Protein AF-A0A8B7DZP6-F1 (afdb_monomer)

Mean predicted aligned error: 8.16 Å

Solvent-accessible surface area (backbone atoms only — not comparable to full-atom values): 23956 Å² total; per-residue (Å²): 107,66,68,63,40,52,49,49,30,30,35,34,45,26,13,29,36,26,40,52,34,45,34,30,53,24,56,74,58,70,45,46,58,59,51,49,44,43,77,72,74,46,67,48,89,51,90,68,38,24,53,38,76,33,61,66,18,23,49,49,29,40,51,48,20,50,51,54,42,67,33,63,77,68,56,64,63,61,56,51,51,43,52,52,51,31,51,52,43,51,53,50,47,30,56,56,28,49,74,55,46,37,78,69,41,47,67,70,77,60,82,59,44,71,64,44,53,51,35,51,46,37,61,53,46,45,78,71,63,65,60,66,57,60,61,78,46,41,90,79,43,81,62,43,70,61,48,49,62,52,49,45,55,52,52,53,51,54,47,50,55,51,51,52,44,40,52,51,16,50,39,24,47,40,48,71,93,73,62,49,92,64,42,36,71,36,50,51,34,42,78,69,69,39,54,70,57,21,54,58,47,32,54,36,47,42,53,34,34,53,52,48,28,48,59,36,50,60,56,48,22,56,52,43,23,52,40,16,70,48,19,45,43,67,64,71,30,52,47,61,41,90,84,48,71,30,32,42,56,26,23,51,50,47,11,53,53,16,8,51,48,20,20,48,36,25,53,69,47,33,44,47,44,24,32,49,37,50,37,50,49,52,33,49,52,30,48,48,55,53,51,63,35,30,39,67,68,74,91,47,70,48,80,50,102,88,42,84,43,76,64,77,85,76,81,78,79,81,76,78,89,72,84,84,53,61,34,43,77,68,51,26,51,53,38,51,51,26,52,52,48,39,55,53,39,41,48,53,51,36,47,45,53,67,77,43,46,68,49,62,78,67,60,39,64,72,58,52,55,52,52,54,50,42,51,50,52,40,53,51,28,49,52,53,46,73,70,42,48,52,51,81,75,89,53,80,73,75,79,73,64,73,68,57,51,40,52,52,48,35,45,52,32,45,43,37,51,58,56,51,59,69,68,42,54,54,57,47,49,54,53,52,50,52,52,51,50,46,30,67,77,46,10,67,82,49,25,52,73,67,61,75,79,110

pLDDT: mean 84.27, std 13.34, range [36.0, 96.62]

Secondary structure (DSSP, 8-state):
-HHHHHHHHHHHHHHHHHHHHHHHHHHHTTSHHHHHHHHHT-----TTS-SS--HHHHHHHHHHHHHHHTT----HHHHHHHHHHHHHHHHHHHHHHHHT--GGGGSSS-TTHHHHHHHHHHHHGGGGTTTTHHHHTGGGSSSHHHHHHHHHHHHHHHHHHHHHHHHHHHHHHS-GGG--SSSHHHHHHHHTT-HHHHHHHHHHHHHHHHHHHHHHHSHHHHHHHHHHHTTSS-GGGGPPPTTT-S-HHHHHHHHHHHHHHHHHS-HHHHHHHHHHHHHHHHHHHHHHHHHHHH-SS---EEEETTEEEE---SSSTTSSS-GGGSPPHHHHHHHHHHHHHHHHHHHHHHHHHHH-HHHHHTT-HHHHHHHHHHHHHHHHHHHHHHHSPPP----SS--TTTTHHHHHHHHHHHHHHHTS-HHHHHHHHHHHHHHHHHIIIIIHHH-GGGTS--

Foldseek 3Di:
DLLLLLLLLLLLLLLLLLLLLVLLVCVVVVNPVVVCQCVPPHQDPDPFWDRGQDLSSLVLLQVLLVVVLQQPPPPVVLLVVLVVLLLVLLVVLLVVLQVLFAPVLCVPVCPPPPLVVLLVVLLCVLLQPQLCLLVLCLVVDDPSLPVSVVSSVVVSVSSVCSVVSNVNSLSRNDRPVPQDPGPRSLVSCVVVVNPVSSVSNSVSSSSNSSSVSSSSLNCQLVSLLVCLVQQQFDVLSVDADPPSRTSSVSSNVSSNSSSVCSRIGHSSLSSQLSSLSVLVSLLVVLLVLQLQFQDQDPPDFDQDPVGTDDDDDPDPPPDDDDPPQGRDPVLSVLSNVLSVLLLVLLLVLLLCCSPPVVCVVVPDPVSVVVNVVSVVSNVVSVVSSVPGRTDDDDDSDDDPPPPVPSSVSSNSSSNSSSSGDPVSVVVNVVSVVVSVVSSVPGVVVRRVVVVVVD

Sequence (454 aa):
MVGWNLLLEYLIGAAAISRAWTAYVDSLTNSAISRGLMTGIATWKTPGISKYPDFLSLTMCLLASGFLAAGVRISSWISNITTFLNLVVIIFLIVVGLGYARPQNWQPFLPFGLQGMLSGSATAFFAFVGFDVIVSSAEEVKEPGKSIPRSIMSSIFVCLISYGGLSMAVTLMVPYYTLEEDAALAQALHKRGAIWAKYVISVGAVAGLTASLLGCMFPVPRLLFSMASDGLIFSPFMQINSITKTPIFGCVFSGILSGWLALYFDLSTLVEIMSIGTLQAYTMVATCVLLLRYQINPIGLVITANGLEPLLSESIVSENENVRFFPTKRTAMLANISIFVIVLVSFCLCGLCVNYSEYLWHLHFWFVVMFFFLIAAFTVAMTIIFLQPQNRFDLPFSVPMVPLLPVMSIFINITLMMQLRLITWIRFSVWITIGLLIYLFYGVQHSKENTEEE

Structure (mmCIF, N/CA/C/O backbone):
data_AF-A0A8B7DZP6-F1
#
_entry.id   AF-A0A8B7DZP6-F1
#
loop_
_atom_site.group_PDB
_atom_site.id
_atom_site.type_symbol
_atom_site.label_atom_id
_atom_site.label_alt_id
_atom_site.label_comp_id
_atom_site.label_asym_id
_atom_site.label_entity_id
_atom_site.label_seq_id
_atom_site.pdbx_PDB_ins_code
_atom_site.Cartn_x
_atom_site.Cartn_y
_atom_site.Cartn_z
_atom_site.occupancy
_atom_site.B_iso_or_equiv
_atom_site.auth_seq_id
_atom_site.auth_comp_id
_atom_site.auth_asym_id
_atom_site.auth_atom_id
_atom_site.pdbx_PDB_model_num
ATOM 1 N N . MET A 1 1 ? -3.541 10.914 13.790 1.00 76.62 1 MET A N 1
ATOM 2 C CA . MET A 1 1 ? -2.832 9.639 13.496 1.00 76.62 1 MET A CA 1
ATOM 3 C C . MET A 1 1 ? -3.227 9.029 12.154 1.00 76.62 1 MET A C 1
ATOM 5 O O . MET A 1 1 ? -2.337 8.874 11.332 1.00 76.62 1 MET A O 1
ATOM 9 N N . VAL A 1 2 ? -4.511 8.729 11.891 1.00 82.50 2 VAL A N 1
ATOM 10 C CA . VAL A 1 2 ? -4.951 8.163 10.589 1.00 82.50 2 VAL A CA 1
ATOM 11 C C . VAL A 1 2 ? -4.489 9.024 9.410 1.00 82.50 2 VAL A C 1
ATOM 13 O O . VAL A 1 2 ? -3.819 8.510 8.526 1.00 82.50 2 VAL A O 1
ATOM 16 N N . GLY A 1 3 ? -4.744 10.339 9.442 1.00 86.81 3 GLY A N 1
ATOM 17 C CA . GLY A 1 3 ? -4.306 11.256 8.379 1.00 86.81 3 GLY A CA 1
ATOM 18 C C . GLY A 1 3 ? -2.788 11.263 8.152 1.00 86.81 3 GLY A C 1
ATOM 19 O O . GLY A 1 3 ? -2.336 11.215 7.017 1.00 86.81 3 GLY A O 1
ATOM 20 N N . TRP A 1 4 ? -1.980 11.211 9.216 1.00 90.19 4 TRP A N 1
ATOM 21 C CA . TRP A 1 4 ? -0.515 11.130 9.102 1.00 90.19 4 TRP A CA 1
ATOM 22 C C . TRP A 1 4 ? -0.031 9.821 8.458 1.00 90.19 4 TRP A C 1
ATOM 24 O O . TRP A 1 4 ? 0.982 9.789 7.761 1.00 90.19 4 TRP A O 1
ATOM 34 N N . ASN A 1 5 ? -0.764 8.733 8.687 1.00 89.19 5 ASN A N 1
ATOM 35 C CA . ASN A 1 5 ? -0.472 7.437 8.094 1.00 89.19 5 ASN A CA 1
ATOM 36 C C . ASN A 1 5 ? -0.914 7.368 6.621 1.00 89.19 5 ASN A C 1
ATOM 38 O O . ASN A 1 5 ? -0.157 6.897 5.783 1.00 89.19 5 ASN A O 1
ATOM 42 N N . LEU A 1 6 ? -2.082 7.926 6.285 1.00 88.75 6 LEU A N 1
ATOM 43 C CA . LEU A 1 6 ? -2.523 8.079 4.891 1.00 88.75 6 LEU A CA 1
ATOM 44 C C . LEU A 1 6 ? -1.566 8.980 4.093 1.00 88.75 6 LEU A C 1
ATOM 46 O O . LEU A 1 6 ? -1.293 8.729 2.922 1.00 88.75 6 LEU A O 1
ATOM 50 N N . LEU A 1 7 ? -0.996 10.009 4.733 1.00 91.06 7 LEU A N 1
ATOM 51 C CA . LEU A 1 7 ? 0.035 10.846 4.121 1.00 91.06 7 LEU A CA 1
ATOM 52 C C . LEU A 1 7 ? 1.266 10.014 3.723 1.00 91.06 7 LEU A C 1
ATOM 54 O O . LEU A 1 7 ? 1.751 10.149 2.601 1.00 91.06 7 LEU A O 1
ATOM 58 N N . LEU A 1 8 ? 1.751 9.147 4.621 1.00 90.56 8 LEU A N 1
ATOM 59 C CA . LEU A 1 8 ? 2.854 8.221 4.332 1.00 90.56 8 LEU A CA 1
ATOM 60 C C . LEU A 1 8 ? 2.536 7.339 3.130 1.00 90.56 8 LEU A C 1
ATOM 62 O O . LEU A 1 8 ? 3.343 7.226 2.211 1.00 90.56 8 LEU A O 1
ATOM 66 N N . GLU A 1 9 ? 1.361 6.720 3.167 1.00 90.25 9 GLU A N 1
ATOM 67 C CA . GLU A 1 9 ? 0.875 5.783 2.165 1.00 90.25 9 GLU A CA 1
ATOM 68 C C . GLU A 1 9 ? 0.869 6.406 0.771 1.00 90.25 9 GLU A C 1
ATOM 70 O O . GLU A 1 9 ? 1.474 5.854 -0.148 1.00 90.25 9 GLU A O 1
ATOM 75 N N . TYR A 1 10 ? 0.282 7.593 0.612 1.00 91.94 10 TYR A N 1
ATOM 76 C CA . TYR A 1 10 ? 0.246 8.259 -0.687 1.00 91.94 10 TYR A CA 1
ATOM 77 C C . TYR A 1 10 ? 1.623 8.751 -1.149 1.00 91.94 10 TYR A C 1
ATOM 79 O O . TYR A 1 10 ? 1.949 8.631 -2.333 1.00 91.94 10 TYR A O 1
ATOM 87 N N . LEU A 1 11 ? 2.455 9.278 -0.242 1.00 94.19 11 LEU A N 1
ATOM 88 C CA . LEU A 1 11 ? 3.795 9.764 -0.589 1.00 94.19 11 LEU A CA 1
ATOM 89 C C . LEU A 1 11 ? 4.723 8.628 -1.031 1.00 94.19 11 LEU A C 1
ATOM 91 O O . LEU A 1 11 ? 5.431 8.765 -2.035 1.00 94.19 11 LEU A O 1
ATOM 95 N N . ILE A 1 12 ? 4.716 7.513 -0.297 1.00 94.44 12 ILE A N 1
ATOM 96 C CA . ILE A 1 12 ? 5.500 6.321 -0.630 1.00 94.44 12 ILE A CA 1
ATOM 97 C C . ILE A 1 12 ? 4.902 5.611 -1.842 1.00 94.44 12 ILE A C 1
ATOM 99 O O . ILE A 1 12 ? 5.660 5.172 -2.702 1.00 94.44 12 ILE A O 1
ATOM 103 N N . GLY A 1 13 ? 3.575 5.556 -1.967 1.00 93.06 13 GLY A N 1
ATOM 104 C CA . GLY A 1 13 ? 2.898 5.011 -3.142 1.00 93.06 13 GLY A CA 1
ATOM 105 C C . GLY A 1 13 ? 3.288 5.747 -4.419 1.00 93.06 13 GLY A C 1
ATOM 106 O O . GLY A 1 13 ? 3.687 5.114 -5.395 1.00 93.06 13 GLY A O 1
ATOM 107 N N . ALA A 1 14 ? 3.298 7.082 -4.394 1.00 94.62 14 ALA A N 1
ATOM 108 C CA . ALA A 1 14 ? 3.788 7.889 -5.509 1.00 94.62 14 ALA A CA 1
ATOM 109 C C . ALA A 1 14 ? 5.267 7.599 -5.829 1.00 94.62 14 ALA A C 1
ATOM 111 O O . ALA A 1 14 ? 5.628 7.431 -6.995 1.00 94.62 14 ALA A O 1
ATOM 112 N N . ALA A 1 15 ? 6.117 7.466 -4.807 1.00 96.06 15 ALA A N 1
ATOM 113 C CA . ALA A 1 15 ? 7.523 7.112 -4.993 1.00 96.06 15 ALA A CA 1
ATOM 114 C C . ALA A 1 15 ? 7.697 5.713 -5.621 1.00 96.06 15 ALA A C 1
ATOM 116 O O . ALA A 1 15 ? 8.470 5.550 -6.567 1.00 96.06 15 ALA A O 1
ATOM 117 N N . ALA A 1 16 ? 6.951 4.716 -5.138 1.00 94.19 16 ALA A N 1
ATOM 118 C CA . ALA A 1 16 ? 6.974 3.342 -5.635 1.00 94.19 16 ALA A CA 1
ATOM 119 C C . ALA A 1 16 ? 6.485 3.260 -7.088 1.00 94.19 16 ALA A C 1
ATOM 121 O O . ALA A 1 16 ? 7.135 2.636 -7.925 1.00 94.19 16 ALA A O 1
ATOM 122 N N . ILE A 1 17 ? 5.381 3.938 -7.416 1.00 93.88 17 ILE A N 1
ATOM 123 C CA . ILE A 1 17 ? 4.846 3.992 -8.783 1.00 93.88 17 ILE A CA 1
ATOM 124 C C . ILE A 1 17 ? 5.842 4.672 -9.723 1.00 93.88 17 ILE A C 1
ATOM 126 O O . ILE A 1 17 ? 6.064 4.178 -10.828 1.00 93.88 17 ILE A O 1
ATOM 130 N N . SER A 1 18 ? 6.478 5.763 -9.286 1.00 95.44 18 SER A N 1
ATOM 131 C CA . SER A 1 18 ? 7.511 6.441 -10.073 1.00 95.44 18 SER A CA 1
ATOM 132 C C . SER A 1 18 ? 8.703 5.516 -10.359 1.00 95.44 18 SER A C 1
ATOM 134 O O . SER A 1 18 ? 9.145 5.413 -11.501 1.00 95.44 18 SER A O 1
ATOM 136 N N . ARG A 1 19 ? 9.139 4.729 -9.366 1.00 93.19 19 ARG A N 1
ATOM 137 C CA . ARG A 1 19 ? 10.203 3.723 -9.541 1.00 93.19 19 ARG A CA 1
ATOM 138 C C . ARG A 1 19 ? 9.813 2.576 -10.462 1.00 93.19 19 ARG A C 1
ATOM 140 O O . ARG A 1 19 ? 10.617 2.139 -11.281 1.00 93.19 19 ARG A O 1
ATOM 147 N N . ALA A 1 20 ? 8.576 2.101 -10.373 1.00 92.50 20 ALA A N 1
ATOM 148 C CA . ALA A 1 20 ? 8.068 1.121 -11.323 1.00 92.50 20 ALA A CA 1
ATOM 149 C C . ALA A 1 20 ? 8.033 1.706 -12.746 1.00 92.50 20 ALA A C 1
ATOM 151 O O . ALA A 1 20 ? 8.398 1.026 -13.706 1.00 92.50 20 ALA A O 1
ATOM 152 N N . TRP A 1 21 ? 7.645 2.977 -12.888 1.00 93.88 21 TRP A N 1
ATOM 153 C CA . TRP A 1 21 ? 7.588 3.667 -14.174 1.00 93.88 21 TRP A CA 1
ATOM 154 C C . TRP A 1 21 ? 8.970 3.740 -14.828 1.00 93.88 21 TRP A C 1
ATOM 156 O O . TRP A 1 21 ? 9.118 3.363 -15.994 1.00 93.88 21 TRP A O 1
ATOM 166 N N . THR A 1 22 ? 10.004 4.128 -14.076 1.00 92.31 22 THR A N 1
ATOM 167 C CA . THR A 1 22 ? 11.374 4.177 -14.607 1.00 92.31 22 THR A CA 1
ATOM 168 C C . THR A 1 22 ? 11.922 2.801 -14.948 1.00 92.31 22 THR A C 1
ATOM 170 O O . THR A 1 22 ? 12.613 2.681 -15.956 1.00 92.31 22 THR A O 1
ATOM 173 N N . ALA A 1 23 ? 11.567 1.754 -14.198 1.00 90.12 23 ALA A N 1
ATOM 174 C CA . ALA A 1 23 ? 11.944 0.380 -14.527 1.00 90.12 23 ALA A CA 1
ATOM 175 C C . ALA A 1 23 ? 11.378 -0.072 -15.890 1.00 90.12 23 ALA A C 1
ATOM 177 O O . ALA A 1 23 ? 12.084 -0.697 -16.688 1.00 90.12 23 ALA A O 1
ATOM 178 N N . TYR A 1 24 ? 10.129 0.287 -16.215 1.00 90.50 24 TYR A N 1
ATOM 179 C CA . TYR A 1 24 ? 9.554 -0.002 -17.536 1.00 90.50 24 TYR A CA 1
ATOM 180 C C . TYR A 1 24 ? 10.207 0.814 -18.659 1.00 90.50 24 TYR A C 1
ATOM 182 O O . TYR A 1 24 ? 10.435 0.275 -19.748 1.00 90.50 24 TYR A O 1
ATOM 190 N N . VAL A 1 25 ? 10.557 2.079 -18.406 1.00 91.75 25 VAL A N 1
ATOM 191 C CA . VAL A 1 25 ? 11.294 2.913 -19.372 1.00 91.75 25 VAL A CA 1
ATOM 192 C C . VAL A 1 25 ? 12.712 2.389 -19.596 1.00 91.75 25 VAL A C 1
ATOM 194 O O . VAL A 1 25 ? 13.161 2.278 -20.738 1.00 91.75 25 VAL A O 1
ATOM 197 N N . ASP A 1 26 ? 13.407 1.982 -18.539 1.00 88.75 26 ASP A N 1
ATOM 198 C CA . ASP A 1 26 ? 14.725 1.363 -18.654 1.00 88.75 26 ASP A CA 1
ATOM 199 C C . ASP A 1 26 ? 14.637 0.059 -19.463 1.00 88.75 26 ASP A C 1
ATOM 201 O O . ASP A 1 26 ? 15.419 -0.148 -20.393 1.00 88.75 26 ASP A O 1
ATOM 205 N N . SER A 1 27 ? 13.601 -0.757 -19.237 1.00 85.44 27 SER A N 1
ATOM 206 C CA . SER A 1 27 ? 13.330 -1.956 -20.043 1.00 85.44 27 SER A CA 1
ATOM 207 C C . SER A 1 27 ? 13.134 -1.647 -21.538 1.00 85.44 27 SER A C 1
ATOM 209 O O . SER A 1 27 ? 13.656 -2.384 -22.385 1.00 85.44 27 SER A O 1
ATOM 211 N N . LEU A 1 28 ? 12.445 -0.550 -21.889 1.00 86.12 28 LEU A N 1
ATOM 212 C CA . LEU A 1 28 ? 12.276 -0.090 -23.281 1.00 86.12 28 LEU A CA 1
ATOM 213 C C . LEU A 1 28 ? 13.609 0.278 -23.942 1.00 86.12 28 LEU A C 1
ATOM 215 O O . LEU A 1 28 ? 13.806 -0.001 -25.125 1.00 86.12 28 LEU A O 1
ATOM 219 N N . THR A 1 29 ? 14.535 0.847 -23.170 1.00 85.19 29 THR A N 1
ATOM 220 C CA . THR A 1 29 ? 15.888 1.204 -23.633 1.00 85.19 29 THR A CA 1
ATOM 221 C C . THR A 1 29 ? 16.891 0.049 -23.538 1.00 85.19 29 THR A C 1
ATOM 223 O O . THR A 1 29 ? 18.092 0.259 -23.698 1.00 85.19 29 THR A O 1
ATOM 226 N N . ASN A 1 30 ? 16.423 -1.183 -23.296 1.00 82.44 30 ASN A N 1
ATOM 227 C CA . ASN A 1 30 ? 17.265 -2.359 -23.052 1.00 82.44 30 ASN A CA 1
ATOM 228 C C . ASN A 1 30 ? 18.292 -2.114 -21.934 1.00 82.44 30 ASN A C 1
ATOM 230 O O . ASN A 1 30 ? 19.487 -2.383 -22.090 1.00 82.44 30 ASN A O 1
ATOM 234 N N . SER A 1 31 ? 17.822 -1.564 -20.819 1.00 82.50 31 SER A N 1
ATOM 235 C CA . SER A 1 31 ? 18.617 -1.278 -19.625 1.00 82.50 31 SER A CA 1
ATOM 236 C C . SER A 1 31 ? 19.799 -0.341 -19.879 1.00 82.50 31 SER A C 1
ATOM 238 O O . SER A 1 31 ? 20.881 -0.514 -19.318 1.00 82.50 31 SER A O 1
ATOM 240 N N . ALA A 1 32 ? 19.665 0.602 -20.815 1.00 81.69 32 ALA A N 1
ATOM 241 C CA . ALA A 1 32 ? 20.727 1.560 -21.115 1.00 81.69 32 ALA A CA 1
ATOM 242 C C . ALA A 1 32 ? 20.844 2.642 -20.031 1.00 81.69 32 ALA A C 1
ATOM 244 O O . ALA A 1 32 ? 21.958 3.071 -19.726 1.00 81.69 32 ALA A O 1
ATOM 245 N N . ILE A 1 33 ? 19.721 3.052 -19.429 1.00 82.31 33 ILE A N 1
ATOM 246 C CA . ILE A 1 33 ? 19.676 4.121 -18.422 1.00 82.31 33 ILE A CA 1
ATOM 247 C C . ILE A 1 33 ? 20.318 3.628 -17.124 1.00 82.31 33 ILE A C 1
ATOM 249 O O . ILE A 1 33 ? 21.229 4.278 -16.606 1.00 82.31 33 ILE A O 1
ATOM 253 N N . SER A 1 34 ? 19.910 2.451 -16.639 1.00 80.44 34 SER A N 1
ATOM 254 C CA . SER A 1 34 ? 20.500 1.842 -15.441 1.00 80.44 34 SER A CA 1
ATOM 255 C C . SER A 1 34 ? 21.993 1.569 -15.620 1.00 80.44 34 SER A C 1
ATOM 257 O O . SER A 1 34 ? 22.785 1.943 -14.754 1.00 80.44 34 SER A O 1
ATOM 259 N N . ARG A 1 35 ? 22.409 1.007 -16.766 1.00 80.12 35 ARG A N 1
ATOM 260 C CA . ARG A 1 35 ? 23.833 0.790 -17.075 1.00 80.12 35 ARG A CA 1
ATOM 261 C C . ARG A 1 35 ? 24.621 2.097 -17.078 1.00 80.12 35 ARG A C 1
ATOM 263 O O . ARG A 1 35 ? 25.645 2.165 -16.407 1.00 80.12 35 ARG A O 1
ATOM 270 N N . GLY A 1 36 ? 24.132 3.129 -17.767 1.00 79.38 36 GLY A N 1
ATOM 271 C CA . GLY A 1 36 ? 24.800 4.430 -17.844 1.00 79.38 36 GLY A CA 1
ATOM 272 C C . GLY A 1 36 ? 24.989 5.083 -16.472 1.00 79.38 36 GLY A C 1
ATOM 273 O O . GLY A 1 36 ? 26.097 5.511 -16.143 1.00 79.38 36 GLY A O 1
ATOM 274 N N . LEU A 1 37 ? 23.943 5.092 -15.640 1.00 81.50 37 LEU A N 1
ATOM 275 C CA . LEU A 1 37 ? 23.982 5.657 -14.284 1.00 81.50 37 LEU A CA 1
ATOM 276 C C . LEU A 1 37 ? 24.911 4.875 -13.350 1.00 81.50 37 LEU A C 1
ATOM 278 O O . LEU A 1 37 ? 25.693 5.482 -12.614 1.00 81.50 37 LEU A O 1
ATOM 282 N N . MET A 1 38 ? 24.871 3.541 -13.411 1.00 78.12 38 MET A N 1
ATOM 283 C CA . MET A 1 38 ? 25.758 2.687 -12.617 1.00 78.12 38 MET A CA 1
ATOM 284 C C . MET A 1 38 ? 27.230 2.867 -13.005 1.00 78.12 38 MET A C 1
ATOM 286 O O . MET A 1 38 ? 28.087 2.862 -12.125 1.00 78.12 38 MET A O 1
ATOM 290 N N . THR A 1 39 ? 27.535 3.043 -14.296 1.00 75.31 39 THR A N 1
ATOM 291 C CA . THR A 1 39 ? 28.918 3.252 -14.759 1.00 75.31 39 THR A CA 1
ATOM 292 C C . THR A 1 39 ? 29.429 4.676 -14.547 1.00 75.31 39 THR A C 1
ATOM 294 O O . THR A 1 39 ? 30.625 4.857 -14.344 1.00 75.31 39 THR A O 1
ATOM 297 N N . GLY A 1 40 ? 28.551 5.681 -14.627 1.00 69.75 40 GLY A N 1
ATOM 298 C CA . GLY A 1 40 ? 28.946 7.091 -14.687 1.00 69.75 40 GLY A CA 1
ATOM 299 C C . GLY A 1 40 ? 28.879 7.856 -13.364 1.00 69.75 40 GLY A C 1
ATOM 300 O O . GLY A 1 40 ? 29.575 8.858 -13.233 1.00 69.75 40 GLY A O 1
ATOM 301 N N . ILE A 1 41 ? 28.051 7.429 -12.402 1.00 74.12 41 ILE A N 1
ATOM 302 C CA . ILE A 1 41 ? 27.819 8.185 -11.157 1.00 74.12 41 ILE A CA 1
ATOM 303 C C . ILE A 1 41 ? 28.269 7.386 -9.935 1.00 74.12 41 ILE A C 1
ATOM 305 O O . ILE A 1 41 ? 29.292 7.703 -9.333 1.00 74.12 41 ILE A O 1
ATOM 309 N N . ALA A 1 42 ? 27.495 6.375 -9.535 1.00 67.50 42 ALA A N 1
ATOM 310 C CA . ALA A 1 42 ? 27.783 5.567 -8.356 1.00 67.50 42 ALA A CA 1
ATOM 311 C C . ALA A 1 42 ? 26.926 4.299 -8.338 1.00 67.50 42 ALA A C 1
ATOM 313 O O . ALA A 1 42 ? 25.734 4.340 -8.646 1.00 67.50 42 ALA A O 1
ATOM 314 N N . THR A 1 43 ? 27.518 3.192 -7.886 1.00 76.69 43 THR A N 1
ATOM 315 C CA . THR A 1 43 ? 26.781 1.986 -7.493 1.00 76.69 43 THR A CA 1
ATOM 316 C C . THR A 1 43 ? 26.732 1.891 -5.976 1.00 76.69 43 THR A C 1
ATOM 318 O O . THR A 1 43 ? 27.774 1.738 -5.331 1.00 76.69 43 THR A O 1
ATOM 321 N N . TRP A 1 44 ? 25.539 1.942 -5.398 1.00 80.38 44 TRP A N 1
ATOM 322 C CA . TRP A 1 44 ? 25.342 1.697 -3.973 1.00 80.38 44 TRP A CA 1
ATOM 323 C C . TRP A 1 44 ? 25.050 0.211 -3.744 1.00 80.38 44 TRP A C 1
ATOM 325 O O . TRP A 1 44 ? 24.259 -0.399 -4.460 1.00 80.38 44 TRP A O 1
ATOM 335 N N . LYS A 1 45 ? 25.724 -0.395 -2.759 1.00 75.38 45 LYS A N 1
ATOM 336 C CA . LYS A 1 45 ? 25.571 -1.820 -2.395 1.00 75.38 45 LYS A CA 1
ATOM 337 C C . LYS A 1 45 ? 24.923 -2.007 -1.020 1.00 75.38 45 LYS A C 1
ATOM 339 O O . LYS A 1 45 ? 25.140 -3.015 -0.355 1.00 75.38 45 LYS A O 1
ATOM 344 N N . THR A 1 46 ? 24.165 -1.018 -0.569 1.00 80.06 46 THR A N 1
ATOM 345 C CA . THR A 1 46 ? 23.485 -1.031 0.726 1.00 80.06 46 THR A CA 1
ATOM 346 C C . THR A 1 46 ? 22.078 -1.615 0.576 1.00 80.06 46 THR A C 1
ATOM 348 O O . THR A 1 46 ? 21.311 -1.133 -0.258 1.00 80.06 46 THR A O 1
ATOM 351 N N . PRO A 1 47 ? 21.708 -2.645 1.360 1.00 76.56 47 PRO A N 1
ATOM 352 C CA . PRO A 1 47 ? 20.395 -3.268 1.253 1.00 76.56 47 PRO A CA 1
ATOM 353 C C . PRO A 1 47 ? 19.285 -2.265 1.587 1.00 76.56 47 PRO A C 1
ATOM 355 O O . PRO A 1 47 ? 19.357 -1.533 2.575 1.00 76.56 47 PRO A O 1
ATOM 358 N N . GLY A 1 48 ? 18.249 -2.239 0.752 1.00 73.88 48 GLY A N 1
ATOM 359 C CA . GLY A 1 48 ? 17.112 -1.333 0.894 1.00 73.88 48 GLY A CA 1
ATOM 360 C C . GLY A 1 48 ? 17.371 0.112 0.452 1.00 73.88 48 GLY A C 1
ATOM 361 O O . GLY A 1 48 ? 16.545 0.977 0.722 1.00 73.88 48 GLY A O 1
ATOM 362 N N . ILE A 1 49 ? 18.516 0.382 -0.176 1.00 85.12 49 ILE A N 1
ATOM 363 C CA . ILE A 1 49 ? 18.792 1.613 -0.919 1.00 85.12 49 ILE A CA 1
ATOM 364 C C . ILE A 1 49 ? 18.872 1.223 -2.398 1.00 85.12 49 ILE A C 1
ATOM 366 O O . ILE A 1 49 ? 19.332 0.132 -2.743 1.00 85.12 49 ILE A O 1
ATOM 370 N N . SER A 1 50 ? 18.403 2.101 -3.281 1.00 82.94 50 SER A N 1
ATOM 371 C CA . SER A 1 50 ? 18.508 1.910 -4.723 1.00 82.94 50 SER A CA 1
ATOM 372 C C . SER A 1 50 ? 19.961 1.667 -5.141 1.00 82.94 50 SER A C 1
ATOM 374 O O . SER A 1 50 ? 20.881 2.310 -4.643 1.00 82.94 50 SER A O 1
ATOM 376 N N . LYS A 1 51 ? 20.175 0.773 -6.114 1.00 82.69 51 LYS A N 1
ATOM 377 C CA . LYS A 1 51 ? 21.509 0.473 -6.670 1.00 82.69 51 LYS A CA 1
ATOM 378 C C . LYS A 1 51 ? 22.182 1.714 -7.276 1.00 82.69 51 LYS A C 1
ATOM 380 O O . LYS A 1 51 ? 23.406 1.764 -7.357 1.00 82.69 51 LYS A O 1
ATOM 385 N N . TYR A 1 52 ? 21.384 2.691 -7.705 1.00 82.56 52 TYR A N 1
ATOM 386 C CA . TYR A 1 52 ? 21.806 3.977 -8.257 1.00 82.56 52 TYR A CA 1
ATOM 387 C C . TYR A 1 52 ? 20.787 5.071 -7.889 1.00 82.56 52 TYR A C 1
ATOM 389 O O . TYR A 1 52 ? 19.604 4.759 -7.726 1.00 82.56 52 TYR A O 1
ATOM 397 N N . PRO A 1 53 ? 21.194 6.347 -7.795 1.00 87.00 53 PRO A N 1
ATOM 398 C CA . PRO A 1 53 ? 20.250 7.450 -7.643 1.00 87.00 53 PRO A CA 1
ATOM 399 C C . PRO A 1 53 ? 19.381 7.578 -8.902 1.00 87.00 53 PRO A C 1
ATOM 401 O O . PRO A 1 53 ? 19.869 7.919 -9.981 1.00 87.00 53 PRO A O 1
ATOM 404 N N . ASP A 1 54 ? 18.087 7.285 -8.778 1.00 88.81 54 ASP A N 1
ATOM 405 C CA . ASP A 1 54 ? 17.147 7.353 -9.899 1.00 88.81 54 ASP A CA 1
ATOM 406 C C . ASP A 1 54 ? 16.580 8.767 -10.094 1.00 88.81 54 ASP A C 1
ATOM 408 O O . ASP A 1 54 ? 15.487 9.113 -9.636 1.00 88.81 54 ASP A O 1
ATOM 412 N N . PHE A 1 55 ? 17.354 9.600 -10.790 1.00 90.94 55 PHE A N 1
ATOM 413 C CA . PHE A 1 55 ? 16.954 10.968 -11.122 1.00 90.94 55 PHE A CA 1
ATOM 414 C C . PHE A 1 55 ? 15.692 11.027 -11.987 1.00 90.94 55 PHE A C 1
ATOM 416 O O . PHE A 1 55 ? 14.937 11.991 -11.883 1.00 90.94 55 PHE A O 1
ATOM 423 N N . LEU A 1 56 ? 15.427 10.000 -12.799 1.00 92.06 56 LEU A N 1
ATOM 424 C CA . LEU A 1 56 ? 14.241 9.961 -13.648 1.00 92.06 56 LEU A CA 1
ATOM 425 C C . LEU A 1 56 ? 12.972 9.824 -12.796 1.00 92.06 56 LEU A C 1
ATOM 427 O O . LEU A 1 56 ? 11.985 10.514 -13.054 1.00 92.06 56 LEU A O 1
ATOM 431 N N . SER A 1 57 ? 13.022 9.018 -11.732 1.00 93.62 57 SER A N 1
ATOM 432 C CA . SER A 1 57 ? 11.902 8.879 -10.794 1.00 93.62 57 SER A CA 1
ATOM 433 C C . SER A 1 57 ? 11.622 10.180 -10.039 1.00 93.62 57 SER A C 1
ATOM 435 O O . SER A 1 57 ? 10.465 10.574 -9.871 1.00 93.62 57 SER A O 1
ATOM 437 N N . LEU A 1 58 ? 12.679 10.880 -9.610 1.00 95.38 58 LEU A N 1
ATOM 438 C CA . LEU A 1 58 ? 12.565 12.205 -8.995 1.00 95.38 58 LEU A CA 1
ATOM 439 C C . LEU A 1 58 ? 11.877 13.189 -9.950 1.00 95.38 58 LEU A C 1
ATOM 441 O O . LEU A 1 58 ? 10.914 13.853 -9.563 1.00 95.38 58 LEU A O 1
ATOM 445 N N . THR A 1 59 ? 12.338 13.259 -11.201 1.00 94.94 59 THR A N 1
ATOM 446 C CA . THR A 1 59 ? 11.747 14.139 -12.214 1.00 94.94 59 THR A CA 1
ATOM 447 C C . THR A 1 59 ? 10.277 13.812 -12.449 1.00 94.94 59 THR A C 1
ATOM 449 O O . THR A 1 59 ? 9.465 14.730 -12.498 1.00 94.94 59 THR A O 1
ATOM 452 N N . MET A 1 60 ? 9.903 12.534 -12.523 1.00 94.56 60 MET A N 1
ATOM 453 C CA . MET A 1 60 ? 8.504 12.138 -12.708 1.00 94.56 60 MET A CA 1
ATOM 454 C C . MET A 1 60 ? 7.602 12.571 -11.546 1.00 94.56 60 MET A C 1
ATOM 456 O O . MET A 1 60 ? 6.517 13.097 -11.794 1.00 94.56 60 MET A O 1
ATOM 460 N N . CYS A 1 61 ? 8.056 12.449 -10.294 1.00 95.75 61 CYS A N 1
ATOM 461 C CA . CYS A 1 61 ? 7.315 12.958 -9.133 1.00 95.75 61 CYS A CA 1
ATOM 462 C C . CYS A 1 61 ? 7.152 14.488 -9.177 1.00 95.75 61 CYS A C 1
ATOM 464 O O . CYS A 1 61 ? 6.076 15.012 -8.882 1.00 95.75 61 CYS A O 1
ATOM 466 N N . LEU A 1 62 ? 8.199 15.219 -9.575 1.00 95.56 62 LEU A N 1
ATOM 467 C CA . LEU A 1 62 ? 8.151 16.679 -9.706 1.00 95.56 62 LEU A CA 1
ATOM 468 C C . LEU A 1 62 ? 7.238 17.128 -10.854 1.00 95.56 62 LEU A C 1
ATOM 470 O O . LEU A 1 62 ? 6.491 18.091 -10.695 1.00 95.56 62 LEU A O 1
ATOM 474 N N . LEU A 1 63 ? 7.248 16.418 -11.984 1.00 93.44 63 LEU A N 1
ATOM 475 C CA . LEU A 1 63 ? 6.352 16.684 -13.111 1.00 93.44 63 LEU A CA 1
ATOM 476 C C . LEU A 1 63 ? 4.891 16.427 -12.733 1.00 93.44 63 LEU A C 1
ATOM 478 O O . LEU A 1 63 ? 4.036 17.266 -13.014 1.00 93.44 63 LEU A O 1
ATOM 482 N N . ALA A 1 64 ? 4.605 15.315 -12.051 1.00 91.94 64 ALA A N 1
ATOM 483 C CA . ALA A 1 64 ? 3.270 15.012 -11.543 1.00 91.94 64 ALA A CA 1
ATOM 484 C C . ALA A 1 64 ? 2.791 16.078 -10.539 1.00 91.94 64 ALA A C 1
ATOM 486 O O . ALA A 1 64 ? 1.668 16.572 -10.642 1.00 91.94 64 ALA A O 1
ATOM 487 N N . SER A 1 65 ? 3.665 16.504 -9.624 1.00 92.75 65 SER A N 1
ATOM 488 C CA . SER A 1 65 ? 3.395 17.607 -8.694 1.00 92.75 65 SER A CA 1
ATOM 489 C C . SER A 1 65 ? 3.120 18.930 -9.412 1.00 92.75 65 SER A C 1
ATOM 491 O O . SER A 1 65 ? 2.132 19.596 -9.104 1.00 92.75 65 SER A O 1
ATOM 493 N N . GLY A 1 66 ? 3.939 19.296 -10.403 1.00 90.69 66 GLY A N 1
ATOM 494 C CA . GLY A 1 66 ? 3.746 20.503 -11.208 1.00 90.69 66 GLY A CA 1
ATOM 495 C C . GLY A 1 66 ? 2.427 20.479 -11.979 1.00 90.69 66 GLY A C 1
ATOM 496 O O . GLY A 1 66 ? 1.705 21.476 -12.006 1.00 90.69 66 GLY A O 1
ATOM 497 N N . PHE A 1 67 ? 2.065 19.319 -12.529 1.00 88.00 67 PHE A N 1
ATOM 498 C CA . PHE A 1 67 ? 0.784 19.105 -13.196 1.00 88.00 67 PHE A CA 1
ATOM 499 C C . PHE A 1 67 ? -0.402 19.297 -12.237 1.00 88.00 67 PHE A C 1
ATOM 501 O O . PHE A 1 67 ? -1.356 19.996 -12.569 1.00 88.00 67 PHE A O 1
ATOM 508 N N . LEU A 1 68 ? -0.329 18.758 -11.015 1.00 86.31 68 LEU A N 1
ATOM 509 C CA . LEU A 1 68 ? -1.360 18.971 -9.991 1.00 86.31 68 LEU A CA 1
ATOM 510 C C . LEU A 1 68 ? -1.407 20.429 -9.501 1.00 86.31 68 LEU A C 1
ATOM 512 O O . LEU A 1 68 ? -2.487 20.994 -9.312 1.00 86.31 68 LEU A O 1
ATOM 516 N N . ALA A 1 69 ? -0.248 21.072 -9.331 1.00 87.00 69 ALA A N 1
ATOM 517 C CA . ALA A 1 69 ? -0.142 22.471 -8.917 1.00 87.00 69 ALA A CA 1
ATOM 518 C C . ALA A 1 69 ? -0.754 23.431 -9.948 1.00 87.00 69 ALA A C 1
ATOM 520 O O . ALA A 1 69 ? -1.400 24.403 -9.552 1.00 87.00 69 ALA A O 1
ATOM 521 N N . ALA A 1 70 ? -0.635 23.120 -11.244 1.00 84.94 70 ALA A N 1
ATOM 522 C CA . ALA A 1 70 ? -1.244 23.876 -12.340 1.00 84.94 70 ALA A CA 1
ATOM 523 C C . ALA A 1 70 ? -2.787 23.876 -12.318 1.00 84.94 70 ALA A C 1
ATOM 525 O O . ALA A 1 70 ? -3.412 24.562 -13.124 1.00 84.94 70 ALA A O 1
ATOM 526 N N . GLY A 1 71 ? -3.416 23.159 -11.379 1.00 70.19 71 GLY A N 1
ATOM 527 C CA . GLY A 1 71 ? -4.859 23.222 -11.177 1.00 70.19 71 GLY A CA 1
ATOM 528 C C . GLY A 1 71 ? -5.619 22.493 -12.269 1.00 70.19 71 GLY A C 1
ATOM 529 O O . GLY A 1 71 ? -6.644 22.979 -12.749 1.00 70.19 71 GLY A O 1
ATOM 530 N N . VAL A 1 72 ? -5.115 21.328 -12.680 1.00 59.78 72 VAL A N 1
ATOM 531 C CA . VAL A 1 72 ? -5.820 20.498 -13.648 1.00 59.78 72 VAL A CA 1
ATOM 532 C C . VAL A 1 72 ? -7.114 20.036 -12.988 1.00 59.78 72 VAL A C 1
ATOM 534 O O . VAL A 1 72 ? -7.138 19.108 -12.182 1.00 59.78 72 VAL A O 1
ATOM 537 N N . ARG A 1 73 ? -8.220 20.690 -13.356 1.00 56.22 73 ARG A N 1
ATOM 538 C CA . ARG A 1 73 ? -9.535 20.052 -13.379 1.00 56.22 73 ARG A CA 1
ATOM 539 C C . ARG A 1 73 ? -9.384 18.888 -14.342 1.00 56.22 73 ARG A C 1
ATOM 541 O O . ARG A 1 73 ? -9.543 19.063 -15.549 1.00 56.22 73 ARG A O 1
ATOM 548 N N . ILE A 1 74 ? -8.940 17.743 -13.828 1.00 53.09 74 ILE A N 1
ATOM 549 C CA . ILE A 1 74 ? -8.778 16.531 -14.619 1.00 53.09 74 ILE A CA 1
ATOM 550 C C . ILE A 1 74 ? -10.157 16.280 -15.196 1.00 53.09 74 ILE A C 1
ATOM 552 O O . ILE A 1 74 ? -11.098 15.975 -14.468 1.00 53.09 74 ILE A O 1
ATOM 556 N N . SER A 1 75 ? -10.293 16.487 -16.505 1.00 56.53 75 SER A N 1
ATOM 557 C CA . SER A 1 75 ? -11.470 16.020 -17.211 1.00 56.53 75 SER A CA 1
ATOM 558 C C . SER A 1 75 ? -11.510 14.528 -16.929 1.00 56.53 75 SER A C 1
ATOM 560 O O . SER A 1 75 ? -10.598 13.812 -17.350 1.00 56.53 75 SER A O 1
ATOM 562 N N . SER A 1 76 ? -12.505 14.064 -16.164 1.00 65.50 76 SER A N 1
ATOM 563 C CA . SER A 1 76 ? -12.655 12.658 -15.760 1.00 65.50 76 SER A CA 1
ATOM 564 C C . SER A 1 76 ? -12.526 11.712 -16.962 1.00 65.50 76 SER A C 1
ATOM 566 O O . SER A 1 76 ? -12.127 10.563 -16.823 1.00 65.50 76 SER A O 1
ATOM 568 N N . TRP A 1 77 ? -12.769 12.231 -18.168 1.00 72.62 77 TRP A N 1
ATOM 569 C CA . TRP A 1 77 ? -12.515 11.586 -19.446 1.00 72.62 77 TRP A CA 1
ATOM 570 C C . TRP A 1 77 ? -11.065 11.110 -19.668 1.00 72.62 77 TRP A C 1
ATOM 572 O O . TRP A 1 77 ? -10.882 9.978 -20.101 1.00 72.62 77 TRP A O 1
ATOM 582 N N . ILE A 1 78 ? -10.034 11.900 -19.338 1.00 75.31 78 ILE A N 1
ATOM 583 C CA . ILE A 1 78 ? -8.618 11.501 -19.516 1.00 75.31 78 ILE A CA 1
ATOM 584 C C . ILE A 1 78 ? -8.264 10.329 -18.594 1.00 75.31 78 ILE A C 1
ATOM 586 O O . ILE A 1 78 ? -7.599 9.377 -19.013 1.00 75.31 78 ILE A O 1
ATOM 590 N N . SER A 1 79 ? -8.736 10.383 -17.345 1.00 77.69 79 SER A N 1
ATOM 591 C CA . SER A 1 79 ? -8.568 9.283 -16.394 1.00 77.69 79 SER A CA 1
ATOM 592 C C . SER A 1 79 ? -9.298 8.032 -16.890 1.00 77.69 79 SER A C 1
ATOM 594 O O . SER A 1 79 ? -8.688 6.970 -16.974 1.00 77.69 79 SER A O 1
ATOM 596 N N . ASN A 1 80 ? -10.548 8.169 -17.345 1.00 82.44 80 ASN A N 1
ATOM 597 C CA . ASN A 1 80 ? -11.331 7.054 -17.882 1.00 82.44 80 ASN A CA 1
ATOM 598 C C . ASN A 1 80 ? -10.673 6.406 -19.110 1.00 82.44 80 ASN A C 1
ATOM 600 O O . ASN A 1 80 ? -10.612 5.180 -19.182 1.00 82.44 80 ASN A O 1
ATOM 604 N N . ILE A 1 81 ? -10.151 7.203 -20.051 1.00 85.75 81 ILE A N 1
ATOM 605 C CA . ILE A 1 81 ? -9.432 6.687 -21.226 1.00 85.75 81 ILE A CA 1
ATOM 606 C C . ILE A 1 81 ? -8.191 5.911 -20.795 1.00 85.75 81 ILE A C 1
ATOM 608 O O . ILE A 1 81 ? -7.980 4.792 -21.259 1.00 85.75 81 ILE A O 1
ATOM 612 N N . THR A 1 82 ? -7.377 6.486 -19.908 1.00 82.88 82 THR A N 1
ATOM 613 C CA . THR A 1 82 ? -6.129 5.841 -19.485 1.00 82.88 82 THR A CA 1
ATOM 614 C C . THR A 1 82 ? -6.404 4.552 -18.709 1.00 82.88 82 THR A C 1
ATOM 616 O O . THR A 1 82 ? -5.750 3.540 -18.951 1.00 82.88 82 THR A O 1
ATOM 619 N N . THR A 1 83 ? -7.420 4.540 -17.844 1.00 86.44 83 THR A N 1
ATOM 620 C CA . THR A 1 83 ? -7.849 3.335 -17.121 1.00 86.44 83 THR A CA 1
ATOM 621 C C . THR A 1 83 ? -8.386 2.265 -18.069 1.00 86.44 83 THR A C 1
ATOM 623 O O . THR A 1 83 ? -8.029 1.095 -17.933 1.00 86.44 83 THR A O 1
ATOM 626 N N . PHE A 1 84 ? -9.194 2.643 -19.064 1.00 88.81 84 PHE A N 1
ATOM 627 C CA . PHE A 1 84 ? -9.681 1.708 -20.080 1.00 88.81 84 PHE A CA 1
ATOM 628 C C . PHE A 1 84 ? -8.524 1.093 -20.875 1.00 88.81 84 PHE A C 1
ATOM 630 O O . PHE A 1 84 ? -8.457 -0.128 -21.022 1.00 88.81 84 PHE A O 1
ATOM 637 N N . LEU A 1 85 ? -7.575 1.918 -21.325 1.00 87.31 85 LEU A N 1
ATOM 638 C CA . LEU A 1 85 ? -6.368 1.452 -22.004 1.00 87.31 85 LEU A CA 1
ATOM 639 C C . LEU A 1 85 ? -5.568 0.483 -21.122 1.00 87.31 85 LEU A C 1
ATOM 641 O O . LEU A 1 85 ? -5.136 -0.563 -21.602 1.00 87.31 85 LEU A O 1
ATOM 645 N N . ASN A 1 86 ? -5.414 0.789 -19.832 1.00 87.25 86 ASN A N 1
ATOM 646 C CA . ASN A 1 86 ? -4.706 -0.072 -18.887 1.00 87.25 86 ASN A CA 1
ATOM 647 C C . ASN A 1 86 ? -5.386 -1.446 -18.739 1.00 87.25 86 ASN A C 1
ATOM 649 O O . ASN A 1 86 ? -4.715 -2.475 -18.791 1.00 87.25 86 ASN A O 1
ATOM 653 N N . LEU A 1 87 ? -6.720 -1.488 -18.640 1.00 91.19 87 LEU A N 1
ATOM 654 C CA . LEU A 1 87 ? -7.468 -2.751 -18.606 1.00 91.19 87 LEU A CA 1
ATOM 655 C C . LEU A 1 87 ? -7.283 -3.565 -19.893 1.00 91.19 87 LEU A C 1
ATOM 657 O O . LEU A 1 87 ? -7.077 -4.777 -19.824 1.00 91.19 87 LEU A O 1
ATOM 661 N N . VAL A 1 88 ? -7.295 -2.913 -21.059 1.00 91.94 88 VAL A N 1
ATOM 662 C CA . VAL A 1 88 ? -7.028 -3.576 -22.347 1.00 91.94 88 VAL A CA 1
ATOM 663 C C . VAL A 1 88 ? -5.622 -4.178 -22.372 1.00 91.94 88 VAL A C 1
ATOM 665 O O . VAL A 1 88 ? -5.460 -5.326 -22.787 1.00 91.94 88 VAL A O 1
ATOM 668 N N . VAL A 1 89 ? -4.614 -3.446 -21.888 1.00 90.12 89 VAL A N 1
ATOM 669 C CA . VAL A 1 89 ? -3.225 -3.928 -21.810 1.00 90.12 89 VAL A CA 1
ATOM 670 C C . VAL A 1 89 ? -3.117 -5.136 -20.882 1.00 90.12 89 VAL A C 1
ATOM 672 O O . VAL A 1 89 ? -2.470 -6.115 -21.248 1.00 90.12 89 VAL A O 1
ATOM 675 N N . ILE A 1 90 ? -3.775 -5.111 -19.720 1.00 91.62 90 ILE A N 1
ATOM 676 C CA . ILE A 1 90 ? -3.784 -6.242 -18.779 1.00 91.62 90 ILE A CA 1
ATOM 677 C C . ILE A 1 90 ? -4.427 -7.479 -19.417 1.00 91.62 90 ILE A C 1
ATOM 679 O O . ILE A 1 90 ? -3.842 -8.561 -19.371 1.0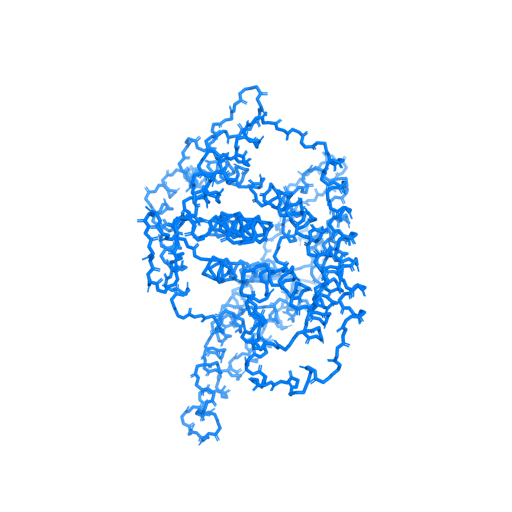0 91.62 90 ILE A O 1
ATOM 683 N N . ILE A 1 91 ? -5.595 -7.331 -20.050 1.00 93.19 91 ILE A N 1
ATOM 684 C CA . ILE A 1 91 ? -6.280 -8.443 -20.730 1.00 93.19 91 ILE A CA 1
ATOM 685 C C . ILE A 1 91 ? -5.396 -9.010 -21.843 1.00 93.19 91 ILE A C 1
ATOM 687 O O . ILE A 1 91 ? -5.215 -10.225 -21.934 1.00 93.19 91 ILE A O 1
ATOM 691 N N . PHE A 1 92 ? -4.803 -8.138 -22.658 1.00 91.44 92 PHE A N 1
ATOM 692 C CA . PHE A 1 92 ? -3.857 -8.529 -23.696 1.00 91.44 92 PHE A CA 1
ATOM 693 C C . PHE A 1 92 ? -2.685 -9.337 -23.119 1.00 91.44 92 PHE A C 1
ATOM 695 O O . PHE A 1 92 ? -2.322 -10.377 -23.668 1.00 91.44 92 PHE A O 1
ATOM 702 N N . LEU A 1 93 ? -2.135 -8.908 -21.982 1.00 90.44 93 LEU A N 1
ATOM 703 C CA . LEU A 1 93 ? -1.026 -9.580 -21.308 1.00 90.44 93 LEU A CA 1
ATOM 704 C C . LEU A 1 93 ? -1.410 -10.979 -20.827 1.00 90.44 93 LEU A C 1
ATOM 706 O O . LEU A 1 93 ? -0.648 -11.922 -21.022 1.00 90.44 93 LEU A O 1
ATOM 710 N N . ILE A 1 94 ? -2.603 -11.126 -20.252 1.00 93.44 94 ILE A N 1
ATOM 711 C CA . ILE A 1 94 ? -3.123 -12.427 -19.823 1.00 93.44 94 ILE A CA 1
ATOM 712 C C . ILE A 1 94 ? -3.268 -13.353 -21.035 1.00 93.44 94 ILE A C 1
ATOM 714 O O . ILE A 1 94 ? -2.773 -14.477 -21.003 1.00 93.44 94 ILE A O 1
ATOM 718 N N . VAL A 1 95 ? -3.879 -12.882 -22.126 1.00 93.44 95 VAL A N 1
ATOM 719 C CA . VAL A 1 95 ? -4.100 -13.694 -23.336 1.00 93.44 95 VAL A CA 1
ATOM 720 C C . VAL A 1 95 ? -2.777 -14.120 -23.977 1.00 93.44 95 VAL A C 1
ATOM 722 O O . VAL A 1 95 ? -2.572 -15.306 -24.239 1.00 93.44 95 VAL A O 1
ATOM 725 N N . VAL A 1 96 ? -1.854 -13.181 -24.201 1.00 92.00 96 VAL A N 1
ATOM 726 C CA . VAL A 1 96 ? -0.549 -13.487 -24.809 1.00 92.00 96 VAL A CA 1
ATOM 727 C C . VAL A 1 96 ? 0.300 -14.347 -23.875 1.00 92.00 96 VAL A C 1
ATOM 729 O O . VAL A 1 96 ? 0.889 -15.328 -24.325 1.00 92.00 96 VAL A O 1
ATOM 732 N N . GLY A 1 97 ? 0.336 -14.031 -22.579 1.00 90.94 97 GLY A N 1
ATOM 733 C CA . GLY A 1 97 ? 1.082 -14.795 -21.580 1.00 90.94 97 GLY A CA 1
ATOM 734 C C . GLY A 1 97 ? 0.607 -16.245 -21.481 1.00 90.94 97 GLY A C 1
ATOM 735 O O . GLY A 1 97 ? 1.433 -17.158 -21.480 1.00 90.94 97 GLY A O 1
ATOM 736 N N . LEU A 1 98 ? -0.712 -16.475 -21.508 1.00 91.69 98 LEU A N 1
ATOM 737 C CA . LEU A 1 98 ? -1.289 -17.821 -21.561 1.00 91.69 98 LEU A CA 1
ATOM 738 C C . LEU A 1 98 ? -0.971 -18.552 -22.874 1.00 91.69 98 LEU A C 1
ATOM 740 O O . LEU A 1 98 ? -0.765 -19.762 -22.853 1.00 91.69 98 LEU A O 1
ATOM 744 N N . GLY A 1 99 ? -0.839 -17.839 -23.996 1.00 91.25 99 GLY A N 1
ATOM 745 C CA . GLY A 1 99 ? -0.368 -18.421 -25.259 1.00 91.25 99 GLY A CA 1
ATOM 746 C C . GLY A 1 99 ? 1.053 -19.001 -25.184 1.00 91.25 99 GLY A C 1
ATOM 747 O O . GLY A 1 99 ? 1.372 -19.948 -25.900 1.00 91.25 99 GLY A O 1
ATOM 748 N N . TYR A 1 100 ? 1.898 -18.485 -24.284 1.00 90.12 100 TYR A N 1
ATOM 749 C CA . TYR A 1 100 ? 3.255 -18.989 -24.029 1.00 90.12 100 TYR A CA 1
ATOM 750 C C . TYR A 1 100 ? 3.361 -19.878 -22.776 1.00 90.12 100 TYR A C 1
ATOM 752 O O . TYR A 1 100 ? 4.481 -20.248 -22.392 1.00 90.12 100 TYR A O 1
ATOM 760 N N . ALA A 1 101 ? 2.231 -20.231 -22.154 1.00 92.06 101 ALA A N 1
ATOM 761 C CA . ALA A 1 101 ? 2.180 -20.997 -20.916 1.00 92.06 101 ALA A CA 1
ATOM 762 C C . ALA A 1 101 ? 2.788 -22.398 -21.062 1.00 92.06 101 ALA A C 1
ATOM 764 O O . ALA A 1 101 ? 2.556 -23.121 -22.033 1.00 92.06 101 ALA A O 1
ATOM 765 N N . ARG A 1 102 ? 3.544 -22.809 -20.043 1.00 91.81 102 ARG A N 1
ATOM 766 C CA . ARG A 1 102 ? 4.056 -24.168 -19.877 1.00 91.81 102 ARG A CA 1
ATOM 767 C C . ARG A 1 102 ? 3.652 -24.684 -18.495 1.00 91.81 102 ARG A C 1
ATOM 769 O O . ARG A 1 102 ? 4.242 -24.245 -17.508 1.00 91.81 102 ARG A O 1
ATOM 776 N N . PRO A 1 103 ? 2.696 -25.629 -18.398 1.00 92.12 103 PRO A N 1
ATOM 777 C CA . PRO A 1 103 ? 2.233 -26.169 -17.115 1.00 92.12 103 PRO A CA 1
ATOM 778 C C . PRO A 1 103 ? 3.344 -26.766 -16.241 1.00 92.12 103 PRO A C 1
ATOM 780 O O . PRO A 1 103 ? 3.204 -26.831 -15.024 1.00 92.12 103 PRO A O 1
ATOM 783 N N . GLN A 1 104 ? 4.472 -27.161 -16.841 1.00 93.25 104 GLN A N 1
ATOM 784 C CA . GLN A 1 104 ? 5.640 -27.671 -16.121 1.00 93.25 104 GLN A CA 1
ATOM 785 C C . GLN A 1 104 ? 6.237 -26.637 -15.154 1.00 93.25 104 GLN A C 1
ATOM 787 O O . GLN A 1 104 ? 6.799 -27.020 -14.134 1.00 93.25 104 GLN A O 1
ATOM 792 N N . ASN A 1 105 ? 6.084 -25.337 -15.429 1.00 91.06 105 ASN A N 1
ATOM 793 C CA . ASN A 1 105 ? 6.615 -24.271 -14.574 1.00 91.06 105 ASN A CA 1
ATOM 794 C C . ASN A 1 105 ? 5.910 -24.179 -13.207 1.00 91.06 105 ASN A C 1
ATOM 796 O O . ASN A 1 105 ? 6.442 -23.563 -12.289 1.00 91.06 105 ASN A O 1
ATOM 800 N N . TRP A 1 106 ? 4.741 -24.809 -13.052 1.00 92.81 106 TRP A N 1
ATOM 801 C CA . TRP A 1 106 ? 4.028 -24.931 -11.778 1.00 92.81 106 TRP A CA 1
ATOM 802 C C . TRP A 1 106 ? 4.421 -26.166 -10.965 1.00 92.81 106 TRP A C 1
ATOM 804 O O . TRP A 1 106 ? 3.776 -26.468 -9.964 1.00 92.81 106 TRP A O 1
ATOM 814 N N . GLN A 1 107 ? 5.459 -26.900 -11.363 1.00 91.06 107 GLN A N 1
ATOM 815 C CA . GLN A 1 107 ? 5.992 -28.003 -10.571 1.00 91.06 107 GLN A CA 1
ATOM 816 C C . GLN A 1 107 ? 7.386 -27.643 -10.034 1.00 91.06 107 GLN A C 1
ATOM 818 O O . GLN A 1 107 ? 8.315 -27.513 -10.830 1.00 91.06 107 GLN A O 1
ATOM 823 N N . PRO A 1 108 ? 7.565 -27.508 -8.703 1.00 89.62 108 PRO A N 1
ATOM 824 C CA . PRO A 1 108 ? 6.552 -27.559 -7.634 1.00 89.62 108 PRO A CA 1
ATOM 825 C C . PRO A 1 108 ? 5.714 -26.265 -7.521 1.00 89.62 108 PRO A C 1
ATOM 827 O O . PRO A 1 108 ? 6.239 -25.172 -7.705 1.00 89.62 108 PRO A O 1
ATOM 830 N N . PHE A 1 109 ? 4.426 -26.380 -7.158 1.00 90.38 109 PHE A N 1
ATOM 831 C CA . PHE A 1 109 ? 3.502 -25.228 -7.078 1.00 90.38 109 PHE A CA 1
ATOM 832 C C . PHE A 1 109 ? 3.754 -24.353 -5.841 1.00 90.38 109 PHE A C 1
ATOM 834 O O . PHE A 1 109 ? 3.671 -23.131 -5.907 1.00 90.38 109 PHE A O 1
ATOM 841 N N . LEU A 1 110 ? 4.105 -24.979 -4.713 1.00 93.31 110 LEU A N 1
ATOM 842 C CA . LEU A 1 110 ? 4.431 -24.309 -3.449 1.00 93.31 110 LEU A CA 1
ATOM 843 C C . LEU A 1 110 ? 5.876 -24.625 -3.035 1.00 93.31 110 LEU A C 1
ATOM 845 O O . LEU A 1 110 ? 6.081 -25.364 -2.071 1.00 93.31 110 LEU A O 1
ATOM 849 N N . PRO A 1 111 ? 6.892 -24.079 -3.734 1.00 91.38 111 PRO A N 1
ATOM 850 C CA . PRO A 1 111 ? 8.299 -24.349 -3.422 1.00 91.38 111 PRO A CA 1
ATOM 851 C C . PRO A 1 111 ? 8.694 -23.896 -2.009 1.00 91.38 111 PRO A C 1
ATOM 853 O O . PRO A 1 111 ? 9.556 -24.505 -1.388 1.00 91.38 111 PRO A O 1
ATOM 856 N N . PHE A 1 112 ? 8.039 -22.853 -1.490 1.00 90.50 112 PHE A N 1
ATOM 857 C CA . PHE A 1 112 ? 8.297 -22.266 -0.169 1.00 90.50 112 PHE A CA 1
ATOM 858 C C . PHE A 1 112 ? 7.207 -22.601 0.869 1.00 90.50 112 PHE A C 1
ATOM 860 O O . PHE A 1 112 ? 7.118 -21.959 1.918 1.00 90.50 112 PHE A O 1
ATOM 867 N N . GLY A 1 113 ? 6.337 -23.571 0.565 1.00 90.62 113 GLY A N 1
ATOM 868 C CA . GLY A 1 113 ? 5.210 -23.946 1.420 1.00 90.62 113 GLY A CA 1
ATOM 869 C C . GLY A 1 113 ? 4.207 -22.810 1.676 1.00 90.62 113 GLY A C 1
ATOM 870 O O . GLY A 1 113 ? 4.191 -21.779 0.999 1.00 90.62 113 GLY A O 1
ATOM 871 N N . LEU A 1 114 ? 3.352 -23.001 2.684 1.00 86.81 114 LEU A N 1
ATOM 872 C CA . LEU A 1 114 ? 2.332 -22.016 3.072 1.00 86.81 114 LEU A CA 1
ATOM 873 C C . LEU A 1 114 ? 2.941 -20.735 3.661 1.00 86.81 114 LEU A C 1
ATOM 875 O O . LEU A 1 114 ? 2.373 -19.658 3.500 1.00 86.81 114 LEU A O 1
ATOM 879 N N . GLN A 1 115 ? 4.104 -20.835 4.307 1.00 84.31 115 GLN A N 1
ATOM 880 C CA . GLN A 1 115 ? 4.782 -19.680 4.894 1.00 84.31 115 GLN A CA 1
ATOM 881 C C . GLN A 1 115 ? 5.268 -18.706 3.814 1.00 84.31 115 GLN A C 1
ATOM 883 O O . GLN A 1 115 ? 5.009 -17.508 3.917 1.00 84.31 115 GLN A O 1
ATOM 888 N N . GLY A 1 116 ? 5.884 -19.208 2.738 1.00 87.62 116 GLY A N 1
ATOM 889 C CA . GLY A 1 116 ? 6.271 -18.366 1.605 1.00 87.62 116 GLY A CA 1
ATOM 890 C C . GLY A 1 116 ? 5.071 -17.748 0.884 1.00 87.62 116 GLY A C 1
ATOM 891 O O . GLY A 1 116 ? 5.134 -16.590 0.481 1.00 87.62 116 GLY A O 1
ATOM 892 N N . MET A 1 117 ? 3.951 -18.475 0.787 1.00 90.50 117 MET A N 1
ATOM 893 C CA . MET A 1 117 ? 2.700 -17.939 0.236 1.00 90.50 117 MET A CA 1
ATOM 894 C C . MET A 1 117 ? 2.160 -16.773 1.077 1.00 90.50 117 MET A C 1
ATOM 896 O O . MET A 1 117 ? 1.766 -15.751 0.516 1.00 90.50 117 MET A O 1
ATOM 900 N N . LEU A 1 118 ? 2.162 -16.891 2.409 1.00 86.50 118 LEU A N 1
ATOM 901 C CA . LEU A 1 118 ? 1.710 -15.824 3.309 1.00 86.50 118 LEU A CA 1
ATOM 902 C C . LEU A 1 118 ? 2.636 -14.603 3.264 1.00 86.50 118 LEU A C 1
ATOM 904 O O . LEU A 1 118 ? 2.148 -13.479 3.161 1.00 86.50 118 LEU A O 1
ATOM 908 N N . SER A 1 119 ? 3.954 -14.815 3.277 1.00 84.75 119 SER A N 1
ATOM 909 C CA . SER A 1 119 ? 4.936 -13.729 3.166 1.00 84.75 119 SER A CA 1
ATOM 910 C C . SER A 1 119 ? 4.834 -13.002 1.819 1.00 84.75 119 SER A C 1
ATOM 912 O O . SER A 1 119 ? 4.714 -11.779 1.783 1.00 84.75 119 SER A O 1
ATOM 914 N N . GLY A 1 120 ? 4.738 -13.746 0.710 1.00 87.56 120 GLY A N 1
ATOM 915 C CA . GLY A 1 120 ? 4.514 -13.173 -0.619 1.00 87.56 120 GLY A CA 1
ATOM 916 C C . GLY A 1 120 ? 3.182 -12.422 -0.729 1.00 87.56 120 GLY A C 1
ATOM 917 O O . GLY A 1 120 ? 3.117 -11.387 -1.388 1.00 87.56 120 GLY A O 1
ATOM 918 N N . SER A 1 121 ? 2.137 -12.891 -0.035 1.00 88.81 121 SER A N 1
ATOM 919 C CA . SER A 1 121 ? 0.832 -12.213 0.024 1.00 88.81 121 SER A CA 1
ATOM 920 C C . SER A 1 121 ? 0.913 -10.861 0.743 1.00 88.81 121 SER A C 1
ATOM 922 O O . SER A 1 121 ? 0.253 -9.917 0.316 1.00 88.81 121 SER A O 1
ATOM 924 N N . ALA A 1 122 ? 1.746 -10.736 1.785 1.00 85.31 122 ALA A N 1
ATOM 925 C CA . ALA A 1 122 ? 1.980 -9.465 2.478 1.00 85.31 122 ALA A CA 1
ATOM 926 C C . ALA A 1 122 ? 2.668 -8.427 1.575 1.00 85.31 122 ALA A C 1
ATOM 928 O O . ALA A 1 122 ? 2.310 -7.255 1.617 1.00 85.31 122 ALA A O 1
ATOM 929 N N . THR A 1 123 ? 3.602 -8.845 0.713 1.00 83.88 123 THR A N 1
ATOM 930 C CA . THR A 1 123 ? 4.206 -7.955 -0.296 1.00 83.88 123 THR A CA 1
ATOM 931 C C . THR A 1 123 ? 3.235 -7.650 -1.441 1.00 83.88 123 THR A C 1
ATOM 933 O O . THR A 1 123 ? 3.130 -6.506 -1.879 1.00 83.88 123 THR A O 1
ATOM 936 N N . ALA A 1 124 ? 2.493 -8.654 -1.921 1.00 87.94 124 ALA A N 1
ATOM 937 C CA . ALA A 1 124 ? 1.527 -8.500 -3.011 1.00 87.94 124 ALA A CA 1
ATOM 938 C C . ALA A 1 124 ? 0.309 -7.647 -2.623 1.00 87.94 124 ALA A C 1
ATOM 940 O O . ALA A 1 124 ? -0.349 -7.095 -3.505 1.00 87.94 124 ALA A O 1
ATOM 941 N N . PHE A 1 125 ? 0.030 -7.502 -1.322 1.00 88.44 125 PHE A N 1
ATOM 942 C CA . PHE A 1 125 ? -1.016 -6.631 -0.787 1.00 88.44 125 PHE A CA 1
ATOM 943 C C . PHE A 1 125 ? -0.943 -5.209 -1.356 1.00 88.44 125 PHE A C 1
ATOM 945 O O . PHE A 1 125 ? -1.984 -4.640 -1.676 1.00 88.44 125 PHE A O 1
ATOM 952 N N . PHE A 1 126 ? 0.265 -4.681 -1.586 1.00 86.19 126 PHE A N 1
ATOM 953 C CA . PHE A 1 126 ? 0.482 -3.384 -2.233 1.00 86.19 126 PHE A CA 1
ATOM 954 C C . PHE A 1 126 ? -0.319 -3.200 -3.528 1.00 86.19 126 PHE A C 1
ATOM 956 O O . PHE A 1 126 ? -0.847 -2.119 -3.767 1.00 86.19 126 PHE A O 1
ATOM 963 N N . ALA A 1 127 ? -0.472 -4.248 -4.343 1.00 88.19 127 ALA A N 1
ATOM 964 C CA . ALA A 1 127 ? -1.205 -4.148 -5.603 1.00 88.19 127 ALA A CA 1
ATOM 965 C C . ALA A 1 127 ? -2.697 -3.817 -5.403 1.00 88.19 127 ALA A C 1
ATOM 967 O O . ALA A 1 127 ? -3.325 -3.252 -6.299 1.00 88.19 127 ALA A O 1
ATOM 968 N N . PHE A 1 128 ? -3.269 -4.162 -4.245 1.00 87.56 128 PHE A N 1
ATOM 969 C CA . PHE A 1 128 ? -4.676 -3.931 -3.907 1.00 87.56 128 PHE A CA 1
ATOM 970 C C . PHE A 1 128 ? -4.931 -2.592 -3.206 1.00 87.56 128 PHE A C 1
ATOM 972 O O . PHE A 1 128 ? -6.090 -2.242 -2.971 1.00 87.56 128 PHE A O 1
ATOM 979 N N . VAL A 1 129 ? -3.879 -1.845 -2.875 1.00 87.19 129 VAL A N 1
ATOM 980 C CA . VAL A 1 129 ? -4.001 -0.538 -2.231 1.00 87.19 129 VAL A CA 1
ATOM 981 C C . VAL A 1 129 ? -4.510 0.508 -3.231 1.00 87.19 129 VAL A C 1
ATOM 983 O O . VAL A 1 129 ? -4.129 0.492 -4.402 1.00 87.19 129 VAL A O 1
ATOM 986 N N . GLY A 1 130 ? -5.378 1.419 -2.776 1.00 85.62 130 GLY A N 1
ATOM 987 C CA . GLY A 1 130 ? -5.895 2.538 -3.573 1.00 85.62 130 GLY A CA 1
ATOM 988 C C . GLY A 1 130 ? -7.421 2.622 -3.678 1.00 85.62 130 GLY A C 1
ATOM 989 O O . GLY A 1 130 ? -7.939 3.582 -4.245 1.00 85.62 130 GLY A O 1
ATOM 990 N N . PHE A 1 131 ? -8.181 1.661 -3.137 1.00 86.56 131 PHE A N 1
ATOM 991 C CA . PHE A 1 131 ? -9.651 1.754 -3.123 1.00 86.56 131 PHE A CA 1
ATOM 992 C C . PHE A 1 131 ? -10.169 2.876 -2.206 1.00 86.56 131 PHE A C 1
ATOM 994 O O . PHE A 1 131 ? -11.260 3.402 -2.417 1.00 86.56 131 PHE A O 1
ATOM 1001 N N . ASP A 1 132 ? -9.383 3.263 -1.207 1.00 84.00 132 ASP A N 1
ATOM 1002 C CA . ASP A 1 132 ? -9.611 4.380 -0.291 1.00 84.00 132 ASP A CA 1
ATOM 1003 C C . ASP A 1 132 ? -9.587 5.742 -1.010 1.00 84.00 132 ASP A C 1
ATOM 1005 O O . ASP A 1 132 ? -10.301 6.665 -0.610 1.00 84.00 132 ASP A O 1
ATOM 1009 N N . VAL A 1 133 ? -8.898 5.843 -2.155 1.00 80.50 133 VAL A N 1
ATOM 1010 C CA . VAL A 1 133 ? -8.931 7.036 -3.021 1.00 80.50 133 VAL A CA 1
ATOM 1011 C C . VAL A 1 133 ? -10.355 7.326 -3.510 1.00 80.50 133 VAL A C 1
ATOM 1013 O O . VAL A 1 133 ? -10.729 8.490 -3.645 1.00 80.50 133 VAL A O 1
ATOM 1016 N N . ILE A 1 134 ? -11.198 6.302 -3.698 1.00 85.25 134 ILE A N 1
ATOM 1017 C CA . ILE A 1 134 ? -12.609 6.479 -4.093 1.00 85.25 134 ILE A CA 1
ATOM 1018 C C . ILE A 1 134 ? -13.363 7.303 -3.038 1.00 85.25 134 ILE A C 1
ATOM 1020 O O . ILE A 1 134 ? -14.191 8.146 -3.384 1.00 85.25 134 ILE A O 1
ATOM 1024 N N . VAL A 1 135 ? -13.048 7.098 -1.755 1.00 83.25 135 VAL A N 1
ATOM 1025 C CA . VAL A 1 135 ? -13.677 7.813 -0.635 1.00 83.25 135 VAL A CA 1
ATOM 1026 C C . VAL A 1 135 ? -13.207 9.268 -0.571 1.00 83.25 135 VAL A C 1
ATOM 1028 O O . VAL A 1 135 ? -13.992 10.140 -0.216 1.00 83.25 135 VAL A O 1
ATOM 1031 N N . SER A 1 136 ? -11.977 9.569 -1.002 1.00 78.19 136 SER A N 1
ATOM 1032 C CA . SER A 1 136 ? -11.462 10.951 -1.037 1.00 78.19 136 SER A CA 1
ATOM 1033 C C . SER A 1 136 ? -12.224 11.874 -2.001 1.00 78.19 136 SER A C 1
ATOM 1035 O O . SER A 1 136 ? -12.148 13.094 -1.890 1.00 78.19 136 SER A O 1
ATOM 1037 N N . SER A 1 137 ? -12.966 11.293 -2.949 1.00 76.69 137 SER A N 1
ATOM 1038 C CA . SER A 1 137 ? -13.801 12.020 -3.914 1.00 76.69 137 SER A CA 1
ATOM 1039 C C . SER A 1 137 ? -15.294 11.956 -3.572 1.00 76.69 137 SER A C 1
ATOM 1041 O O . SER A 1 137 ? -16.127 12.281 -4.413 1.00 76.69 137 SER A O 1
ATOM 1043 N N . ALA A 1 138 ? -15.656 11.541 -2.351 1.00 79.69 138 ALA A N 1
ATOM 1044 C CA . ALA A 1 138 ? -17.049 11.394 -1.926 1.00 79.69 138 ALA A CA 1
ATOM 1045 C C . ALA A 1 138 ? -17.873 12.687 -2.054 1.00 79.69 138 ALA A C 1
ATOM 1047 O O . ALA A 1 138 ? -19.058 12.620 -2.373 1.00 79.69 138 ALA A O 1
ATOM 1048 N N . GLU A 1 139 ? -17.241 13.848 -1.857 1.00 77.00 139 GLU A N 1
ATOM 1049 C CA . GLU A 1 139 ? -17.865 15.176 -1.972 1.00 77.00 139 GLU A CA 1
ATOM 1050 C C . GLU A 1 139 ? -18.314 15.510 -3.405 1.00 77.00 139 GLU A C 1
ATOM 1052 O O . GLU A 1 139 ? -19.215 16.320 -3.607 1.00 77.00 139 GLU A O 1
ATOM 1057 N N . GLU A 1 140 ? -17.711 14.869 -4.410 1.00 79.00 140 GLU A N 1
ATOM 1058 C CA . GLU A 1 140 ? -17.971 15.111 -5.834 1.00 79.00 140 GLU A CA 1
ATOM 1059 C C . GLU A 1 140 ? -18.973 14.087 -6.426 1.00 79.00 140 GLU A C 1
ATOM 1061 O O . GLU A 1 140 ? -19.366 14.181 -7.593 1.00 79.00 140 GLU A O 1
ATOM 1066 N N . VAL A 1 141 ? -19.409 13.096 -5.634 1.00 83.38 141 VAL A N 1
ATOM 1067 C CA . VAL A 1 141 ? -20.232 11.961 -6.085 1.00 83.38 141 VAL A CA 1
ATOM 1068 C C . VAL A 1 141 ? -21.724 12.217 -5.868 1.00 83.38 141 VAL A C 1
ATOM 1070 O O . VAL A 1 141 ? -22.179 12.564 -4.782 1.00 83.38 141 VAL A O 1
ATOM 1073 N N . LYS A 1 142 ? -22.529 11.941 -6.902 1.00 79.88 142 LYS A N 1
ATOM 1074 C CA . LYS A 1 142 ? -23.994 11.884 -6.787 1.00 79.88 142 LYS A CA 1
ATOM 1075 C C . LYS A 1 142 ? -24.397 10.635 -5.989 1.00 79.88 142 LYS A C 1
ATOM 1077 O O . LYS A 1 142 ? -23.994 9.525 -6.337 1.00 79.88 142 LYS A O 1
ATOM 1082 N N . GLU A 1 143 ? -25.195 10.818 -4.937 1.00 85.88 143 GLU A N 1
ATOM 1083 C CA . GLU A 1 143 ? -25.628 9.757 -4.008 1.00 85.88 143 GLU A CA 1
ATOM 1084 C C . GLU A 1 143 ? -24.459 8.931 -3.412 1.00 85.88 143 GLU A C 1
ATOM 1086 O O . GLU A 1 143 ? -24.340 7.724 -3.671 1.00 85.88 143 GLU A O 1
ATOM 1091 N N . PRO A 1 144 ? -23.589 9.539 -2.578 1.00 84.81 144 PRO A N 1
ATOM 1092 C CA . PRO A 1 144 ? -22.383 8.882 -2.063 1.00 84.81 144 PRO A CA 1
ATOM 1093 C C . PRO A 1 144 ? -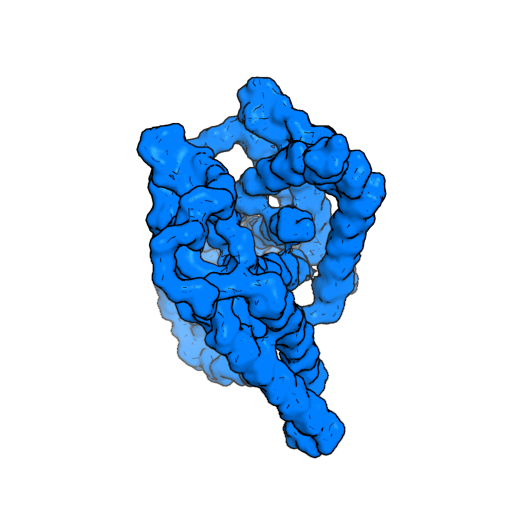22.683 7.580 -1.300 1.00 84.81 144 PRO A C 1
ATOM 1095 O O . PRO A 1 144 ? -21.936 6.611 -1.427 1.00 84.81 144 PRO A O 1
ATOM 1098 N N . GLY A 1 145 ? -23.822 7.506 -0.597 1.00 82.06 145 GLY A N 1
ATOM 1099 C CA . GLY A 1 145 ? -24.211 6.340 0.208 1.00 82.06 145 GLY A CA 1
ATOM 1100 C C . GLY A 1 145 ? -24.400 5.032 -0.575 1.00 82.06 145 GLY A C 1
ATOM 1101 O O . GLY A 1 145 ? -24.210 3.956 -0.016 1.00 82.06 145 GLY A O 1
ATOM 1102 N N . LYS A 1 146 ? -24.730 5.087 -1.873 1.00 84.19 146 LYS A N 1
ATOM 1103 C CA . LYS A 1 146 ? -24.890 3.884 -2.720 1.00 84.19 146 LYS A CA 1
ATOM 1104 C C . LYS A 1 146 ? -23.763 3.729 -3.732 1.00 84.19 146 LYS A C 1
ATOM 1106 O O . LYS A 1 146 ? -23.346 2.604 -4.014 1.00 84.19 146 LYS A O 1
ATOM 1111 N N . SER A 1 147 ? -23.286 4.841 -4.284 1.00 89.50 147 SER A N 1
ATOM 1112 C CA . SER A 1 147 ? -22.281 4.844 -5.346 1.00 89.50 147 SER A CA 1
ATOM 1113 C C . SER A 1 147 ? -20.906 4.414 -4.831 1.00 89.50 147 SER A C 1
ATOM 1115 O O . SER A 1 147 ? -20.264 3.578 -5.463 1.00 89.50 147 SER A O 1
ATOM 1117 N N . ILE A 1 148 ? -20.475 4.898 -3.659 1.00 89.19 148 ILE A N 1
ATOM 1118 C CA . ILE A 1 148 ? -19.138 4.596 -3.117 1.00 89.19 148 ILE A CA 1
ATOM 1119 C C . ILE A 1 148 ? -18.967 3.098 -2.806 1.00 89.19 148 ILE A C 1
ATOM 1121 O O . ILE A 1 148 ? -18.017 2.505 -3.326 1.00 89.19 148 ILE A O 1
ATOM 1125 N N . PRO A 1 149 ? -19.874 2.427 -2.059 1.00 87.88 149 PRO A N 1
ATOM 1126 C CA . PRO A 1 149 ? -19.702 1.005 -1.753 1.00 87.88 149 PRO A CA 1
ATOM 1127 C C . PRO A 1 149 ? -19.718 0.115 -3.001 1.00 87.88 149 PRO A C 1
ATOM 1129 O O . PRO A 1 149 ? -18.930 -0.825 -3.101 1.00 87.88 149 PRO A O 1
ATOM 1132 N N . ARG A 1 150 ? -20.583 0.419 -3.982 1.00 89.62 150 ARG A N 1
ATOM 1133 C CA . ARG A 1 150 ? -20.638 -0.324 -5.253 1.00 89.62 150 ARG A CA 1
ATOM 1134 C C . ARG A 1 150 ? -19.340 -0.175 -6.041 1.00 89.62 150 ARG A C 1
ATOM 1136 O O . ARG A 1 150 ? -18.826 -1.176 -6.539 1.00 89.62 150 ARG A O 1
ATOM 1143 N N . SER A 1 151 ? -18.795 1.040 -6.108 1.00 91.25 151 SER A N 1
ATOM 1144 C CA . SER A 1 151 ? -17.519 1.308 -6.773 1.00 91.25 151 SER A CA 1
ATOM 1145 C C . SER A 1 151 ? -16.376 0.528 -6.128 1.00 91.25 151 SER A C 1
ATOM 1147 O O . SER A 1 151 ? -15.682 -0.183 -6.848 1.00 91.25 151 SER A O 1
ATOM 1149 N N . ILE A 1 152 ? -16.245 0.561 -4.794 1.00 90.88 152 ILE A N 1
ATOM 1150 C CA . ILE A 1 152 ? -15.211 -0.191 -4.056 1.00 90.88 152 ILE A CA 1
ATOM 1151 C C . ILE A 1 152 ? -15.319 -1.701 -4.325 1.00 90.88 152 ILE A C 1
ATOM 1153 O O . ILE A 1 152 ? -14.331 -2.343 -4.670 1.00 90.88 152 ILE A O 1
ATOM 1157 N N . MET A 1 153 ? -16.518 -2.282 -4.215 1.00 90.56 153 MET A N 1
ATOM 1158 C CA . MET A 1 153 ? -16.698 -3.724 -4.435 1.00 90.56 153 MET A CA 1
ATOM 1159 C C . MET A 1 153 ? -16.399 -4.132 -5.882 1.00 90.56 153 MET A C 1
ATOM 1161 O O . MET A 1 153 ? -15.752 -5.153 -6.120 1.00 90.56 153 MET A O 1
ATOM 1165 N N . SER A 1 154 ? -16.849 -3.334 -6.855 1.00 92.75 154 SER A N 1
ATOM 1166 C CA . SER A 1 154 ? -16.610 -3.613 -8.274 1.00 92.75 154 SER A CA 1
ATOM 1167 C C . SER A 1 154 ? -15.134 -3.476 -8.659 1.00 92.75 154 SER A C 1
ATOM 1169 O O . SER A 1 154 ? -14.621 -4.334 -9.378 1.00 92.75 154 SER A O 1
ATOM 1171 N N . SER A 1 155 ? -14.427 -2.460 -8.146 1.00 92.62 155 SER A N 1
ATOM 1172 C CA . SER A 1 155 ? -13.009 -2.251 -8.44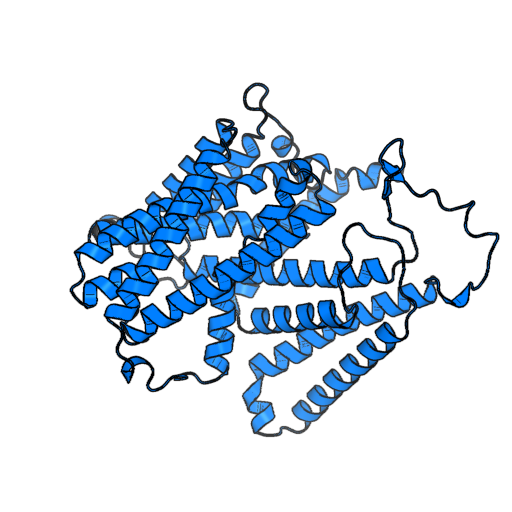3 1.00 92.62 155 SER A CA 1
ATOM 1173 C C . SER A 1 155 ? -12.150 -3.364 -7.851 1.00 92.62 155 SER A C 1
ATOM 1175 O O . SER A 1 155 ? -11.341 -3.947 -8.571 1.00 92.62 155 SER A O 1
ATOM 1177 N N . ILE A 1 156 ? -12.386 -3.744 -6.591 1.00 92.56 156 ILE A N 1
ATOM 1178 C CA . ILE A 1 156 ? -11.675 -4.855 -5.944 1.00 92.56 156 ILE A CA 1
ATOM 1179 C C . ILE A 1 156 ? -11.900 -6.165 -6.709 1.00 92.56 156 ILE A C 1
ATOM 1181 O O . ILE A 1 156 ? -10.946 -6.907 -6.939 1.00 92.56 156 ILE A O 1
ATOM 1185 N N . PHE A 1 157 ? -13.130 -6.445 -7.152 1.00 93.69 157 PHE A N 1
ATOM 1186 C CA . PHE A 1 157 ? -13.433 -7.657 -7.915 1.00 93.69 157 PHE A CA 1
ATOM 1187 C C . PHE A 1 157 ? -12.706 -7.702 -9.270 1.00 93.69 157 PHE A C 1
ATOM 1189 O O . PHE A 1 157 ? -12.108 -8.723 -9.621 1.00 93.69 157 PHE A O 1
ATOM 1196 N N . VAL A 1 158 ? -12.700 -6.590 -10.013 1.00 94.00 158 VAL A N 1
ATOM 1197 C CA . VAL A 1 158 ? -11.965 -6.483 -11.286 1.00 94.00 158 VAL A CA 1
ATOM 1198 C C . VAL A 1 158 ? -10.457 -6.636 -11.063 1.00 94.00 158 VAL A C 1
ATOM 1200 O O . VAL A 1 158 ? -9.803 -7.371 -11.810 1.00 94.00 158 VAL A O 1
ATOM 1203 N N . CYS A 1 159 ? -9.904 -6.006 -10.023 1.00 92.94 159 CYS A N 1
ATOM 1204 C CA . CYS A 1 159 ? -8.494 -6.144 -9.655 1.00 92.94 159 CYS A CA 1
ATOM 1205 C C . CYS A 1 159 ? -8.139 -7.585 -9.271 1.00 92.94 159 CYS A C 1
ATOM 1207 O O . CYS A 1 159 ? -7.109 -8.088 -9.710 1.00 92.94 159 CYS A O 1
ATOM 1209 N N . LEU A 1 160 ? -9.001 -8.284 -8.526 1.00 93.62 160 LEU A N 1
ATOM 1210 C CA . LEU A 1 160 ? -8.784 -9.678 -8.132 1.00 93.62 160 LEU A CA 1
ATOM 1211 C C . LEU A 1 160 ? -8.631 -10.599 -9.352 1.00 93.62 160 LEU A C 1
ATOM 1213 O O . LEU A 1 160 ? -7.668 -11.363 -9.429 1.00 93.62 160 LEU A O 1
ATOM 1217 N N . ILE A 1 161 ? -9.548 -10.499 -10.321 1.00 95.25 161 ILE A N 1
ATOM 1218 C CA . ILE A 1 161 ? -9.488 -11.289 -11.562 1.00 95.25 161 ILE A CA 1
ATOM 1219 C C . ILE A 1 161 ? -8.240 -10.920 -12.368 1.00 95.25 161 ILE A C 1
ATOM 1221 O O . ILE A 1 161 ? -7.530 -11.800 -12.856 1.00 95.25 161 ILE A O 1
ATOM 1225 N N . SER A 1 162 ? -7.957 -9.623 -12.481 1.00 94.00 162 SER A N 1
ATOM 1226 C CA . SER A 1 162 ? -6.832 -9.102 -13.257 1.00 94.00 162 SER A CA 1
ATOM 1227 C C . SER A 1 162 ? -5.486 -9.556 -12.692 1.00 94.00 162 SER A C 1
ATOM 1229 O O . SER A 1 162 ? -4.668 -10.116 -13.419 1.00 94.00 162 SER A O 1
ATOM 1231 N N . TYR A 1 163 ? -5.257 -9.373 -11.392 1.00 93.19 163 TYR A N 1
ATOM 1232 C CA . TYR A 1 163 ? -4.005 -9.747 -10.736 1.00 93.19 163 TYR A CA 1
ATOM 1233 C C . TYR A 1 163 ? -3.839 -11.259 -10.614 1.00 93.19 163 TYR A C 1
ATOM 1235 O O . TYR A 1 163 ? -2.740 -11.764 -10.845 1.00 93.19 163 TYR A O 1
ATOM 1243 N N . GLY A 1 164 ? -4.918 -11.995 -10.325 1.00 94.31 164 GLY A N 1
ATOM 1244 C CA . GLY A 1 164 ? -4.900 -13.459 -10.339 1.00 94.31 164 GLY A CA 1
ATOM 1245 C C . GLY A 1 164 ? -4.551 -14.006 -11.724 1.00 94.31 164 GLY A C 1
ATOM 1246 O O . GLY A 1 164 ? -3.657 -14.844 -11.855 1.00 94.31 164 GLY A O 1
ATOM 1247 N N . GLY A 1 165 ? -5.189 -13.472 -12.771 1.00 94.88 165 GLY A N 1
ATOM 1248 C CA . GLY A 1 165 ? -4.905 -13.828 -14.161 1.00 94.88 165 GLY A CA 1
ATOM 1249 C C . GLY A 1 165 ? -3.477 -13.484 -14.582 1.00 94.88 165 GLY A C 1
ATOM 1250 O O . GLY A 1 165 ? -2.814 -14.296 -15.226 1.00 94.88 165 GLY A O 1
ATOM 1251 N N . LEU A 1 166 ? -2.973 -12.318 -14.174 1.00 93.12 166 LEU A N 1
ATOM 1252 C CA . LEU A 1 166 ? -1.612 -11.880 -14.471 1.00 93.12 166 LEU A CA 1
ATOM 1253 C C . LEU A 1 166 ? -0.563 -12.763 -13.783 1.00 93.12 166 LEU A C 1
ATOM 1255 O O . LEU A 1 166 ? 0.371 -13.230 -14.435 1.00 93.12 166 LEU A O 1
ATOM 1259 N N . SER A 1 167 ? -0.741 -13.034 -12.488 1.00 92.81 167 SER A N 1
ATOM 1260 C CA . SER A 1 167 ? 0.138 -13.919 -11.716 1.00 92.81 167 SER A CA 1
ATOM 1261 C C . SER A 1 167 ? 0.185 -15.324 -12.325 1.00 92.81 167 SER A C 1
ATOM 1263 O O . SER A 1 167 ? 1.265 -15.879 -12.549 1.00 92.81 167 SER A O 1
ATOM 1265 N N . MET A 1 168 ? -0.978 -15.866 -12.705 1.00 93.06 168 MET A N 1
ATOM 1266 C CA . MET A 1 168 ? -1.078 -17.141 -13.417 1.00 93.06 168 MET A CA 1
ATOM 1267 C C . MET A 1 168 ? -0.331 -17.112 -14.758 1.00 93.06 168 MET A C 1
ATOM 1269 O O . MET A 1 168 ? 0.497 -17.984 -15.013 1.00 93.06 168 MET A O 1
ATOM 1273 N N . ALA A 1 169 ? -0.585 -16.113 -15.606 1.00 93.50 169 ALA A N 1
ATOM 1274 C CA . ALA A 1 169 ? 0.028 -16.022 -16.931 1.00 93.50 169 ALA A CA 1
ATOM 1275 C C . ALA A 1 169 ? 1.564 -15.948 -16.855 1.00 93.50 169 ALA A C 1
ATOM 1277 O O . ALA A 1 169 ? 2.264 -16.631 -17.602 1.00 93.50 169 ALA A O 1
ATOM 1278 N N . VAL A 1 170 ? 2.099 -15.162 -15.922 1.00 91.88 170 VAL A N 1
ATOM 1279 C CA . VAL A 1 170 ? 3.545 -14.937 -15.778 1.00 91.88 170 VAL A CA 1
ATOM 1280 C C . VAL A 1 170 ? 4.259 -16.165 -15.229 1.00 91.88 170 VAL A C 1
ATOM 1282 O O . VAL A 1 170 ? 5.267 -16.589 -15.798 1.00 91.88 170 VAL A O 1
ATOM 1285 N N . THR A 1 171 ? 3.723 -16.761 -14.161 1.00 92.38 171 THR A N 1
ATOM 1286 C CA . THR A 1 171 ? 4.320 -17.949 -13.527 1.00 92.38 171 THR A CA 1
ATOM 1287 C C . THR A 1 171 ? 4.237 -19.190 -14.415 1.00 92.38 171 THR A C 1
ATOM 1289 O O . THR A 1 171 ? 5.112 -20.051 -14.351 1.00 92.38 171 THR A O 1
ATOM 1292 N N . LEU A 1 172 ? 3.239 -19.274 -15.303 1.00 92.62 172 LEU A N 1
ATOM 1293 C CA . LEU A 1 172 ? 3.179 -20.312 -16.332 1.00 92.62 172 LEU A CA 1
ATOM 1294 C C . LEU A 1 172 ? 4.138 -20.054 -17.497 1.00 92.62 172 LEU A C 1
ATOM 1296 O O . LEU A 1 172 ? 4.614 -21.006 -18.115 1.00 92.62 172 LEU A O 1
ATOM 1300 N N . MET A 1 173 ? 4.430 -18.800 -17.833 1.00 91.12 173 MET A N 1
ATOM 1301 C CA . MET A 1 173 ? 5.276 -18.463 -18.979 1.00 91.12 173 MET A CA 1
ATOM 1302 C C . MET A 1 173 ? 6.768 -18.696 -18.695 1.00 91.12 173 MET A C 1
ATOM 1304 O O . MET A 1 173 ? 7.499 -19.195 -19.561 1.00 91.12 173 MET A O 1
ATOM 1308 N N . VAL A 1 174 ? 7.225 -18.352 -17.488 1.00 91.38 174 VAL A N 1
ATOM 1309 C CA . VAL A 1 174 ? 8.638 -18.386 -17.089 1.00 91.38 174 VAL A CA 1
ATOM 1310 C C . VAL A 1 174 ? 8.776 -18.962 -15.668 1.00 91.38 174 VAL A C 1
ATOM 1312 O O . VAL A 1 174 ? 7.978 -18.603 -14.804 1.00 91.38 174 VAL A O 1
ATOM 1315 N N . PRO A 1 175 ? 9.779 -19.824 -15.391 1.00 91.31 175 PRO A N 1
ATOM 1316 C CA . PRO A 1 175 ? 10.003 -20.356 -14.048 1.00 91.31 175 PRO A CA 1
ATOM 1317 C C . PRO A 1 175 ? 10.230 -19.252 -13.007 1.00 91.31 175 PRO A C 1
ATOM 1319 O O . PRO A 1 175 ? 10.983 -18.305 -13.260 1.00 91.31 175 PRO A O 1
ATOM 1322 N N . TYR A 1 176 ? 9.641 -19.414 -11.817 1.00 88.56 176 TYR A N 1
ATOM 1323 C CA . TYR A 1 176 ? 9.600 -18.377 -10.776 1.00 88.56 176 TYR A CA 1
ATOM 1324 C C . TYR A 1 176 ? 10.985 -17.847 -10.365 1.00 88.56 176 TYR A C 1
ATOM 1326 O O . TYR A 1 176 ? 11.137 -16.662 -10.097 1.00 88.56 176 TYR A O 1
ATOM 1334 N N . TYR A 1 177 ? 12.014 -18.699 -10.377 1.00 89.25 177 TYR A N 1
ATOM 1335 C CA . TYR A 1 177 ? 13.389 -18.352 -9.995 1.00 89.25 177 TYR A CA 1
ATOM 1336 C C . TYR A 1 177 ? 14.145 -17.520 -11.047 1.00 89.25 177 TYR A C 1
ATOM 1338 O O . TYR A 1 177 ? 15.277 -17.114 -10.809 1.00 89.25 177 TYR A O 1
ATOM 1346 N N . THR A 1 178 ? 13.550 -17.278 -12.219 1.00 88.62 178 THR A N 1
ATOM 1347 C CA . THR A 1 178 ? 14.147 -16.461 -13.297 1.00 88.62 178 THR A CA 1
ATOM 1348 C C . THR A 1 178 ? 13.408 -15.147 -13.548 1.00 88.62 178 THR A C 1
ATOM 1350 O O . THR A 1 178 ? 13.769 -14.403 -14.471 1.00 88.62 178 THR A O 1
ATOM 1353 N N . LEU A 1 179 ? 12.370 -14.868 -12.753 1.00 86.88 179 LEU A N 1
ATOM 1354 C CA . LEU A 1 179 ? 11.656 -13.599 -12.787 1.00 86.88 179 LEU A CA 1
ATOM 1355 C C . LEU A 1 179 ? 12.572 -12.491 -12.277 1.00 86.88 179 LEU A C 1
ATOM 1357 O O . LEU A 1 179 ? 13.213 -12.623 -11.239 1.00 86.88 179 LEU A O 1
ATOM 1361 N N . GLU A 1 180 ? 12.644 -11.411 -13.044 1.00 82.12 180 GLU A N 1
ATOM 1362 C CA . GLU A 1 180 ? 13.394 -10.224 -12.647 1.00 82.12 180 GLU A CA 1
ATOM 1363 C C . GLU A 1 180 ? 12.512 -9.316 -11.801 1.00 82.12 180 GLU A C 1
ATOM 1365 O O . GLU A 1 180 ? 11.310 -9.225 -12.041 1.00 82.12 180 GLU A O 1
ATOM 1370 N N . GLU A 1 181 ? 13.117 -8.648 -10.820 1.00 75.88 181 GLU A N 1
ATOM 1371 C CA . GLU A 1 181 ? 12.420 -7.714 -9.928 1.00 75.88 181 GLU A CA 1
ATOM 1372 C C . GLU A 1 181 ? 11.860 -6.512 -10.711 1.00 75.88 181 GLU A C 1
ATOM 1374 O O . GLU A 1 181 ? 10.732 -6.079 -10.480 1.00 75.88 181 GLU A O 1
ATOM 1379 N N . ASP A 1 182 ? 12.618 -6.028 -11.699 1.00 80.06 182 ASP A N 1
ATOM 1380 C CA . ASP A 1 182 ? 12.281 -4.854 -12.500 1.00 80.06 182 ASP A CA 1
ATOM 1381 C C . ASP A 1 182 ? 11.579 -5.249 -13.809 1.00 80.06 182 ASP A C 1
ATOM 1383 O O . ASP A 1 182 ? 12.096 -6.034 -14.609 1.00 80.06 182 ASP A O 1
ATOM 1387 N N . ALA A 1 183 ? 10.400 -4.669 -14.063 1.00 83.12 183 ALA A N 1
ATOM 1388 C CA . ALA A 1 183 ? 9.616 -4.870 -15.289 1.00 83.12 183 ALA A CA 1
ATOM 1389 C C . ALA A 1 183 ? 9.374 -6.355 -15.660 1.00 83.12 183 ALA A C 1
ATOM 1391 O O . ALA A 1 183 ? 9.371 -6.715 -16.844 1.00 83.12 183 ALA A O 1
ATOM 1392 N N . ALA A 1 184 ? 9.143 -7.209 -14.651 1.00 86.50 184 ALA A N 1
ATOM 1393 C CA . ALA A 1 184 ? 9.043 -8.670 -14.759 1.00 86.50 184 ALA A CA 1
ATOM 1394 C C . ALA A 1 184 ? 8.238 -9.163 -15.976 1.00 86.50 184 ALA A C 1
ATOM 1396 O O . ALA A 1 184 ? 8.669 -10.064 -16.692 1.00 86.50 184 ALA A O 1
ATOM 1397 N N . LEU A 1 185 ? 7.089 -8.537 -16.245 1.00 84.56 185 LEU A N 1
ATOM 1398 C CA . LEU A 1 185 ? 6.171 -8.906 -17.327 1.00 84.56 185 LEU A CA 1
ATOM 1399 C C . LEU A 1 185 ? 6.803 -8.747 -18.717 1.00 84.56 185 LEU A C 1
ATOM 1401 O O . LEU A 1 185 ? 6.776 -9.665 -19.539 1.00 84.56 185 LEU A O 1
ATOM 1405 N N . ALA A 1 186 ? 7.394 -7.578 -18.968 1.00 86.31 186 ALA A N 1
ATOM 1406 C CA . ALA A 1 186 ? 8.019 -7.245 -20.242 1.00 86.31 186 ALA A CA 1
ATOM 1407 C C . ALA A 1 186 ? 9.258 -8.123 -20.481 1.00 86.31 186 ALA A C 1
ATOM 1409 O O . ALA A 1 186 ? 9.483 -8.632 -21.583 1.00 86.31 186 ALA A O 1
ATOM 1410 N N . GLN A 1 187 ? 10.031 -8.351 -19.420 1.00 85.12 187 GLN A N 1
ATOM 1411 C CA . GLN A 1 187 ? 11.227 -9.187 -19.439 1.00 85.12 187 GLN A CA 1
ATOM 1412 C C . GLN A 1 187 ? 10.904 -10.660 -19.693 1.00 85.12 187 GLN A C 1
ATOM 1414 O O . GLN A 1 187 ? 11.576 -11.325 -20.483 1.00 85.12 187 GLN A O 1
ATOM 1419 N N . ALA A 1 188 ? 9.845 -11.173 -19.071 1.00 88.50 188 ALA A N 1
ATOM 1420 C CA . ALA A 1 188 ? 9.451 -12.563 -19.217 1.00 88.50 188 ALA A CA 1
ATOM 1421 C C . ALA A 1 188 ? 9.021 -12.883 -20.664 1.00 88.50 188 ALA A C 1
ATOM 1423 O O . ALA A 1 188 ? 9.420 -13.914 -21.200 1.00 88.50 188 ALA A O 1
ATOM 1424 N N . LEU A 1 189 ? 8.331 -11.966 -21.354 1.00 87.62 189 LEU A N 1
ATOM 1425 C CA . LEU A 1 189 ? 8.027 -12.107 -22.789 1.00 87.62 189 LEU A CA 1
ATOM 1426 C C . LEU A 1 189 ? 9.266 -11.995 -23.679 1.00 87.62 189 LEU A C 1
ATOM 1428 O O . LEU A 1 189 ? 9.401 -12.737 -24.655 1.00 87.62 189 LEU A O 1
ATOM 1432 N N . HIS A 1 190 ? 10.200 -11.111 -23.323 1.00 86.25 190 HIS A N 1
ATOM 1433 C CA . HIS A 1 190 ? 11.471 -10.989 -24.030 1.00 86.25 190 HIS A CA 1
ATOM 1434 C C . HIS A 1 190 ? 12.273 -12.298 -23.984 1.00 86.25 190 HIS A C 1
ATOM 1436 O O . HIS A 1 190 ? 12.716 -12.777 -25.029 1.00 86.25 190 HIS A O 1
ATOM 1442 N N . LYS A 1 191 ? 12.360 -12.944 -22.809 1.00 85.88 191 LYS A N 1
ATOM 1443 C CA . LYS A 1 191 ? 13.013 -14.258 -22.625 1.00 85.88 191 LYS A CA 1
ATOM 1444 C C . LYS A 1 191 ? 12.374 -15.374 -23.461 1.00 85.88 191 LYS A C 1
ATOM 1446 O O . LYS A 1 191 ? 13.008 -16.392 -23.723 1.00 85.88 191 LYS A O 1
ATOM 1451 N N . ARG A 1 192 ? 11.126 -15.192 -23.898 1.00 87.88 192 ARG A N 1
ATOM 1452 C CA . ARG A 1 192 ? 10.383 -16.132 -24.752 1.00 87.88 192 ARG A CA 1
ATOM 1453 C C . ARG A 1 192 ? 10.434 -15.791 -26.241 1.00 87.88 192 ARG A C 1
ATOM 1455 O O . ARG A 1 192 ? 9.798 -16.481 -27.031 1.00 87.88 192 ARG A O 1
ATOM 1462 N N . GLY A 1 193 ? 11.182 -14.757 -26.628 1.00 84.19 193 GLY A N 1
ATOM 1463 C CA . GLY A 1 193 ? 11.321 -14.314 -28.018 1.00 84.19 193 GLY A CA 1
ATOM 1464 C C . GLY A 1 193 ? 10.186 -13.409 -28.515 1.00 84.19 193 GLY A C 1
ATOM 1465 O O . GLY A 1 193 ? 10.222 -12.965 -29.661 1.00 84.19 193 GLY A O 1
ATOM 1466 N N . ALA A 1 194 ? 9.205 -13.069 -27.671 1.00 86.94 194 ALA A N 1
ATOM 1467 C CA . ALA A 1 194 ? 8.091 -12.183 -28.016 1.00 86.94 194 ALA A CA 1
ATOM 1468 C C . ALA A 1 194 ? 8.484 -10.701 -27.854 1.00 86.94 194 ALA A C 1
ATOM 1470 O O . ALA A 1 194 ? 7.928 -9.961 -27.040 1.00 86.94 194 ALA A O 1
ATOM 1471 N N . ILE A 1 195 ? 9.476 -10.261 -28.634 1.00 84.81 195 ILE A N 1
ATOM 1472 C CA . ILE A 1 195 ? 10.061 -8.913 -28.532 1.00 84.81 195 ILE A CA 1
ATOM 1473 C C . ILE A 1 195 ? 9.023 -7.823 -28.841 1.00 84.81 195 ILE A C 1
ATOM 1475 O O . ILE A 1 195 ? 8.999 -6.791 -28.180 1.00 84.81 195 ILE A O 1
ATOM 1479 N N . TRP A 1 196 ? 8.125 -8.054 -29.801 1.00 88.00 196 TRP A N 1
ATOM 1480 C CA . TRP A 1 196 ? 7.062 -7.103 -30.142 1.00 88.00 196 TRP A CA 1
ATOM 1481 C C . TRP A 1 196 ? 6.096 -6.874 -28.966 1.00 88.00 196 TRP A C 1
ATOM 1483 O O . TRP A 1 196 ? 5.721 -5.737 -28.684 1.00 88.00 196 TRP A O 1
ATOM 1493 N N . ALA A 1 197 ? 5.754 -7.938 -28.231 1.00 87.12 197 ALA A N 1
ATOM 1494 C CA . ALA A 1 197 ? 4.837 -7.873 -27.098 1.00 87.12 197 ALA A CA 1
ATOM 1495 C C . ALA A 1 197 ? 5.452 -7.103 -25.920 1.00 87.12 197 ALA A C 1
ATOM 1497 O O . ALA A 1 197 ? 4.748 -6.331 -25.271 1.00 87.12 197 ALA A O 1
ATOM 1498 N N . LYS A 1 198 ? 6.774 -7.233 -25.704 1.00 86.19 198 LYS A N 1
ATOM 1499 C CA . LYS A 1 198 ? 7.533 -6.424 -24.730 1.00 86.19 198 LYS A CA 1
ATOM 1500 C C . LYS A 1 198 ? 7.247 -4.929 -24.913 1.00 86.19 198 LYS A C 1
ATOM 1502 O O . LYS A 1 198 ? 6.914 -4.258 -23.944 1.00 86.19 198 LYS A O 1
ATOM 1507 N N . TYR A 1 199 ? 7.345 -4.412 -26.141 1.00 87.69 199 TYR A N 1
ATOM 1508 C CA . TYR A 1 199 ? 7.150 -2.983 -26.411 1.00 87.69 199 TYR A CA 1
ATOM 1509 C C . TYR A 1 199 ? 5.710 -2.526 -26.166 1.00 87.69 199 TYR A C 1
ATOM 1511 O O . TYR A 1 199 ? 5.507 -1.506 -25.511 1.00 87.69 199 TYR A O 1
ATOM 1519 N N . VAL A 1 200 ? 4.720 -3.294 -26.633 1.00 88.56 200 VAL A N 1
ATOM 1520 C CA . VAL A 1 200 ? 3.294 -2.982 -26.421 1.00 88.56 200 VAL A CA 1
ATOM 1521 C C . VAL A 1 200 ? 2.975 -2.889 -24.927 1.00 88.56 200 VAL A C 1
ATOM 1523 O O . VAL A 1 200 ? 2.352 -1.927 -24.479 1.00 88.56 200 VAL A O 1
ATOM 1526 N N . ILE A 1 201 ? 3.454 -3.858 -24.146 1.00 88.31 201 ILE A N 1
ATOM 1527 C CA . ILE A 1 201 ? 3.198 -3.920 -22.704 1.00 88.31 201 ILE A CA 1
ATOM 1528 C C . ILE A 1 201 ? 3.935 -2.820 -21.960 1.00 88.31 201 ILE A C 1
ATOM 1530 O O . ILE A 1 201 ? 3.333 -2.182 -21.105 1.00 88.31 201 ILE A O 1
ATOM 1534 N N . SER A 1 202 ? 5.201 -2.554 -22.284 1.00 89.69 202 SER A N 1
ATOM 1535 C CA . SER A 1 202 ? 5.939 -1.485 -21.616 1.00 89.69 202 SER A CA 1
ATOM 1536 C C . SER A 1 202 ? 5.323 -0.109 -21.877 1.00 89.69 202 SER A C 1
ATOM 1538 O O . SER A 1 202 ? 5.226 0.683 -20.946 1.00 89.69 202 SER A O 1
ATOM 1540 N N . VAL A 1 203 ? 4.845 0.176 -23.095 1.00 88.56 203 VAL A N 1
ATOM 1541 C CA . VAL A 1 203 ? 4.135 1.437 -23.391 1.00 88.56 203 VAL A CA 1
ATOM 1542 C C . VAL A 1 203 ? 2.823 1.524 -22.607 1.00 88.56 203 VAL A C 1
ATOM 1544 O O . VAL A 1 203 ? 2.539 2.554 -21.994 1.00 88.56 203 VAL A O 1
ATOM 1547 N N . GLY A 1 204 ? 2.048 0.437 -22.576 1.00 89.31 204 GLY A N 1
ATOM 1548 C CA . GLY A 1 204 ? 0.814 0.365 -21.795 1.00 89.31 204 GLY A CA 1
ATOM 1549 C C . GLY A 1 204 ? 1.042 0.542 -20.290 1.00 89.31 204 GLY A C 1
ATOM 1550 O O . GLY A 1 204 ? 0.325 1.303 -19.645 1.00 89.31 204 GLY A O 1
ATOM 1551 N N . ALA A 1 205 ? 2.081 -0.096 -19.747 1.00 89.44 205 ALA A N 1
ATOM 1552 C CA . ALA A 1 205 ? 2.468 0.010 -18.345 1.00 89.44 205 ALA A CA 1
ATOM 1553 C C . ALA A 1 205 ? 2.916 1.432 -17.985 1.00 89.44 205 ALA A C 1
ATOM 1555 O O . ALA A 1 205 ? 2.470 1.963 -16.975 1.00 89.44 205 ALA A O 1
ATOM 1556 N N . VAL A 1 206 ? 3.732 2.080 -18.824 1.00 90.81 206 VAL A N 1
ATOM 1557 C CA . VAL A 1 206 ? 4.137 3.487 -18.644 1.00 90.81 206 VAL A CA 1
ATOM 1558 C C . VAL A 1 206 ? 2.906 4.395 -18.595 1.00 90.81 206 VAL A C 1
ATOM 1560 O O . VAL A 1 206 ? 2.794 5.201 -17.673 1.00 90.81 206 VAL A O 1
ATOM 1563 N N . ALA A 1 207 ? 1.956 4.239 -19.523 1.00 88.75 207 ALA A N 1
ATOM 1564 C CA . ALA A 1 207 ? 0.724 5.030 -19.534 1.00 88.75 207 ALA A CA 1
ATOM 1565 C C . ALA A 1 207 ? -0.134 4.797 -18.275 1.00 88.75 207 ALA A C 1
ATOM 1567 O O . ALA A 1 207 ? -0.565 5.757 -17.632 1.00 88.75 207 ALA A O 1
ATOM 1568 N N . GLY A 1 208 ? -0.339 3.532 -17.889 1.00 89.31 208 GLY A N 1
ATOM 1569 C CA . GLY A 1 208 ? -1.092 3.166 -16.688 1.00 89.31 208 GLY A CA 1
ATOM 1570 C C . GLY A 1 208 ? -0.447 3.694 -15.404 1.00 89.31 208 GLY A C 1
ATOM 1571 O O . GLY A 1 208 ? -1.123 4.311 -14.585 1.00 89.31 208 GLY A O 1
ATOM 1572 N N . LEU A 1 209 ? 0.870 3.534 -15.258 1.00 91.25 209 LEU A N 1
ATOM 1573 C CA . LEU A 1 209 ? 1.626 4.009 -14.096 1.00 91.25 209 LEU A CA 1
ATOM 1574 C C . LEU A 1 209 ? 1.635 5.540 -13.998 1.00 91.25 209 LEU A C 1
ATOM 1576 O O . LEU A 1 209 ? 1.572 6.066 -12.891 1.00 91.25 209 LEU A O 1
ATOM 1580 N N . THR A 1 210 ? 1.642 6.274 -15.118 1.00 90.19 210 THR A N 1
ATOM 1581 C CA . THR A 1 210 ? 1.477 7.739 -15.092 1.00 90.19 210 THR A CA 1
ATOM 1582 C C . THR A 1 210 ? 0.112 8.146 -14.529 1.00 90.19 210 THR A C 1
ATOM 1584 O O . THR A 1 210 ? 0.046 9.049 -13.695 1.00 90.19 210 THR A O 1
ATOM 1587 N N . ALA A 1 211 ? -0.975 7.473 -14.926 1.00 87.06 211 ALA A N 1
ATOM 1588 C CA . ALA A 1 211 ? -2.296 7.746 -14.358 1.00 87.06 211 ALA A CA 1
ATOM 1589 C C . ALA A 1 211 ? -2.376 7.381 -12.870 1.00 87.06 211 ALA A C 1
ATOM 1591 O O . ALA A 1 211 ? -2.888 8.177 -12.082 1.00 87.06 211 ALA A O 1
ATOM 1592 N N . SER A 1 212 ? -1.826 6.231 -12.469 1.00 88.44 212 SER A N 1
ATOM 1593 C CA . SER A 1 212 ? -1.774 5.830 -11.058 1.00 88.44 212 SER A CA 1
ATOM 1594 C C . SER A 1 212 ? -0.947 6.800 -10.210 1.00 88.44 212 SER A C 1
ATOM 1596 O O . SER A 1 212 ? -1.351 7.120 -9.097 1.00 88.44 212 SER A O 1
ATOM 1598 N N . LEU A 1 213 ? 0.165 7.332 -10.738 1.00 91.00 213 LEU A N 1
ATOM 1599 C CA . LEU A 1 213 ? 0.994 8.327 -10.046 1.00 91.00 213 LEU A CA 1
ATOM 1600 C C . LEU A 1 213 ? 0.196 9.599 -9.743 1.00 91.00 213 LEU A C 1
ATOM 1602 O O . LEU A 1 213 ? 0.197 10.076 -8.609 1.00 91.00 213 LEU A O 1
ATOM 1606 N N . LEU A 1 214 ? -0.524 10.121 -10.742 1.00 88.06 214 LEU A N 1
ATOM 1607 C CA . LEU A 1 214 ? -1.407 11.273 -10.555 1.00 88.06 214 LEU A CA 1
ATOM 1608 C C . LEU A 1 214 ? -2.530 10.958 -9.558 1.00 88.06 214 LEU A C 1
ATOM 1610 O O . LEU A 1 214 ? -2.827 11.793 -8.708 1.00 88.06 214 LEU A O 1
ATOM 1614 N N . GLY A 1 215 ? -3.106 9.754 -9.625 1.00 85.12 215 GLY A N 1
ATOM 1615 C CA . GLY A 1 215 ? -4.129 9.283 -8.691 1.00 85.12 215 GLY A CA 1
ATOM 1616 C C . GLY A 1 215 ? -3.647 9.220 -7.240 1.00 85.12 215 GLY A C 1
ATOM 1617 O O . GLY A 1 215 ? -4.363 9.667 -6.352 1.00 85.12 215 GLY A O 1
ATOM 1618 N N . CYS A 1 216 ? -2.424 8.743 -6.989 1.00 87.50 216 CYS A N 1
ATOM 1619 C CA . CYS A 1 216 ? -1.843 8.699 -5.642 1.00 87.50 216 CYS A CA 1
ATOM 1620 C C . CYS A 1 216 ? -1.450 10.082 -5.117 1.00 87.50 216 CYS A C 1
ATOM 1622 O O . CYS A 1 216 ? -1.590 10.349 -3.928 1.00 87.50 216 CYS A O 1
ATOM 1624 N N . MET A 1 217 ? -0.957 10.973 -5.980 1.00 89.06 217 MET A N 1
ATOM 1625 C CA . MET A 1 217 ? -0.550 12.316 -5.556 1.00 89.06 217 MET A CA 1
ATOM 1626 C C . MET A 1 217 ? -1.731 13.280 -5.405 1.00 89.06 217 MET A C 1
ATOM 1628 O O . MET A 1 217 ? -1.598 14.299 -4.734 1.00 89.06 217 MET A O 1
ATOM 1632 N N . PHE A 1 218 ? -2.887 12.979 -5.997 1.00 86.50 218 PHE A N 1
ATOM 1633 C CA . PHE A 1 218 ? -4.056 13.857 -5.983 1.00 86.50 218 PHE A CA 1
ATOM 1634 C C . PHE A 1 218 ? -4.650 14.111 -4.578 1.00 86.50 218 PHE A C 1
ATOM 1636 O O . PHE A 1 218 ? -4.929 15.275 -4.272 1.00 86.50 218 PHE A O 1
ATOM 1643 N N . PRO A 1 219 ? -4.808 13.110 -3.684 1.00 88.00 219 PRO A N 1
ATOM 1644 C CA . PRO A 1 219 ? -5.324 13.337 -2.332 1.00 88.00 219 PRO A CA 1
ATOM 1645 C C . PRO A 1 219 ? -4.350 14.073 -1.404 1.00 88.00 219 PRO A C 1
ATOM 1647 O O . PRO A 1 219 ? -4.792 14.734 -0.465 1.00 88.00 219 PRO A O 1
ATOM 1650 N N . VAL A 1 220 ? -3.034 13.995 -1.645 1.00 90.94 220 VAL A N 1
ATOM 1651 C CA . VAL A 1 220 ? -2.005 14.474 -0.698 1.00 90.94 220 VAL A CA 1
ATOM 1652 C C . VAL A 1 220 ? -2.148 15.961 -0.352 1.00 90.94 220 VAL A C 1
ATOM 1654 O O . VAL A 1 220 ? -2.186 16.286 0.836 1.00 90.94 220 VAL A O 1
ATOM 1657 N N . PRO A 1 221 ? -2.276 16.889 -1.321 1.00 89.69 221 PRO A N 1
ATOM 1658 C CA . PRO A 1 221 ? -2.409 18.305 -1.009 1.00 89.69 221 PRO A CA 1
ATOM 1659 C C . PRO A 1 221 ? -3.726 18.620 -0.288 1.00 89.69 221 PRO A C 1
ATOM 1661 O O . PRO A 1 221 ? -3.744 19.509 0.559 1.00 89.69 221 PRO A O 1
ATOM 1664 N N . ARG A 1 222 ? -4.808 17.879 -0.583 1.00 87.56 222 ARG A N 1
ATOM 1665 C CA . ARG A 1 222 ? -6.109 18.015 0.097 1.00 87.56 222 ARG A CA 1
ATOM 1666 C C . ARG A 1 222 ? -6.015 17.563 1.556 1.00 87.56 222 ARG A C 1
ATOM 1668 O O . ARG A 1 222 ? -6.478 18.275 2.438 1.00 87.56 222 ARG A O 1
ATOM 1675 N N . LEU A 1 223 ? -5.351 16.435 1.806 1.00 89.50 223 LEU A N 1
ATOM 1676 C CA . LEU A 1 223 ? -5.130 15.896 3.149 1.00 89.50 223 LEU A CA 1
ATOM 1677 C C . LEU A 1 223 ? -4.229 16.807 3.995 1.00 89.50 223 LEU A C 1
ATOM 1679 O O . LEU A 1 223 ? -4.499 17.036 5.170 1.00 89.50 223 LEU A O 1
ATOM 1683 N N . LEU A 1 224 ? -3.161 17.355 3.406 1.00 92.31 224 LEU A N 1
ATOM 1684 C CA . LEU A 1 224 ? -2.316 18.346 4.080 1.00 92.31 224 LEU A CA 1
ATOM 1685 C C . LEU A 1 224 ? -3.103 19.617 4.401 1.00 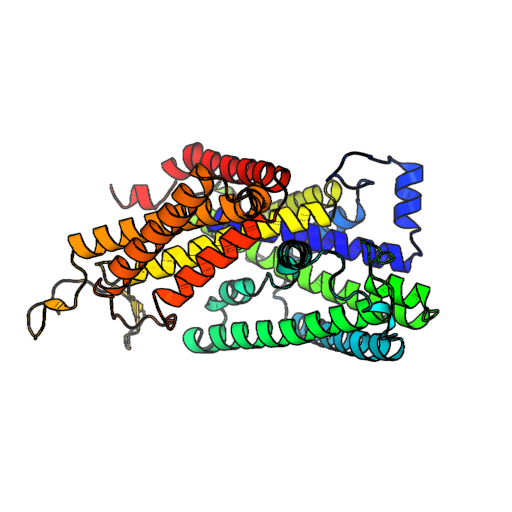92.31 224 LEU A C 1
ATOM 1687 O O . LEU A 1 224 ? -2.998 20.132 5.509 1.00 92.31 224 LEU A O 1
ATOM 1691 N N . PHE A 1 225 ? -3.915 20.097 3.459 1.00 90.31 225 PHE A N 1
ATOM 1692 C CA . PHE A 1 225 ? -4.769 21.255 3.683 1.00 90.31 225 PHE A CA 1
ATOM 1693 C C . PHE A 1 225 ? -5.764 21.013 4.827 1.00 90.31 225 PHE A C 1
ATOM 1695 O O . PHE A 1 225 ? -5.843 21.857 5.714 1.00 90.31 225 PHE A O 1
ATOM 1702 N N . SER A 1 226 ? -6.454 19.864 4.858 1.00 88.88 226 SER A N 1
ATOM 1703 C CA . SER A 1 226 ? -7.428 19.552 5.914 1.00 88.88 226 SER A CA 1
ATOM 1704 C C . SER A 1 226 ? -6.764 19.426 7.291 1.00 88.88 226 SER A C 1
ATOM 1706 O O . SER A 1 226 ? -7.207 20.032 8.260 1.00 88.88 226 SER A O 1
ATOM 1708 N N . MET A 1 227 ? -5.624 18.732 7.381 1.00 90.25 227 MET A N 1
ATOM 1709 C CA . MET A 1 227 ? -4.875 18.639 8.642 1.00 90.25 227 MET A CA 1
ATOM 1710 C C . MET A 1 227 ? -4.347 20.005 9.109 1.00 90.25 227 MET A C 1
ATOM 1712 O O . MET A 1 227 ? -4.258 20.254 10.310 1.00 90.25 227 MET A O 1
ATOM 1716 N N . ALA A 1 228 ? -3.978 20.891 8.181 1.00 90.75 228 ALA A N 1
ATOM 1717 C CA . ALA A 1 228 ? -3.523 22.239 8.510 1.00 90.75 228 ALA A CA 1
ATOM 1718 C C . ALA A 1 228 ? -4.682 23.144 8.934 1.00 90.75 228 ALA A C 1
ATOM 1720 O O . ALA A 1 228 ? -4.521 23.949 9.850 1.00 90.75 228 ALA A O 1
ATOM 1721 N N . SER A 1 229 ? -5.855 23.003 8.308 1.00 87.44 229 SER A N 1
ATOM 1722 C CA . SER A 1 229 ? -7.057 23.737 8.704 1.00 87.44 229 SER A CA 1
ATOM 1723 C C . SER A 1 229 ? -7.564 23.328 10.083 1.00 87.44 229 SER A C 1
ATOM 1725 O O . SER A 1 229 ? -8.156 24.168 10.759 1.00 87.44 229 SER A O 1
ATOM 1727 N N . ASP A 1 230 ? -7.288 22.097 10.515 1.00 86.88 230 ASP A N 1
ATOM 1728 C CA . ASP A 1 230 ? -7.589 21.606 11.866 1.00 86.88 230 ASP A CA 1
ATOM 1729 C C . ASP A 1 230 ? -6.531 22.046 12.899 1.00 86.88 230 ASP A C 1
ATOM 1731 O O . ASP A 1 230 ? -6.701 21.840 14.098 1.00 86.88 230 ASP A O 1
ATOM 1735 N N . GLY A 1 231 ? -5.431 22.668 12.453 1.00 86.12 231 GLY A N 1
ATOM 1736 C CA . GLY A 1 231 ? -4.328 23.108 13.312 1.00 86.12 231 GLY A CA 1
ATOM 1737 C C . GLY A 1 231 ? -3.353 21.998 13.715 1.00 86.12 231 GLY A C 1
ATOM 1738 O O . GLY A 1 231 ? -2.458 22.225 14.524 1.00 86.12 231 GLY A O 1
ATOM 1739 N N . LEU A 1 232 ? -3.482 20.798 13.137 1.00 86.62 232 LEU A N 1
ATOM 1740 C CA . LEU A 1 232 ? -2.656 19.632 13.474 1.00 86.62 232 LEU A CA 1
ATOM 1741 C C . LEU A 1 232 ? -1.251 19.688 12.856 1.00 86.62 232 LEU A C 1
ATOM 1743 O O . LEU A 1 232 ? -0.320 19.076 13.384 1.00 86.62 232 LEU A O 1
ATOM 1747 N N . ILE A 1 233 ? -1.093 20.396 11.733 1.00 90.25 233 ILE A N 1
ATOM 1748 C CA . ILE A 1 233 ? 0.190 20.618 11.049 1.00 90.25 233 ILE A CA 1
ATOM 1749 C C . ILE A 1 233 ? 0.377 22.098 10.694 1.00 90.25 233 ILE A C 1
ATOM 1751 O O . ILE A 1 233 ? -0.556 22.892 10.766 1.00 90.25 233 ILE A O 1
ATOM 1755 N N . PHE A 1 234 ? 1.587 22.457 10.258 1.00 89.69 234 PHE A N 1
ATOM 1756 C CA . PHE A 1 234 ? 2.002 23.835 9.991 1.00 89.69 234 PHE A CA 1
ATOM 1757 C C . PHE A 1 234 ? 1.044 24.630 9.078 1.00 89.69 234 PHE A C 1
ATOM 1759 O O . PHE A 1 234 ? 0.664 24.178 7.995 1.00 89.69 234 PHE A O 1
ATOM 1766 N N . SER A 1 235 ? 0.762 25.882 9.452 1.00 85.75 235 SER A N 1
ATOM 1767 C CA . SER A 1 235 ? -0.151 26.790 8.735 1.00 85.75 235 SER A CA 1
ATOM 1768 C C . SER A 1 235 ? 0.132 27.049 7.239 1.00 85.75 235 SER A C 1
ATOM 1770 O O . SER A 1 235 ? -0.834 27.299 6.517 1.00 85.75 235 SER A O 1
ATOM 1772 N N . PRO A 1 236 ? 1.375 26.999 6.703 1.00 88.25 236 PRO A N 1
ATOM 1773 C CA . PRO A 1 236 ? 1.612 27.218 5.270 1.00 88.25 236 PRO A CA 1
ATOM 1774 C C . PRO A 1 236 ? 0.856 26.245 4.354 1.00 88.25 236 PRO A C 1
ATOM 1776 O O . PRO A 1 236 ? 0.512 26.601 3.227 1.00 88.25 236 PRO A O 1
ATOM 1779 N N . PHE A 1 237 ? 0.537 25.041 4.839 1.00 88.75 237 PHE A N 1
ATOM 1780 C CA . PHE A 1 237 ? -0.241 24.052 4.089 1.00 88.75 237 PHE A CA 1
ATOM 1781 C C . PHE A 1 237 ? -1.714 24.450 3.884 1.00 88.75 237 PHE A C 1
ATOM 1783 O O . PHE A 1 237 ? -2.371 23.901 3.003 1.00 88.75 237 PHE A O 1
ATOM 1790 N N . MET A 1 238 ? -2.215 25.443 4.627 1.00 87.25 238 MET A N 1
ATOM 1791 C CA . MET A 1 238 ? -3.563 26.004 4.473 1.00 87.25 238 MET A CA 1
ATOM 1792 C C . MET A 1 238 ? -3.649 27.047 3.337 1.00 87.25 238 MET A C 1
ATOM 1794 O O . MET A 1 238 ? -4.731 27.509 2.984 1.00 87.25 238 MET A O 1
ATOM 1798 N N . GLN A 1 239 ? -2.532 27.469 2.739 1.00 85.44 239 GLN A N 1
ATOM 1799 C CA . GLN A 1 239 ? -2.568 28.508 1.706 1.00 85.44 239 GLN A CA 1
ATOM 1800 C C . GLN A 1 239 ? -3.027 27.943 0.353 1.00 85.44 239 GLN A C 1
ATOM 1802 O O . GLN A 1 239 ? -2.371 27.085 -0.240 1.00 85.44 239 GLN A O 1
ATOM 1807 N N . ILE A 1 240 ? -4.141 28.470 -0.164 1.00 87.69 240 ILE A N 1
ATOM 1808 C CA . ILE A 1 240 ? -4.687 28.127 -1.483 1.00 87.69 240 ILE A CA 1
ATOM 1809 C C . ILE A 1 240 ? -4.354 29.237 -2.482 1.00 87.69 240 ILE A C 1
ATOM 1811 O O . ILE A 1 240 ? -4.541 30.422 -2.203 1.00 87.69 240 ILE A O 1
ATOM 1815 N N . ASN A 1 241 ? -3.916 28.857 -3.683 1.00 84.56 241 ASN A N 1
ATOM 1816 C CA . ASN A 1 241 ? -3.714 29.812 -4.768 1.00 84.56 241 ASN A CA 1
ATOM 1817 C C . ASN A 1 241 ? -5.049 30.355 -5.302 1.00 84.56 241 ASN A C 1
ATOM 1819 O O . ASN A 1 241 ? -5.988 29.601 -5.571 1.00 84.56 241 ASN A O 1
ATOM 1823 N N . SER A 1 242 ? -5.121 31.665 -5.538 1.00 77.75 242 SER A N 1
ATOM 1824 C CA . SER A 1 242 ? -6.342 32.340 -5.983 1.00 77.75 242 SER A CA 1
ATOM 1825 C C . SER A 1 242 ? -6.796 31.922 -7.386 1.00 77.75 242 SER A C 1
ATOM 1827 O O . SER A 1 242 ? -8.008 31.891 -7.622 1.00 77.75 242 SER A O 1
ATOM 1829 N N . ILE A 1 243 ? -5.852 31.563 -8.269 1.00 78.75 243 ILE A N 1
ATOM 1830 C CA . ILE A 1 243 ? -6.093 31.211 -9.679 1.00 78.75 243 ILE A CA 1
ATOM 1831 C C . ILE A 1 243 ? -6.467 29.731 -9.819 1.00 78.75 243 ILE A C 1
ATOM 1833 O O . ILE A 1 243 ? -7.539 29.402 -10.319 1.00 78.75 243 ILE A O 1
ATOM 1837 N N . THR A 1 244 ? -5.592 28.834 -9.356 1.00 78.94 244 THR A N 1
ATOM 1838 C CA . THR A 1 244 ? -5.757 27.379 -9.533 1.00 78.94 244 THR A CA 1
ATOM 1839 C C . THR A 1 244 ? -6.706 26.748 -8.518 1.00 78.94 244 THR A C 1
ATOM 1841 O O . THR A 1 244 ? -7.158 25.629 -8.737 1.00 78.94 244 THR A O 1
ATOM 1844 N N . LYS A 1 245 ? -7.018 27.447 -7.413 1.00 82.88 245 LYS A N 1
ATOM 1845 C CA . LYS A 1 245 ? -7.788 26.922 -6.269 1.00 82.88 245 LYS A CA 1
ATOM 1846 C C . LYS A 1 245 ? -7.188 25.643 -5.669 1.00 82.88 245 LYS A C 1
ATOM 1848 O O . LYS A 1 245 ? -7.895 24.856 -5.052 1.00 82.88 245 LYS A O 1
ATOM 1853 N N . THR A 1 246 ? -5.879 25.453 -5.832 1.00 83.00 246 THR A N 1
ATOM 1854 C CA . THR A 1 246 ? -5.120 24.316 -5.298 1.00 83.00 246 THR A CA 1
ATOM 1855 C C . THR A 1 246 ? -4.111 24.768 -4.232 1.00 83.00 246 THR A C 1
ATOM 1857 O O . THR A 1 246 ? -3.564 25.875 -4.336 1.00 83.00 246 THR A O 1
ATOM 1860 N N . PRO A 1 247 ? -3.838 23.940 -3.204 1.00 87.00 247 PRO A N 1
ATOM 1861 C CA . PRO A 1 247 ? -2.812 24.225 -2.202 1.00 87.00 247 PRO A CA 1
ATOM 1862 C C . PRO A 1 247 ? -1.411 23.916 -2.762 1.00 87.00 247 PRO A C 1
ATOM 1864 O O . PRO A 1 247 ? -0.913 22.792 -2.673 1.00 87.00 247 PRO A O 1
ATOM 1867 N N . ILE A 1 248 ? -0.766 24.926 -3.361 1.00 88.75 248 ILE A N 1
ATOM 1868 C CA . ILE A 1 248 ? 0.523 24.783 -4.071 1.00 88.75 248 ILE A CA 1
ATOM 1869 C C . ILE A 1 248 ? 1.621 24.229 -3.160 1.00 88.75 248 ILE A C 1
ATOM 1871 O O . ILE A 1 248 ? 2.371 23.353 -3.586 1.00 88.75 248 ILE A O 1
ATOM 1875 N N . PHE A 1 249 ? 1.706 24.694 -1.909 1.00 90.38 249 PHE A N 1
ATOM 1876 C CA . PHE A 1 249 ? 2.700 24.192 -0.955 1.00 90.38 249 PHE A CA 1
ATOM 1877 C C . PHE A 1 249 ? 2.557 22.686 -0.722 1.00 90.38 249 PHE A C 1
ATOM 1879 O O . PHE A 1 249 ? 3.561 21.978 -0.723 1.00 90.38 249 PHE A O 1
ATOM 1886 N N . GLY A 1 250 ? 1.322 22.185 -0.606 1.00 91.31 250 GLY A N 1
ATOM 1887 C CA . GLY A 1 250 ? 1.049 20.751 -0.500 1.00 91.31 250 GLY A CA 1
ATOM 1888 C C . GLY A 1 250 ? 1.502 19.984 -1.745 1.00 91.31 250 GLY A C 1
ATOM 1889 O O . GLY A 1 250 ? 2.171 18.956 -1.624 1.00 91.31 250 GLY A O 1
ATOM 1890 N N . CYS A 1 251 ? 1.227 20.514 -2.943 1.00 91.75 251 CYS A N 1
ATOM 1891 C CA . CYS A 1 251 ? 1.692 19.913 -4.196 1.00 91.75 251 CYS A CA 1
ATOM 1892 C C . CYS A 1 251 ? 3.222 19.839 -4.248 1.00 91.75 251 CYS A C 1
ATOM 1894 O O . CYS A 1 251 ? 3.775 18.756 -4.453 1.00 91.75 251 CYS A O 1
ATOM 1896 N N . VAL A 1 252 ? 3.916 20.957 -4.030 1.00 93.25 252 VAL A N 1
ATOM 1897 C CA . VAL A 1 252 ? 5.383 21.030 -4.120 1.00 93.25 252 VAL A CA 1
ATOM 1898 C C . VAL A 1 252 ? 6.043 20.136 -3.071 1.00 93.25 252 VAL A C 1
ATOM 1900 O O . VAL A 1 252 ? 6.927 19.351 -3.410 1.00 93.25 252 VAL A O 1
ATOM 1903 N N . PHE A 1 253 ? 5.572 20.191 -1.822 1.00 93.88 253 PHE A N 1
ATOM 1904 C CA . PHE A 1 253 ? 6.064 19.333 -0.745 1.00 93.88 253 PHE A CA 1
ATOM 1905 C C . PHE A 1 253 ? 5.916 17.849 -1.094 1.00 93.88 253 PHE A C 1
ATOM 1907 O O . PHE A 1 253 ? 6.884 17.099 -0.980 1.00 93.88 253 PHE A O 1
ATOM 1914 N N . SER A 1 254 ? 4.741 17.438 -1.585 1.00 93.19 254 SER A N 1
ATOM 1915 C CA . SER A 1 254 ? 4.506 16.041 -1.963 1.00 93.19 254 SER A CA 1
ATOM 1916 C C . SER A 1 254 ? 5.422 15.573 -3.097 1.00 93.19 254 SER A C 1
ATOM 1918 O O . SER A 1 254 ? 6.013 14.502 -2.999 1.00 93.19 254 SER A O 1
ATOM 1920 N N . GLY A 1 255 ? 5.628 16.396 -4.130 1.00 95.06 255 GLY A N 1
ATOM 1921 C CA . GLY A 1 255 ? 6.512 16.070 -5.253 1.00 95.06 255 GLY A CA 1
ATOM 1922 C C . GLY A 1 255 ? 7.973 15.934 -4.849 1.00 95.06 255 GLY A C 1
ATOM 1923 O O . GLY A 1 255 ? 8.632 14.974 -5.249 1.00 95.06 255 GLY A O 1
ATOM 1924 N N . ILE A 1 256 ? 8.471 16.867 -4.033 1.00 96.19 256 ILE A N 1
ATOM 1925 C CA . ILE A 1 256 ? 9.850 16.835 -3.535 1.00 96.19 256 ILE A CA 1
ATOM 1926 C C . ILE A 1 256 ? 10.054 15.620 -2.632 1.00 96.19 256 ILE A C 1
ATOM 1928 O O . ILE A 1 256 ? 11.021 14.885 -2.820 1.00 96.19 256 ILE A O 1
ATOM 1932 N N . LEU A 1 257 ? 9.150 15.380 -1.679 1.00 95.50 257 LEU A N 1
ATOM 1933 C CA . LEU A 1 257 ? 9.301 14.295 -0.714 1.00 95.50 257 LEU A CA 1
ATOM 1934 C C . LEU A 1 257 ? 9.169 12.916 -1.379 1.00 95.50 257 LEU A C 1
ATOM 1936 O O . LEU A 1 257 ? 10.049 12.075 -1.201 1.00 95.50 257 LEU A O 1
ATOM 1940 N N . SER A 1 258 ? 8.143 12.694 -2.207 1.00 96.44 258 SER A N 1
ATOM 1941 C CA . SER A 1 258 ? 7.998 11.448 -2.976 1.00 96.44 258 SER A CA 1
ATOM 1942 C C . SER A 1 258 ? 9.143 11.246 -3.965 1.00 96.44 258 SER A C 1
ATOM 1944 O O . SER A 1 258 ? 9.638 10.133 -4.121 1.00 96.44 258 SER A O 1
ATOM 1946 N N . GLY A 1 259 ? 9.600 12.311 -4.624 1.00 96.62 259 GLY A N 1
ATOM 1947 C CA . GLY A 1 259 ? 10.735 12.246 -5.536 1.00 96.62 259 GLY A CA 1
ATOM 1948 C C . GLY A 1 259 ? 12.049 11.915 -4.827 1.00 96.62 259 GLY A C 1
ATOM 1949 O O . GLY A 1 259 ? 12.819 11.096 -5.323 1.00 96.62 259 GLY A O 1
ATOM 1950 N N . TRP A 1 260 ? 12.287 12.490 -3.646 1.00 95.56 260 TRP A N 1
ATOM 1951 C CA . TRP A 1 260 ? 13.447 12.173 -2.810 1.00 95.56 260 TRP A CA 1
ATOM 1952 C C . TRP A 1 260 ? 13.417 10.715 -2.339 1.00 95.56 260 TRP A C 1
ATOM 1954 O O . TRP A 1 260 ? 14.424 10.014 -2.433 1.00 95.56 260 TRP A O 1
ATOM 1964 N N . LEU A 1 261 ? 12.253 10.223 -1.905 1.00 94.69 261 LEU A N 1
ATOM 1965 C CA . LEU A 1 261 ? 12.081 8.817 -1.532 1.00 94.69 261 LEU A CA 1
ATOM 1966 C C . LEU A 1 261 ? 12.360 7.885 -2.719 1.00 94.69 261 LEU A C 1
ATOM 1968 O O . LEU A 1 261 ? 13.085 6.904 -2.570 1.00 94.69 261 LEU A O 1
ATOM 1972 N N . ALA A 1 262 ? 11.849 8.219 -3.904 1.00 94.69 262 ALA A N 1
ATOM 1973 C CA . ALA A 1 262 ? 12.079 7.442 -5.116 1.00 94.69 262 ALA A CA 1
ATOM 1974 C C . ALA A 1 262 ? 13.558 7.443 -5.547 1.00 94.69 262 ALA A C 1
ATOM 1976 O O . ALA A 1 262 ? 14.070 6.425 -6.004 1.00 94.69 262 ALA A O 1
ATOM 1977 N N . LEU A 1 263 ? 14.265 8.562 -5.366 1.00 93.50 263 LEU A N 1
ATOM 1978 C CA . LEU A 1 263 ? 15.683 8.692 -5.707 1.00 93.50 263 LEU A CA 1
ATOM 1979 C C . LEU A 1 263 ? 16.562 7.712 -4.912 1.00 93.50 263 LEU A C 1
ATOM 1981 O O . LEU A 1 263 ? 17.470 7.104 -5.483 1.00 93.50 263 LEU A O 1
ATOM 1985 N N . TYR A 1 264 ? 16.306 7.580 -3.605 1.00 91.19 264 TYR A N 1
ATOM 1986 C CA . TYR A 1 264 ? 17.170 6.833 -2.685 1.00 91.19 264 TYR A CA 1
ATOM 1987 C C . TYR A 1 264 ? 16.721 5.401 -2.417 1.00 91.19 264 TYR A C 1
ATOM 1989 O O . TYR A 1 264 ? 17.576 4.541 -2.220 1.00 91.19 264 TYR A O 1
ATOM 1997 N N . PHE A 1 265 ? 15.422 5.113 -2.393 1.00 91.62 265 PHE A N 1
ATOM 1998 C CA . PHE A 1 265 ? 14.925 3.794 -2.005 1.00 91.62 265 PHE A CA 1
ATOM 1999 C C . PHE A 1 265 ? 14.619 2.907 -3.218 1.00 91.62 265 PHE A C 1
ATOM 2001 O O . PHE A 1 265 ? 14.265 3.358 -4.313 1.00 91.62 265 PHE A O 1
ATOM 2008 N N . ASP A 1 266 ? 14.802 1.602 -3.040 1.00 90.06 266 ASP A N 1
ATOM 2009 C CA . ASP A 1 266 ? 14.397 0.605 -4.021 1.00 90.06 266 ASP A CA 1
ATOM 2010 C C . ASP A 1 266 ? 12.889 0.330 -3.940 1.00 90.06 266 ASP A C 1
ATOM 2012 O O . ASP A 1 266 ? 12.245 0.558 -2.912 1.00 90.06 266 ASP A O 1
ATOM 2016 N N . LEU A 1 267 ? 12.325 -0.180 -5.039 1.00 89.44 267 LEU A N 1
ATOM 2017 C CA . LEU A 1 267 ? 10.893 -0.457 -5.142 1.00 89.44 267 LEU A CA 1
ATOM 2018 C C . LEU A 1 267 ? 10.419 -1.407 -4.032 1.00 89.44 267 LEU A C 1
ATOM 2020 O O . LEU A 1 267 ? 9.375 -1.159 -3.436 1.00 89.44 267 LEU A O 1
ATOM 2024 N N . SER A 1 268 ? 11.205 -2.443 -3.705 1.00 88.44 268 SER A N 1
ATOM 2025 C CA . SER A 1 268 ? 10.833 -3.432 -2.683 1.00 88.44 268 SER A CA 1
ATOM 2026 C C . SER A 1 268 ? 10.699 -2.806 -1.291 1.00 88.44 268 SER A C 1
ATOM 2028 O O . SER A 1 268 ? 9.724 -3.061 -0.585 1.00 88.44 268 SER A O 1
ATOM 2030 N N . THR A 1 269 ? 11.626 -1.916 -0.920 1.00 90.00 269 THR A N 1
ATOM 2031 C CA . THR A 1 269 ? 11.557 -1.168 0.339 1.00 90.00 269 THR A CA 1
ATOM 2032 C C . THR A 1 269 ? 10.334 -0.265 0.387 1.00 90.00 269 THR A C 1
ATOM 2034 O O . THR A 1 269 ? 9.634 -0.251 1.398 1.00 90.00 269 THR A O 1
ATOM 2037 N N . LEU A 1 270 ? 10.083 0.503 -0.676 1.00 92.19 270 LEU A N 1
ATOM 2038 C CA . LEU A 1 270 ? 8.948 1.428 -0.715 1.00 92.19 270 LEU A CA 1
ATOM 2039 C C . LEU A 1 270 ? 7.625 0.661 -0.567 1.00 92.19 270 LEU A C 1
ATOM 2041 O O . LEU A 1 270 ? 6.796 1.018 0.267 1.00 92.19 270 LEU A O 1
ATOM 2045 N N . VAL A 1 271 ? 7.476 -0.445 -1.298 1.00 90.19 271 VAL A N 1
ATOM 2046 C CA . VAL A 1 271 ? 6.306 -1.333 -1.235 1.00 90.19 271 VAL A CA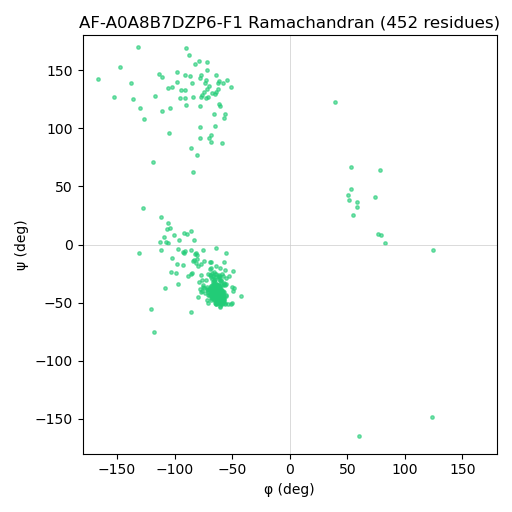 1
ATOM 2047 C C . VAL A 1 271 ? 6.081 -1.891 0.173 1.00 90.19 271 VAL A C 1
ATOM 2049 O O . VAL A 1 271 ? 4.949 -1.894 0.659 1.00 90.19 271 VAL A O 1
ATOM 2052 N N . GLU A 1 272 ? 7.134 -2.325 0.865 1.00 89.56 272 GLU A N 1
ATOM 2053 C CA . GLU A 1 272 ? 7.003 -2.854 2.225 1.00 89.56 272 GLU A CA 1
ATOM 2054 C C . GLU A 1 272 ? 6.619 -1.790 3.257 1.00 89.56 272 GLU A C 1
ATOM 2056 O O . GLU A 1 272 ? 5.753 -2.051 4.094 1.00 89.56 272 GLU A O 1
ATOM 2061 N N . ILE A 1 273 ? 7.230 -0.598 3.203 1.00 90.69 273 ILE A N 1
ATOM 2062 C CA . ILE A 1 273 ? 6.903 0.498 4.135 1.00 90.69 273 ILE A CA 1
ATOM 2063 C C . ILE A 1 273 ? 5.470 0.989 3.899 1.00 90.69 273 ILE A C 1
ATOM 2065 O O . ILE A 1 273 ? 4.744 1.270 4.852 1.00 90.69 273 ILE A O 1
ATOM 2069 N N . MET A 1 274 ? 5.040 1.064 2.639 1.00 90.94 274 MET A N 1
ATOM 2070 C CA . MET A 1 274 ? 3.654 1.393 2.322 1.00 90.94 274 MET A CA 1
ATOM 2071 C C . MET A 1 274 ? 2.698 0.328 2.862 1.00 90.94 274 MET A C 1
ATOM 2073 O O . MET A 1 274 ? 1.731 0.669 3.533 1.00 90.94 274 MET A O 1
ATOM 2077 N N . SER A 1 275 ? 2.999 -0.956 2.642 1.00 91.69 275 SER A N 1
ATOM 2078 C CA . SER A 1 275 ? 2.131 -2.061 3.067 1.00 91.69 275 SER A CA 1
ATOM 2079 C C . SER A 1 275 ? 1.913 -2.082 4.582 1.00 91.69 275 SER A C 1
ATOM 2081 O O . SER A 1 275 ? 0.771 -2.219 5.016 1.00 91.69 275 SER A O 1
ATOM 2083 N N . ILE A 1 276 ? 2.960 -1.891 5.401 1.00 91.62 276 ILE A N 1
ATOM 2084 C CA . ILE A 1 276 ? 2.784 -1.800 6.864 1.00 91.62 276 ILE A CA 1
ATOM 2085 C C . ILE A 1 276 ? 1.909 -0.601 7.256 1.00 91.62 276 ILE A C 1
ATOM 2087 O O . ILE A 1 276 ? 1.028 -0.745 8.105 1.00 91.62 276 ILE A O 1
ATOM 2091 N N . GLY A 1 277 ? 2.097 0.552 6.604 1.00 90.44 277 GLY A N 1
ATOM 2092 C CA . GLY A 1 277 ? 1.293 1.750 6.837 1.00 90.44 277 GLY A CA 1
ATOM 2093 C C . GLY A 1 277 ? -0.179 1.508 6.525 1.00 90.44 277 GLY A C 1
ATOM 2094 O O . GLY A 1 277 ? -1.030 1.675 7.400 1.00 90.44 277 GLY A O 1
ATOM 2095 N N . THR A 1 278 ? -0.495 1.022 5.329 1.00 90.88 278 THR A N 1
ATOM 2096 C CA . THR A 1 278 ? -1.877 0.746 4.919 1.00 90.88 278 THR A CA 1
ATOM 2097 C C . THR A 1 278 ? -2.534 -0.335 5.791 1.00 90.88 278 THR A C 1
ATOM 2099 O O . THR A 1 278 ? -3.668 -0.162 6.242 1.00 90.88 278 THR A O 1
ATOM 2102 N N . LEU A 1 279 ? -1.830 -1.430 6.117 1.00 92.31 279 LEU A N 1
ATOM 2103 C CA . LEU A 1 279 ? -2.362 -2.482 7.000 1.00 92.31 279 LEU A CA 1
ATOM 2104 C C . LEU A 1 279 ? -2.668 -1.947 8.406 1.00 92.31 279 LEU A C 1
ATOM 2106 O O . LEU A 1 279 ? -3.694 -2.304 9.003 1.00 92.31 279 LEU A O 1
ATOM 2110 N N . GLN A 1 280 ? -1.830 -1.049 8.929 1.00 92.00 280 GLN A N 1
ATOM 2111 C CA . GLN A 1 280 ? -2.125 -0.352 10.176 1.00 92.00 280 GLN A CA 1
ATOM 2112 C C . GLN A 1 280 ? -3.337 0.576 10.036 1.00 92.00 280 GLN A C 1
ATOM 2114 O O . GLN A 1 280 ? -4.188 0.586 10.930 1.00 92.00 280 GLN A O 1
ATOM 2119 N N . ALA A 1 281 ? -3.452 1.331 8.937 1.00 90.38 281 ALA A N 1
ATOM 2120 C CA . ALA A 1 281 ? -4.609 2.192 8.687 1.00 90.38 281 ALA A CA 1
ATOM 2121 C C . ALA A 1 281 ? -5.904 1.370 8.706 1.00 90.38 281 ALA A C 1
ATOM 2123 O O . ALA A 1 281 ? -6.849 1.723 9.410 1.00 90.38 281 ALA A O 1
ATOM 2124 N N . TYR A 1 282 ? -5.928 0.229 8.016 1.00 91.50 282 TYR A N 1
ATOM 2125 C CA . TYR A 1 282 ? -7.104 -0.640 7.950 1.00 91.50 282 TYR A CA 1
ATOM 2126 C C . TYR A 1 282 ? -7.418 -1.302 9.293 1.00 91.50 282 TYR A C 1
ATOM 2128 O O . TYR A 1 282 ? -8.586 -1.427 9.658 1.00 91.50 282 TYR A O 1
ATOM 2136 N N . THR A 1 283 ? -6.396 -1.661 10.075 1.00 93.38 283 THR A N 1
ATOM 2137 C CA . THR A 1 283 ? -6.580 -2.132 11.459 1.00 93.38 283 THR A CA 1
ATOM 2138 C C . THR A 1 283 ? -7.223 -1.049 12.328 1.00 93.38 283 THR A C 1
ATOM 2140 O O . THR A 1 283 ? -8.143 -1.334 13.100 1.00 93.38 283 THR A O 1
ATOM 2143 N N . MET A 1 284 ? -6.794 0.207 12.173 1.00 91.25 284 MET A N 1
ATOM 2144 C CA . MET A 1 284 ? -7.367 1.341 12.894 1.00 91.25 284 MET A CA 1
ATOM 2145 C C . MET A 1 284 ? -8.812 1.611 12.462 1.00 91.25 284 MET A C 1
ATOM 2147 O O . MET A 1 284 ? -9.671 1.748 13.325 1.00 91.25 284 MET A O 1
ATOM 2151 N N . VAL A 1 285 ? -9.114 1.585 11.160 1.00 90.00 285 VAL A N 1
ATOM 2152 C CA . VAL A 1 285 ? -10.487 1.728 10.640 1.00 90.00 285 VAL A CA 1
ATOM 2153 C C . VAL A 1 285 ? -11.398 0.616 11.169 1.00 90.00 285 VAL A C 1
ATOM 2155 O O . VAL A 1 285 ? -12.482 0.908 11.670 1.00 90.00 285 VAL A O 1
ATOM 2158 N N . ALA A 1 286 ? -10.959 -0.646 11.142 1.00 92.06 286 ALA A N 1
ATOM 2159 C CA . ALA A 1 286 ? -11.726 -1.767 11.692 1.00 92.06 286 ALA A CA 1
ATOM 2160 C C . ALA A 1 286 ? -11.972 -1.616 13.206 1.00 92.06 286 ALA A C 1
ATOM 2162 O O . ALA A 1 286 ? -13.071 -1.887 13.694 1.00 92.06 286 ALA A O 1
ATOM 2163 N N . THR A 1 287 ? -10.978 -1.111 13.941 1.00 92.25 287 THR A N 1
ATOM 2164 C CA . THR A 1 287 ? -11.111 -0.792 15.370 1.00 92.25 287 THR A CA 1
ATOM 2165 C C . THR A 1 287 ? -12.111 0.347 15.591 1.00 92.25 287 THR A C 1
ATOM 2167 O O . THR A 1 287 ? -12.978 0.236 16.454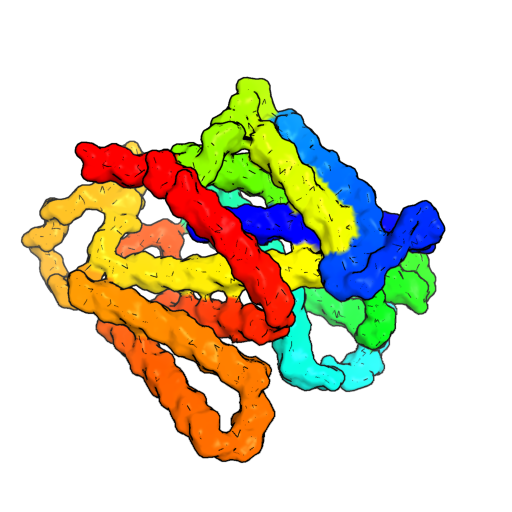 1.00 92.25 287 THR A O 1
ATOM 2170 N N . CYS A 1 288 ? -12.061 1.409 14.781 1.00 88.25 288 CYS A N 1
ATOM 2171 C CA . CYS A 1 288 ? -13.017 2.516 14.830 1.00 88.25 288 CYS A CA 1
ATOM 2172 C C . CYS A 1 288 ? -14.451 2.051 14.552 1.00 88.25 288 CYS A C 1
ATOM 2174 O O . CYS A 1 288 ? -15.359 2.475 15.260 1.00 88.25 288 CYS A O 1
ATOM 2176 N N . VAL A 1 289 ? -14.667 1.142 13.592 1.00 88.44 289 VAL A N 1
ATOM 2177 C CA . VAL A 1 289 ? -15.995 0.554 13.330 1.00 88.44 289 VAL A CA 1
ATOM 2178 C C . VAL A 1 289 ? -16.540 -0.153 14.573 1.00 88.44 289 VAL A C 1
ATOM 2180 O O . VAL A 1 289 ? -17.717 0.005 14.894 1.00 88.44 289 VAL A O 1
ATOM 2183 N N . LEU A 1 290 ? -15.698 -0.899 15.298 1.00 89.25 290 LEU A N 1
ATOM 2184 C CA . LEU A 1 290 ? -16.103 -1.520 16.561 1.00 89.25 290 LEU A CA 1
ATOM 2185 C C . LEU A 1 290 ? -16.419 -0.459 17.620 1.00 89.25 290 LEU A C 1
ATOM 2187 O O . LEU A 1 290 ? -17.500 -0.496 18.198 1.00 89.25 290 LEU A O 1
ATOM 2191 N N . LEU A 1 291 ? -15.525 0.508 17.840 1.00 88.38 291 LEU A N 1
ATOM 2192 C CA . LEU A 1 291 ? -15.719 1.557 18.846 1.00 88.38 291 LEU A CA 1
ATOM 2193 C C . LEU A 1 291 ? -17.013 2.348 18.598 1.00 88.38 291 LEU A C 1
ATOM 2195 O O . LEU A 1 291 ? -17.828 2.474 19.508 1.00 88.38 291 LEU A O 1
ATOM 2199 N N . LEU A 1 292 ? -17.250 2.803 17.364 1.00 83.38 292 LEU A N 1
ATOM 2200 C CA . LEU A 1 292 ? -18.459 3.546 16.986 1.00 83.38 292 LEU A CA 1
ATOM 2201 C C . LEU A 1 292 ? -19.736 2.719 17.192 1.00 83.38 292 LEU A C 1
ATOM 2203 O O . LEU A 1 292 ? -20.759 3.255 17.612 1.00 83.38 292 LEU A O 1
ATOM 2207 N N . ARG A 1 293 ? -19.690 1.401 16.955 1.00 84.75 293 ARG A N 1
ATOM 2208 C CA . ARG A 1 293 ? -20.862 0.529 17.134 1.00 84.75 293 ARG A CA 1
ATOM 2209 C C . ARG A 1 293 ? -21.271 0.357 18.599 1.00 84.75 293 ARG A C 1
ATOM 2211 O O . ARG A 1 293 ? -22.442 0.084 18.854 1.00 84.75 293 ARG A O 1
ATOM 2218 N N . TYR A 1 294 ? -20.344 0.503 19.546 1.00 83.44 294 TYR A N 1
ATOM 2219 C CA . TYR A 1 294 ? -20.601 0.339 20.986 1.00 83.44 294 TYR A CA 1
ATOM 2220 C C . TYR A 1 294 ? -20.558 1.662 21.773 1.00 83.44 294 TYR A C 1
ATOM 2222 O O . TYR A 1 294 ? -20.657 1.651 23.002 1.00 83.44 294 TYR A O 1
ATOM 2230 N N . GLN A 1 295 ? -20.439 2.805 21.089 1.00 79.88 295 GLN A N 1
ATOM 2231 C CA . GLN A 1 295 ? -20.505 4.127 21.710 1.00 79.88 295 GLN A CA 1
ATOM 2232 C C . GLN A 1 295 ? -21.925 4.498 22.158 1.00 79.88 295 GLN A C 1
ATOM 2234 O O . GLN A 1 295 ? -22.925 4.091 21.569 1.00 79.88 295 GLN A O 1
ATOM 2239 N N . ILE A 1 296 ? -21.974 5.303 23.223 1.00 66.19 296 ILE A N 1
ATOM 2240 C CA . ILE A 1 296 ? -23.193 5.734 23.925 1.00 66.19 296 ILE A CA 1
ATOM 2241 C C . ILE A 1 296 ? -23.911 6.843 23.154 1.00 66.19 296 ILE A C 1
ATOM 2243 O O . ILE A 1 296 ? -25.137 6.871 23.107 1.00 66.19 296 ILE A O 1
ATOM 2247 N N . ASN A 1 297 ? -23.143 7.760 22.562 1.00 59.56 297 ASN A N 1
ATOM 2248 C CA . ASN A 1 297 ? -23.682 8.968 21.953 1.00 59.56 297 ASN A CA 1
ATOM 2249 C C . ASN A 1 297 ? -24.143 8.687 20.514 1.00 59.56 297 ASN A C 1
ATOM 2251 O O . ASN A 1 297 ? -23.429 8.004 19.772 1.00 59.56 297 ASN A O 1
ATOM 2255 N N . PRO A 1 298 ? -25.295 9.230 20.085 1.00 51.62 298 PRO A N 1
ATOM 2256 C CA . PRO A 1 298 ? -25.658 9.272 18.679 1.00 51.62 298 PRO A CA 1
ATOM 2257 C C . PRO A 1 298 ? -24.718 10.241 17.956 1.00 51.62 298 PRO A C 1
ATOM 2259 O O . PRO A 1 298 ? -25.013 11.423 17.821 1.00 51.62 298 PRO A O 1
ATOM 2262 N N . ILE A 1 299 ? -23.576 9.760 17.470 1.00 48.75 299 ILE A N 1
ATOM 2263 C CA . ILE A 1 299 ? -22.834 10.485 16.433 1.00 48.75 299 ILE A CA 1
ATOM 2264 C C . ILE A 1 299 ? -23.534 10.150 15.117 1.00 48.75 299 ILE A C 1
ATOM 2266 O O . ILE A 1 299 ? -23.133 9.260 14.370 1.00 48.75 299 ILE A O 1
ATOM 2270 N N . GLY A 1 300 ? -24.676 10.794 14.907 1.00 46.97 300 GLY A N 1
ATOM 2271 C CA . GLY A 1 300 ? -25.495 10.652 13.719 1.00 46.97 300 GLY A CA 1
ATOM 2272 C C . GLY A 1 300 ? -25.955 12.028 13.285 1.00 46.97 300 GLY A C 1
ATOM 2273 O O . GLY A 1 300 ? -26.534 12.775 14.067 1.00 46.97 300 GLY A O 1
ATOM 2274 N N . LEU A 1 301 ? -25.678 12.364 12.036 1.00 44.09 301 LEU A N 1
ATOM 2275 C CA . LEU A 1 301 ? -26.311 13.484 11.370 1.00 44.09 301 LEU A CA 1
ATOM 2276 C C . LEU A 1 301 ? -27.566 12.944 10.685 1.00 44.09 301 LEU A C 1
ATOM 2278 O O . LEU A 1 301 ? -27.468 12.036 9.854 1.00 44.09 301 LEU A O 1
ATOM 2282 N N . VAL A 1 302 ? -28.739 13.460 11.046 1.00 41.62 302 VAL A N 1
ATOM 2283 C CA . VAL A 1 302 ? -29.983 13.088 10.361 1.00 41.62 302 VAL A CA 1
ATOM 2284 C C . VAL A 1 302 ? -30.102 13.964 9.120 1.00 41.62 302 VAL A C 1
ATOM 2286 O O . VAL A 1 302 ? -30.019 15.187 9.208 1.00 41.62 302 VAL A O 1
ATOM 2289 N N . ILE A 1 303 ? -30.300 13.341 7.956 1.00 43.12 303 ILE A N 1
ATOM 2290 C CA . ILE A 1 303 ? -30.715 14.067 6.754 1.00 43.12 303 ILE A CA 1
ATOM 2291 C C . ILE A 1 303 ? -32.211 14.341 6.907 1.00 43.12 303 ILE A C 1
ATOM 2293 O O . ILE A 1 303 ? -33.034 13.445 6.709 1.00 43.12 303 ILE A O 1
ATOM 2297 N N . THR A 1 304 ? -32.566 15.561 7.296 1.00 46.12 304 THR A N 1
ATOM 2298 C CA . THR A 1 304 ? -33.954 16.031 7.295 1.00 46.12 304 THR A CA 1
ATOM 2299 C C . THR A 1 304 ? -34.273 16.674 5.944 1.00 46.12 304 THR A C 1
ATOM 2301 O O . THR A 1 304 ? -33.383 16.948 5.136 1.00 46.12 304 THR A O 1
ATOM 2304 N N . ALA A 1 305 ? -35.553 16.952 5.675 1.00 46.78 305 ALA A N 1
ATOM 2305 C CA . ALA A 1 305 ? -35.969 17.681 4.470 1.00 46.78 305 ALA A CA 1
ATOM 2306 C C . ALA A 1 305 ? -35.304 19.072 4.332 1.00 46.78 305 ALA A C 1
ATOM 2308 O O . ALA A 1 305 ? -35.312 19.641 3.242 1.00 46.78 305 ALA A O 1
ATOM 2309 N N . ASN A 1 306 ? -34.699 19.585 5.412 1.00 37.94 306 ASN A N 1
ATOM 2310 C CA . ASN A 1 306 ? -34.059 20.897 5.494 1.00 37.94 306 ASN A CA 1
ATOM 2311 C C . ASN A 1 306 ? -32.519 20.841 5.538 1.00 37.94 306 ASN A C 1
ATOM 2313 O O . ASN A 1 306 ? -31.887 21.892 5.619 1.00 37.94 306 ASN A O 1
ATOM 2317 N N . GLY A 1 307 ? -31.903 19.655 5.458 1.00 45.47 307 GLY A N 1
ATOM 2318 C CA . GLY A 1 307 ? -30.449 19.503 5.434 1.00 45.47 307 GLY A CA 1
ATOM 2319 C C . GLY A 1 307 ? -29.905 18.594 6.533 1.00 45.47 307 GLY A C 1
ATOM 2320 O O . GLY A 1 307 ? -30.512 17.592 6.899 1.00 45.47 307 GLY A O 1
ATOM 2321 N N . LEU A 1 308 ? -28.692 18.910 6.975 1.00 39.28 308 LEU A N 1
ATOM 2322 C CA . LEU A 1 308 ? -27.825 18.049 7.768 1.00 39.28 308 LEU A CA 1
ATOM 2323 C C . LEU A 1 308 ? -27.853 18.553 9.225 1.00 39.28 308 LEU A C 1
ATOM 2325 O O . LEU A 1 308 ? -27.160 19.515 9.545 1.00 39.28 308 LEU A O 1
ATOM 2329 N N . GLU A 1 309 ? -28.692 17.966 10.087 1.00 41.38 309 GLU A N 1
ATOM 2330 C CA . GLU A 1 309 ? -28.884 18.445 11.470 1.00 41.38 309 GLU A CA 1
ATOM 2331 C C . GLU A 1 309 ? -28.200 17.535 12.513 1.00 41.38 309 GLU A C 1
ATOM 2333 O O . GLU A 1 309 ? -28.330 16.304 12.435 1.00 41.38 309 GLU A O 1
ATOM 2338 N N . PRO A 1 310 ? -27.472 18.108 13.497 1.00 42.66 310 PRO A N 1
ATOM 2339 C CA . PRO A 1 310 ? -26.907 17.355 14.611 1.00 42.66 310 PRO A CA 1
ATOM 2340 C C . PRO A 1 310 ? -28.007 16.915 15.591 1.00 42.66 310 PRO A C 1
ATOM 2342 O O . PRO A 1 310 ? -28.864 17.701 15.993 1.00 42.66 310 PRO A O 1
ATOM 2345 N N . LEU A 1 311 ? -27.965 15.646 16.001 1.00 48.97 311 LEU A N 1
ATOM 2346 C CA . LEU A 1 311 ? -28.870 15.058 16.993 1.00 48.97 311 LEU A CA 1
ATOM 2347 C C . LEU A 1 311 ? -28.604 15.647 18.395 1.00 48.97 311 LEU A C 1
ATOM 2349 O O . LEU A 1 311 ? -27.752 15.156 19.134 1.00 48.97 311 LEU A O 1
ATOM 2353 N N . LEU A 1 312 ? -29.347 16.690 18.780 1.00 45.00 312 LEU A N 1
ATOM 2354 C CA . LEU A 1 312 ? -29.425 17.160 20.170 1.00 45.00 312 LEU A CA 1
ATOM 2355 C C . LEU A 1 312 ? -30.336 16.229 20.984 1.00 45.00 312 LEU A C 1
ATOM 2357 O O . LEU A 1 312 ? -31.465 15.917 20.611 1.00 45.00 312 LEU A O 1
ATOM 2361 N N . SER A 1 313 ? -29.789 15.745 22.093 1.00 46.28 313 SER A N 1
ATOM 2362 C CA . SER A 1 313 ? -30.049 14.433 22.686 1.00 46.28 313 SER A CA 1
ATOM 2363 C C . SER A 1 313 ? -31.154 14.339 23.745 1.00 46.28 313 SER A C 1
ATOM 2365 O O . SER A 1 313 ? -31.237 13.304 24.399 1.00 46.28 313 SER A O 1
ATOM 2367 N N . GLU A 1 314 ? -31.990 15.349 23.981 1.00 41.97 314 GLU A N 1
ATOM 2368 C CA . GLU A 1 314 ? -32.789 15.357 25.226 1.00 41.97 314 GLU A CA 1
ATOM 2369 C C . GLU A 1 314 ? -34.272 14.977 25.109 1.00 41.97 314 GLU A C 1
ATOM 2371 O O . GLU A 1 314 ? -34.831 14.499 26.092 1.00 41.97 314 GLU A O 1
ATOM 2376 N N . SER A 1 315 ? -34.928 15.102 23.953 1.00 37.44 315 SER A N 1
ATOM 2377 C CA . SER A 1 315 ? -36.403 15.036 23.908 1.00 37.44 315 SER A CA 1
ATOM 2378 C C . SER A 1 315 ? -37.026 13.721 23.417 1.00 37.44 315 SER A C 1
ATOM 2380 O O . SER A 1 315 ? -38.226 13.539 23.585 1.00 37.44 315 SER A O 1
ATOM 2382 N N . ILE A 1 316 ? -36.262 12.783 22.840 1.00 43.62 316 ILE A N 1
ATOM 2383 C CA . ILE A 1 316 ? -36.833 11.546 22.247 1.00 43.62 316 ILE A CA 1
ATOM 2384 C C . ILE A 1 316 ? -36.742 10.331 23.194 1.00 43.62 316 ILE A C 1
ATOM 2386 O O . ILE A 1 316 ? -37.447 9.340 23.020 1.00 43.62 316 ILE A O 1
ATOM 2390 N N . VAL A 1 317 ? -35.910 10.389 24.239 1.00 45.47 317 VAL A N 1
ATOM 2391 C CA . VAL A 1 317 ? -35.630 9.225 25.107 1.00 45.47 317 VAL A CA 1
ATOM 2392 C C . VAL A 1 317 ? -36.723 8.986 26.164 1.00 45.47 317 VAL A C 1
ATOM 2394 O O . VAL A 1 317 ? -36.758 7.920 26.776 1.00 45.47 317 VAL A O 1
ATOM 2397 N N . SER A 1 318 ? -37.639 9.933 26.388 1.00 36.28 318 SER A N 1
ATOM 2398 C CA . SER A 1 318 ? -38.517 9.893 27.563 1.00 36.28 318 SER A CA 1
ATOM 2399 C C . SER A 1 318 ? -39.803 9.079 27.436 1.00 36.28 318 SER A C 1
ATOM 2401 O O . SER A 1 318 ? -40.487 8.979 28.450 1.00 36.28 318 SER A O 1
ATOM 2403 N N . GLU A 1 319 ? -40.168 8.497 26.283 1.00 38.62 319 GLU A N 1
ATOM 2404 C CA . GLU A 1 319 ? -41.573 8.067 26.146 1.00 38.62 319 GLU A CA 1
ATOM 2405 C C . GLU A 1 319 ? -41.926 6.667 25.649 1.00 38.62 319 GLU A C 1
ATOM 2407 O O . GLU A 1 319 ? -43.093 6.339 25.803 1.00 38.62 319 GLU A O 1
ATOM 2412 N N . ASN A 1 320 ? -41.040 5.782 25.167 1.00 36.00 320 ASN A N 1
ATOM 2413 C CA . ASN A 1 320 ? -41.510 4.419 24.846 1.00 36.00 320 ASN A CA 1
ATOM 2414 C C . ASN A 1 320 ? -40.465 3.291 24.934 1.00 36.00 320 ASN A C 1
ATOM 2416 O O . ASN A 1 320 ? -39.403 3.341 24.325 1.00 36.00 320 ASN A O 1
ATOM 2420 N N . GLU A 1 321 ? -40.853 2.272 25.710 1.00 38.94 321 GLU A N 1
ATOM 2421 C CA . GLU A 1 321 ? -40.497 0.844 25.722 1.00 38.94 321 GLU A CA 1
ATOM 2422 C C . GLU A 1 321 ? -39.039 0.381 25.452 1.00 38.94 321 GLU A C 1
ATOM 2424 O O . GLU A 1 321 ? -38.477 0.506 24.371 1.00 38.94 321 GLU A O 1
ATOM 2429 N N . ASN A 1 322 ? -38.498 -0.358 26.437 1.00 37.72 322 ASN A N 1
ATOM 2430 C CA . ASN A 1 322 ? -37.291 -1.208 26.401 1.00 37.72 322 ASN A CA 1
ATOM 2431 C C . ASN A 1 322 ? -35.908 -0.524 26.482 1.00 37.72 322 ASN A C 1
ATOM 2433 O O . ASN A 1 322 ? -35.019 -0.741 25.659 1.00 37.72 322 ASN A O 1
ATOM 2437 N N . VAL A 1 323 ? -35.649 0.127 27.621 1.00 48.03 323 VAL A N 1
ATOM 2438 C CA . VAL A 1 323 ? -34.341 0.669 28.073 1.00 48.03 323 VAL A CA 1
ATOM 2439 C C . VAL A 1 323 ? -33.194 -0.377 28.123 1.00 48.03 323 VAL A C 1
ATOM 2441 O O . VAL A 1 323 ? -32.031 -0.029 28.303 1.00 48.03 323 VAL A O 1
ATOM 2444 N N . ARG A 1 324 ? -33.464 -1.677 27.921 1.00 44.91 324 ARG A N 1
ATOM 2445 C CA . ARG A 1 324 ? -32.461 -2.764 27.977 1.00 44.91 324 ARG A CA 1
ATOM 2446 C C . ARG A 1 324 ? -31.511 -2.845 26.775 1.00 44.91 324 ARG A C 1
ATOM 2448 O O . ARG A 1 324 ? -30.516 -3.558 26.864 1.00 44.91 324 ARG A O 1
ATOM 2455 N N . PHE A 1 325 ? -31.814 -2.167 25.669 1.00 52.84 325 PHE A N 1
ATOM 2456 C CA . PHE A 1 325 ? -31.087 -2.338 24.404 1.00 52.84 325 PHE A CA 1
ATOM 2457 C C . PHE A 1 325 ? -30.135 -1.192 24.044 1.00 52.84 325 PHE A C 1
ATOM 2459 O O . PHE A 1 325 ? -29.475 -1.274 23.010 1.00 52.84 325 PHE A O 1
ATOM 2466 N N . PHE A 1 326 ? -30.013 -0.165 24.889 1.00 59.59 326 PHE A N 1
ATOM 2467 C CA . PHE A 1 326 ? -29.110 0.957 24.639 1.00 59.59 326 PHE A CA 1
ATOM 2468 C C . PHE A 1 326 ? -27.776 0.804 25.387 1.00 59.59 326 PHE A C 1
ATOM 2470 O O . PHE A 1 326 ? -27.761 0.374 26.546 1.00 59.59 326 PHE A O 1
ATOM 2477 N N . PRO A 1 327 ? -26.643 1.152 24.748 1.00 65.62 327 PRO A N 1
ATOM 2478 C CA . PRO A 1 327 ? -25.340 1.121 25.396 1.00 65.62 327 PRO A CA 1
ATOM 2479 C C . PRO A 1 327 ? -25.309 2.076 26.597 1.00 65.62 327 PRO A C 1
ATOM 2481 O O . PRO A 1 327 ? -25.487 3.283 26.475 1.00 65.62 327 PRO A O 1
ATOM 2484 N N . THR A 1 328 ? -25.064 1.526 27.784 1.00 77.00 328 THR A N 1
ATOM 2485 C CA . THR A 1 328 ? -24.815 2.282 29.018 1.00 77.00 328 THR A CA 1
ATOM 2486 C C . THR A 1 328 ? -23.325 2.620 29.139 1.00 77.00 328 THR A C 1
ATOM 2488 O O . THR A 1 328 ? -22.476 1.948 28.555 1.00 77.00 328 THR A O 1
ATOM 2491 N N . LYS A 1 329 ? -22.956 3.589 29.994 1.00 78.56 329 LYS A N 1
ATOM 2492 C CA . LYS A 1 329 ? -21.537 3.912 30.285 1.00 78.56 329 LYS A CA 1
ATOM 2493 C C . LYS A 1 329 ? -20.689 2.682 30.625 1.00 78.56 329 LYS A C 1
ATOM 2495 O O . LYS A 1 329 ? -19.565 2.553 30.150 1.00 78.56 329 LYS A O 1
ATOM 2500 N N . ARG A 1 330 ? -21.247 1.745 31.398 1.00 80.75 330 ARG A N 1
ATOM 2501 C CA . ARG A 1 330 ? -20.566 0.499 31.780 1.00 80.75 330 ARG A CA 1
ATOM 2502 C C . ARG A 1 330 ? -20.410 -0.487 30.618 1.00 80.75 330 ARG A C 1
ATOM 2504 O O . ARG A 1 330 ? -19.344 -1.078 30.494 1.00 80.75 330 ARG A O 1
ATOM 2511 N N . THR A 1 331 ? -21.424 -0.653 29.767 1.00 83.56 331 THR A N 1
ATOM 2512 C CA . THR A 1 331 ? -21.357 -1.585 28.626 1.00 83.56 331 THR A CA 1
ATOM 2513 C C . THR A 1 331 ? -20.411 -1.069 27.547 1.00 83.56 331 THR A C 1
ATOM 2515 O O . THR A 1 331 ? -19.621 -1.839 27.012 1.00 83.56 331 THR A O 1
ATOM 2518 N N . ALA A 1 332 ? -20.417 0.243 27.286 1.00 84.00 332 ALA A N 1
ATOM 2519 C CA . ALA A 1 332 ? -19.481 0.883 26.363 1.00 84.00 332 ALA A CA 1
ATOM 2520 C C . ALA A 1 332 ? -18.031 0.794 26.867 1.00 84.00 332 ALA A C 1
ATOM 2522 O O . ALA A 1 332 ? -17.128 0.455 26.107 1.00 84.00 332 ALA A O 1
ATOM 2523 N N . MET A 1 333 ? -17.798 1.018 28.167 1.00 87.81 333 MET A N 1
ATOM 2524 C CA . MET A 1 333 ? -16.474 0.833 28.771 1.00 87.81 333 MET A CA 1
ATOM 2525 C C . MET A 1 333 ? -15.991 -0.617 28.636 1.00 87.81 333 MET A C 1
ATOM 2527 O O . MET A 1 333 ? -14.852 -0.849 28.234 1.00 87.81 333 MET A O 1
ATOM 2531 N N . LEU A 1 334 ? -16.859 -1.593 28.922 1.00 89.00 334 LEU A N 1
ATOM 2532 C CA . LEU A 1 334 ? -16.529 -3.012 28.797 1.00 89.00 334 LEU A CA 1
ATOM 2533 C C . LEU A 1 334 ? -16.257 -3.409 27.336 1.00 89.00 334 LEU A C 1
ATOM 2535 O O . LEU A 1 334 ? -15.312 -4.155 27.075 1.00 89.00 334 LEU A O 1
ATOM 2539 N N . ALA A 1 335 ? -17.025 -2.873 26.383 1.00 89.50 335 ALA A N 1
ATOM 2540 C CA . ALA A 1 335 ? -16.782 -3.063 24.956 1.00 89.50 335 ALA A CA 1
ATOM 2541 C C . ALA A 1 335 ? -15.423 -2.482 24.540 1.00 89.50 335 ALA A C 1
ATOM 2543 O O . ALA A 1 335 ? -14.634 -3.189 23.921 1.00 89.50 335 ALA A O 1
ATOM 2544 N N . ASN A 1 336 ? -15.100 -1.250 24.944 1.00 91.12 336 ASN A N 1
ATOM 2545 C CA . ASN A 1 336 ? -13.823 -0.601 24.624 1.00 91.12 336 ASN A CA 1
ATOM 2546 C C . ASN A 1 336 ? -12.621 -1.378 25.180 1.00 91.12 336 ASN A C 1
ATOM 2548 O O . ASN A 1 336 ? -11.646 -1.596 24.460 1.00 91.12 336 ASN A O 1
ATOM 2552 N N . ILE A 1 337 ? -12.705 -1.844 26.432 1.00 93.06 337 ILE A N 1
ATOM 2553 C CA . ILE A 1 337 ? -11.678 -2.708 27.034 1.00 93.06 337 ILE A CA 1
ATOM 2554 C C . ILE A 1 337 ? -11.545 -4.003 26.232 1.00 93.06 337 ILE A C 1
ATOM 2556 O O . ILE A 1 337 ? -10.434 -4.412 25.907 1.00 93.06 337 ILE A O 1
ATOM 2560 N N . SER A 1 338 ? -12.663 -4.633 25.870 1.00 93.19 338 SER A N 1
ATOM 2561 C CA . SER A 1 338 ? -12.636 -5.888 25.115 1.00 93.19 338 SER A CA 1
ATOM 2562 C C . SER A 1 338 ? -12.042 -5.703 23.716 1.00 93.19 338 SER A C 1
ATOM 2564 O O . SER A 1 338 ? -11.255 -6.535 23.276 1.00 93.19 338 SER A O 1
ATOM 2566 N N . ILE A 1 339 ? -12.346 -4.591 23.040 1.00 93.81 339 ILE A N 1
ATOM 2567 C CA . ILE A 1 339 ? -11.760 -4.233 21.740 1.00 93.81 339 ILE A CA 1
ATOM 2568 C C . ILE A 1 339 ? -10.244 -4.061 21.878 1.00 93.81 339 ILE A C 1
ATOM 2570 O O . ILE A 1 339 ? -9.488 -4.629 21.089 1.00 93.81 339 ILE A O 1
ATOM 2574 N N . PHE A 1 340 ? -9.788 -3.337 22.904 1.00 94.56 340 PHE A N 1
ATOM 2575 C CA . PHE A 1 340 ? -8.362 -3.164 23.175 1.00 94.56 340 PHE A CA 1
ATOM 2576 C C . PHE A 1 340 ? -7.662 -4.505 23.443 1.00 94.56 340 PHE A C 1
ATOM 2578 O O . PHE A 1 340 ? -6.613 -4.780 22.858 1.00 94.56 340 PHE A O 1
ATOM 2585 N N . VAL A 1 341 ? -8.269 -5.371 24.264 1.00 95.25 341 VAL A N 1
ATOM 2586 C CA . VAL A 1 341 ? -7.759 -6.723 24.541 1.00 95.25 341 VAL A CA 1
ATOM 2587 C C . VAL A 1 341 ? -7.689 -7.555 23.263 1.00 95.25 341 VAL A C 1
ATOM 2589 O O . VAL A 1 341 ? -6.675 -8.206 23.038 1.00 95.25 341 VAL A O 1
ATOM 2592 N N . ILE A 1 342 ? -8.700 -7.510 22.391 1.00 95.31 342 ILE A N 1
ATOM 2593 C CA . ILE A 1 342 ? -8.679 -8.230 21.108 1.00 95.31 342 ILE A CA 1
ATOM 2594 C C . ILE A 1 342 ? -7.512 -7.775 20.238 1.00 95.31 342 ILE A C 1
ATOM 2596 O O . ILE A 1 342 ? -6.799 -8.626 19.707 1.00 95.31 342 ILE A O 1
ATOM 2600 N N . VAL A 1 343 ? -7.296 -6.466 20.092 1.00 95.38 343 VAL A N 1
ATOM 2601 C CA . VAL A 1 343 ? -6.190 -5.933 19.280 1.00 95.38 343 VAL A CA 1
ATOM 2602 C C . VAL A 1 343 ? -4.841 -6.362 19.866 1.00 95.38 343 VAL A C 1
ATOM 2604 O O . VAL A 1 343 ? -4.000 -6.894 19.139 1.00 95.38 343 VAL A O 1
ATOM 2607 N N . LEU A 1 344 ? -4.657 -6.208 21.182 1.00 95.81 344 LEU A N 1
ATOM 2608 C CA . LEU A 1 344 ? -3.427 -6.583 21.885 1.00 95.81 344 LEU A CA 1
ATOM 2609 C C . LEU A 1 344 ? -3.142 -8.089 21.772 1.00 95.81 344 LEU A C 1
ATOM 2611 O O . LEU A 1 344 ? -2.049 -8.493 21.378 1.00 95.81 344 LEU A O 1
ATOM 2615 N N . VAL A 1 345 ? -4.135 -8.925 22.080 1.00 95.56 345 VAL A N 1
ATOM 2616 C CA . VAL A 1 345 ? -4.012 -10.386 22.026 1.00 95.56 345 VAL A CA 1
ATOM 2617 C C . VAL A 1 345 ? -3.796 -10.855 20.592 1.00 95.56 345 VAL A C 1
ATOM 2619 O O . VAL A 1 345 ? -2.986 -11.752 20.386 1.00 95.56 345 VAL A O 1
ATOM 2622 N N . SER A 1 346 ? -4.435 -10.232 19.596 1.00 95.44 346 SER A N 1
ATOM 2623 C CA . SER A 1 346 ? -4.173 -10.532 18.180 1.00 95.44 346 SER A CA 1
ATOM 2624 C C . SER A 1 346 ? -2.716 -10.259 17.819 1.00 95.44 346 SER A C 1
ATOM 2626 O O . SER A 1 346 ? -2.093 -11.091 17.165 1.00 95.44 346 SER A O 1
ATOM 2628 N N . PHE A 1 347 ? -2.149 -9.143 18.284 1.00 94.50 347 PHE A N 1
ATOM 2629 C CA . PHE A 1 347 ? -0.741 -8.808 18.068 1.00 94.50 347 PHE A CA 1
ATOM 2630 C C . PHE A 1 347 ? 0.197 -9.835 18.709 1.00 94.50 347 PHE A C 1
ATOM 2632 O O . PHE A 1 347 ? 1.087 -10.357 18.037 1.00 94.50 347 PHE A O 1
ATOM 2639 N N . CYS A 1 348 ? -0.036 -10.185 19.977 1.00 94.50 348 CYS A N 1
ATOM 2640 C CA . CYS A 1 348 ? 0.751 -11.199 20.679 1.00 94.50 348 CYS A CA 1
ATOM 2641 C C . CYS A 1 348 ? 0.629 -12.579 20.018 1.00 94.50 348 CYS A C 1
ATOM 2643 O O . CYS A 1 348 ? 1.638 -13.229 19.758 1.00 94.50 348 CYS A O 1
ATOM 2645 N N . LEU A 1 349 ? -0.594 -13.016 19.710 1.00 93.81 349 LEU A N 1
ATOM 2646 C CA . LEU A 1 349 ? -0.868 -14.321 19.114 1.00 93.81 349 LEU A CA 1
ATOM 2647 C C . LEU A 1 349 ? -0.231 -14.440 17.725 1.00 93.81 349 LEU A C 1
ATOM 2649 O O . LEU A 1 349 ? 0.481 -15.409 17.466 1.00 93.81 349 LEU A O 1
ATOM 2653 N N . CYS A 1 350 ? -0.419 -13.442 16.855 1.00 92.38 350 CYS A N 1
ATOM 2654 C CA . CYS A 1 350 ? 0.185 -13.429 15.521 1.00 92.38 350 CYS A CA 1
ATOM 2655 C C . CYS A 1 350 ? 1.714 -13.348 15.599 1.00 92.38 350 CYS A C 1
ATOM 2657 O O . CYS A 1 350 ? 2.399 -14.091 14.899 1.00 92.38 350 CYS A O 1
ATOM 2659 N N . GLY A 1 351 ? 2.255 -12.495 16.475 1.00 90.38 351 GLY A N 1
ATOM 2660 C CA . GLY A 1 351 ? 3.698 -12.356 16.669 1.00 90.38 351 GLY A CA 1
ATOM 2661 C C . GLY A 1 351 ? 4.358 -13.655 17.136 1.00 90.38 351 GLY A C 1
ATOM 2662 O O . GLY A 1 351 ? 5.435 -14.001 16.650 1.00 90.38 351 GLY A O 1
ATOM 2663 N N . LEU A 1 352 ? 3.696 -14.411 18.018 1.00 89.56 352 LEU A N 1
ATOM 2664 C CA . LEU A 1 352 ? 4.155 -15.735 18.444 1.00 89.56 352 LEU A CA 1
ATOM 2665 C C . LEU A 1 352 ? 4.085 -16.763 17.315 1.00 89.56 352 LEU A C 1
ATOM 2667 O O . LEU A 1 352 ? 5.051 -17.492 17.100 1.00 89.56 352 LEU A O 1
ATOM 2671 N N . CYS A 1 353 ? 2.971 -16.804 16.580 1.00 87.38 353 CYS A N 1
ATOM 2672 C CA . CYS A 1 353 ? 2.784 -17.757 15.486 1.00 87.38 353 CYS A CA 1
ATOM 2673 C C . CYS A 1 353 ? 3.798 -17.555 14.359 1.00 87.38 353 CYS A C 1
ATOM 2675 O O . CYS A 1 353 ? 4.293 -18.532 13.808 1.00 87.38 353 CYS A O 1
ATOM 2677 N N . VAL A 1 354 ? 4.097 -16.303 14.002 1.00 85.81 354 VAL A N 1
ATOM 2678 C CA . VAL A 1 354 ? 4.976 -16.001 12.866 1.00 85.81 354 VAL A CA 1
ATOM 2679 C C . VAL A 1 354 ? 6.451 -16.160 13.234 1.00 85.81 354 VAL A C 1
ATOM 2681 O O . VAL A 1 354 ? 7.190 -16.785 12.477 1.00 85.81 354 VAL A O 1
ATOM 2684 N N . ASN A 1 355 ? 6.882 -15.654 14.394 1.00 85.44 355 ASN A N 1
ATOM 2685 C CA . ASN A 1 355 ? 8.306 -15.645 14.757 1.00 85.44 355 ASN A CA 1
ATOM 2686 C C . ASN A 1 355 ? 8.789 -16.942 15.422 1.00 85.44 355 ASN A C 1
ATOM 2688 O O . ASN A 1 355 ? 9.976 -17.247 15.362 1.00 85.44 355 ASN A O 1
ATOM 2692 N N . TYR A 1 356 ? 7.894 -17.700 16.063 1.00 86.00 356 TYR A N 1
ATOM 2693 C CA . TYR A 1 356 ? 8.252 -18.862 16.886 1.00 86.00 356 TYR A CA 1
ATOM 2694 C C . TYR A 1 356 ? 7.472 -20.125 16.492 1.00 86.00 356 TYR A C 1
ATOM 2696 O O . TYR A 1 356 ? 7.203 -20.985 17.331 1.00 86.00 356 TYR A O 1
ATOM 2704 N N . SER A 1 357 ? 7.115 -20.262 15.212 1.00 80.00 357 SER A N 1
ATOM 2705 C CA . SER A 1 357 ? 6.369 -21.421 14.700 1.00 80.00 357 SER A CA 1
ATOM 2706 C C . SER A 1 357 ? 7.061 -22.763 14.982 1.00 80.00 357 SER A C 1
ATOM 2708 O O . SER A 1 357 ? 6.383 -23.742 15.288 1.00 80.00 357 SER A O 1
ATOM 2710 N N . GLU A 1 358 ? 8.396 -22.819 14.963 1.00 81.25 358 GLU A N 1
ATOM 2711 C CA . GLU A 1 358 ? 9.169 -24.037 15.263 1.00 81.25 358 GLU A CA 1
ATOM 2712 C C . GLU A 1 358 ? 8.964 -24.537 16.703 1.00 81.25 358 GLU A C 1
ATOM 2714 O O . GLU A 1 358 ? 8.880 -25.742 16.945 1.00 81.25 358 GLU A O 1
ATOM 2719 N N . TYR A 1 359 ? 8.786 -23.626 17.665 1.00 82.38 359 TYR A N 1
ATOM 2720 C CA . TYR A 1 359 ? 8.553 -23.989 19.067 1.00 82.38 359 TYR A CA 1
ATOM 2721 C C . TYR A 1 359 ? 7.189 -24.657 19.281 1.00 82.38 359 TYR A C 1
ATOM 2723 O O . TYR A 1 359 ? 7.040 -25.458 20.210 1.00 82.38 359 TYR A O 1
ATOM 2731 N N . LEU A 1 360 ? 6.213 -24.360 18.414 1.00 76.12 360 LEU A N 1
ATOM 2732 C CA . LEU A 1 360 ? 4.919 -25.041 18.396 1.00 76.12 360 LEU A CA 1
ATOM 2733 C C . LEU A 1 360 ? 5.074 -26.492 17.921 1.00 76.12 360 LEU A C 1
ATOM 2735 O O . LEU A 1 360 ? 4.501 -27.394 18.530 1.00 76.12 360 LEU A O 1
ATOM 2739 N N . TRP A 1 361 ? 5.884 -26.725 16.884 1.00 78.31 361 TRP A N 1
ATOM 2740 C CA . TRP A 1 361 ? 6.143 -28.066 16.345 1.00 78.31 361 TRP A CA 1
ATOM 2741 C C . TRP A 1 361 ? 6.900 -28.962 17.326 1.00 78.31 361 TRP A C 1
ATOM 2743 O O . TRP A 1 361 ? 6.606 -30.152 17.425 1.00 78.31 361 TRP A O 1
ATOM 2753 N N . HIS A 1 362 ? 7.822 -28.387 18.099 1.00 85.62 362 HIS A N 1
ATOM 2754 C CA . HIS A 1 362 ? 8.549 -29.099 19.152 1.00 85.62 362 HIS A CA 1
ATOM 2755 C C . HIS A 1 362 ? 7.792 -29.186 20.491 1.00 85.62 362 HIS A C 1
ATOM 2757 O O . HIS A 1 362 ? 8.328 -29.733 21.454 1.00 85.62 362 HIS A O 1
ATOM 2763 N N . LEU A 1 363 ? 6.548 -28.687 20.557 1.00 83.44 363 LEU A N 1
ATOM 2764 C CA . LEU A 1 363 ? 5.653 -28.773 21.720 1.00 83.44 363 LEU A CA 1
ATOM 2765 C C . LEU A 1 363 ? 6.299 -28.318 23.041 1.00 83.44 363 LEU A C 1
ATOM 2767 O O . LEU A 1 363 ? 6.107 -28.930 24.095 1.00 83.44 363 LEU A O 1
ATOM 2771 N N . HIS A 1 364 ? 7.046 -27.212 23.016 1.00 88.88 364 HIS A N 1
ATOM 2772 C CA . HIS A 1 364 ? 7.602 -26.648 24.246 1.00 88.88 364 HIS A CA 1
ATOM 2773 C C . HIS A 1 364 ? 6.479 -26.242 25.212 1.00 88.88 364 HIS A C 1
ATOM 2775 O O . 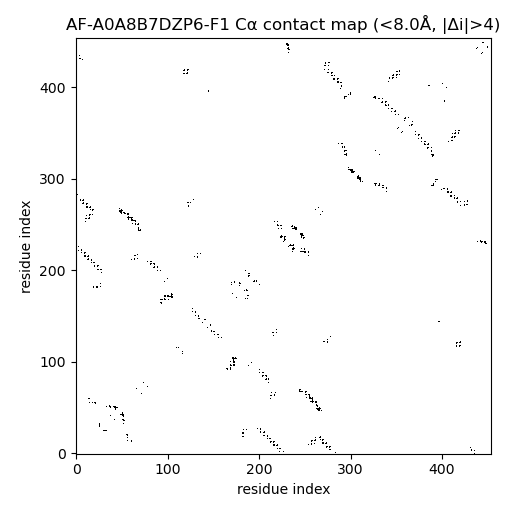HIS A 1 364 ? 5.661 -25.379 24.897 1.00 88.88 364 HIS A O 1
ATOM 2781 N N . PHE A 1 365 ? 6.471 -26.826 26.415 1.00 88.38 365 PHE A N 1
ATOM 2782 C CA . PHE A 1 365 ? 5.379 -26.682 27.387 1.00 88.38 365 PHE A CA 1
ATOM 2783 C C . PHE A 1 365 ? 4.978 -25.222 27.650 1.00 88.38 365 PHE A C 1
ATOM 2785 O O . PHE A 1 365 ? 3.811 -24.867 27.503 1.00 88.38 365 PHE A O 1
ATOM 2792 N N . TRP A 1 366 ? 5.945 -24.354 27.968 1.00 88.19 366 TRP A N 1
ATOM 2793 C CA . TRP A 1 366 ? 5.687 -22.931 28.225 1.00 88.19 366 TRP A CA 1
ATOM 2794 C C . TRP A 1 366 ? 5.058 -22.208 27.028 1.00 88.19 366 TRP A C 1
ATOM 2796 O O . TRP A 1 366 ? 4.164 -21.383 27.210 1.00 88.19 366 TRP A O 1
ATOM 2806 N N . PHE A 1 367 ? 5.489 -22.539 25.808 1.00 88.75 367 PHE A N 1
ATOM 2807 C CA . PHE A 1 367 ? 4.954 -21.942 24.587 1.00 88.75 367 PHE A CA 1
ATOM 2808 C C . PHE A 1 367 ? 3.505 -22.371 24.350 1.00 88.75 367 PHE A C 1
ATOM 2810 O O . PHE A 1 367 ? 2.645 -21.532 24.092 1.00 88.75 367 PHE A O 1
ATOM 2817 N N . VAL A 1 368 ? 3.221 -23.666 24.503 1.00 89.69 368 VAL A N 1
ATOM 2818 C CA . VAL A 1 368 ? 1.875 -24.231 24.343 1.00 89.69 368 VAL A CA 1
ATOM 2819 C C . VAL A 1 368 ? 0.904 -23.624 25.361 1.00 89.69 368 VAL A C 1
ATOM 2821 O O . VAL A 1 368 ? -0.188 -23.197 24.986 1.00 89.69 368 VAL A O 1
ATOM 2824 N N . VAL A 1 369 ? 1.312 -23.505 26.629 1.00 91.94 369 VAL A N 1
ATOM 2825 C CA . VAL A 1 369 ? 0.498 -22.871 27.682 1.00 91.94 369 VAL A CA 1
ATOM 2826 C C . VAL A 1 369 ? 0.189 -21.411 27.341 1.00 91.94 369 VAL A C 1
ATOM 2828 O O . VAL A 1 369 ? -0.971 -21.003 27.402 1.00 91.94 369 VAL A O 1
ATOM 2831 N N . MET A 1 370 ? 1.195 -20.631 26.933 1.00 91.75 370 MET A N 1
ATOM 2832 C CA . MET A 1 370 ? 1.006 -19.234 26.526 1.00 91.75 370 MET A CA 1
ATOM 2833 C C . MET A 1 370 ? 0.086 -19.108 25.301 1.00 91.75 370 ME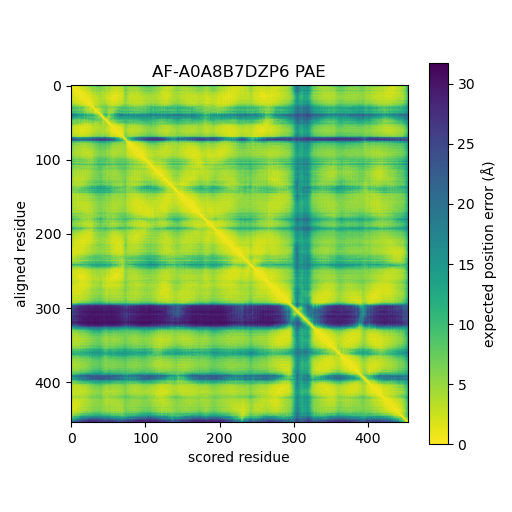T A C 1
ATOM 2835 O O . MET A 1 370 ? -0.785 -18.239 25.272 1.00 91.75 370 MET A O 1
ATOM 2839 N N . PHE A 1 371 ? 0.241 -19.984 24.308 1.00 92.38 371 PHE A N 1
ATOM 2840 C CA . PHE A 1 371 ? -0.582 -19.998 23.099 1.00 92.38 371 PHE A CA 1
ATOM 2841 C C . PHE A 1 371 ? -2.062 -20.254 23.417 1.00 92.38 371 PHE A C 1
ATOM 2843 O O . PHE A 1 371 ? -2.928 -19.476 23.010 1.00 92.38 371 PHE A O 1
ATOM 2850 N N . PHE A 1 372 ? -2.362 -21.289 24.209 1.00 93.81 372 PHE A N 1
ATOM 2851 C CA . PHE A 1 372 ? -3.736 -21.573 24.634 1.00 93.81 372 PHE A CA 1
ATOM 2852 C C . PHE A 1 372 ? -4.309 -20.479 25.537 1.00 93.81 372 PHE A C 1
ATOM 2854 O O . PHE A 1 372 ? -5.488 -20.152 25.410 1.00 93.81 372 PHE A O 1
ATOM 2861 N N . PHE A 1 373 ? -3.490 -19.873 26.402 1.00 95.38 373 PHE A N 1
ATOM 2862 C CA . PHE A 1 373 ? -3.907 -18.734 27.219 1.00 95.38 373 PHE A CA 1
ATOM 2863 C C . PHE A 1 373 ? -4.337 -17.539 26.356 1.00 95.38 373 PHE A C 1
ATOM 2865 O O . PHE A 1 373 ? -5.390 -16.952 26.602 1.00 95.38 373 PHE A O 1
ATOM 2872 N N . LEU A 1 374 ? -3.572 -17.205 25.312 1.00 95.25 374 LEU A N 1
ATOM 2873 C CA . LEU A 1 374 ? -3.918 -16.115 24.396 1.00 95.25 374 LEU A CA 1
ATOM 2874 C C . LEU A 1 374 ? -5.181 -16.419 23.584 1.00 95.25 374 LEU A C 1
ATOM 2876 O O . LEU A 1 374 ? -6.028 -15.541 23.437 1.00 95.25 374 LEU A O 1
ATOM 2880 N N . ILE A 1 375 ? -5.362 -17.657 23.115 1.00 95.00 375 ILE A N 1
ATOM 2881 C CA . ILE A 1 375 ? -6.611 -18.066 22.451 1.00 95.00 375 ILE A CA 1
ATOM 2882 C C . ILE A 1 375 ? -7.796 -17.953 23.415 1.00 95.00 375 ILE A C 1
ATOM 2884 O O . ILE A 1 375 ? -8.835 -17.400 23.051 1.00 95.00 375 ILE A O 1
ATOM 2888 N N . ALA A 1 376 ? -7.647 -18.421 24.655 1.00 95.75 376 ALA A N 1
ATOM 2889 C CA . ALA A 1 376 ? -8.688 -18.298 25.669 1.00 95.75 376 ALA A CA 1
ATOM 2890 C C . ALA A 1 376 ? -9.036 -16.821 25.921 1.00 95.75 376 ALA A C 1
ATOM 2892 O O . ALA A 1 376 ? -10.205 -16.450 25.837 1.00 95.75 376 ALA A O 1
ATOM 2893 N N . ALA A 1 377 ? -8.040 -15.952 26.114 1.00 95.56 377 ALA A N 1
ATOM 2894 C CA . ALA A 1 377 ? -8.251 -14.514 26.287 1.00 95.56 377 ALA A CA 1
ATOM 2895 C C . ALA A 1 377 ? -8.962 -13.874 25.079 1.00 95.56 377 ALA A C 1
ATOM 2897 O O . ALA A 1 377 ? -9.897 -13.092 25.261 1.00 95.56 377 ALA A O 1
ATOM 2898 N N . PHE A 1 378 ? -8.578 -14.245 23.854 1.00 95.31 378 PHE A N 1
ATOM 2899 C CA . PHE A 1 378 ? -9.226 -13.775 22.629 1.00 95.31 378 PHE A CA 1
ATOM 2900 C C . PHE A 1 378 ? -10.696 -14.205 22.560 1.00 95.31 378 PHE A C 1
ATOM 2902 O O . PHE A 1 378 ? -11.572 -13.382 22.302 1.00 95.31 378 PHE A O 1
ATOM 2909 N N . THR A 1 379 ? -10.983 -15.484 22.826 1.00 94.44 379 THR A N 1
ATOM 2910 C CA . THR A 1 379 ? -12.357 -16.015 22.798 1.00 94.44 379 THR A CA 1
ATOM 2911 C C . THR A 1 379 ? -13.239 -15.388 23.874 1.00 94.44 379 THR A C 1
ATOM 2913 O O . THR A 1 379 ? -14.385 -15.054 23.585 1.00 94.44 379 THR A O 1
ATOM 2916 N N . VAL A 1 380 ? -12.706 -15.151 25.077 1.00 95.50 380 VAL A N 1
ATOM 2917 C CA . VAL A 1 380 ? -13.415 -14.456 26.162 1.00 95.50 380 VAL A CA 1
ATOM 2918 C C . VAL A 1 380 ? -13.699 -13.001 25.791 1.00 95.50 380 VAL A C 1
ATOM 2920 O O . VAL A 1 380 ? -14.825 -12.538 25.945 1.00 95.50 380 VAL A O 1
ATOM 2923 N N . ALA A 1 381 ? -12.721 -12.267 25.258 1.00 93.88 381 ALA A N 1
ATOM 2924 C CA . ALA A 1 381 ? -12.953 -10.890 24.824 1.00 93.88 381 ALA A CA 1
ATOM 2925 C C . ALA A 1 381 ? -13.986 -10.825 23.684 1.00 93.88 381 ALA A C 1
ATOM 2927 O O . ALA A 1 381 ? -14.868 -9.965 23.691 1.00 93.88 381 ALA A O 1
ATOM 2928 N N . MET A 1 382 ? -13.939 -11.782 22.752 1.00 93.25 382 MET A N 1
ATOM 2929 C CA . MET A 1 382 ? -14.940 -11.918 21.695 1.00 93.25 382 MET A CA 1
ATOM 2930 C C . MET A 1 382 ? -16.338 -12.170 22.255 1.00 93.25 382 MET A C 1
ATOM 2932 O O . MET A 1 382 ? -17.272 -11.460 21.881 1.00 93.25 382 MET A O 1
ATOM 2936 N N . THR A 1 383 ? -16.504 -13.128 23.170 1.00 92.81 383 THR A N 1
ATOM 2937 C CA . THR A 1 383 ? -17.820 -13.415 23.758 1.00 92.81 383 THR A CA 1
ATOM 2938 C C . THR A 1 383 ? -18.364 -12.216 24.528 1.00 92.81 383 THR A C 1
ATOM 2940 O O . THR A 1 383 ? -19.541 -11.896 24.374 1.00 92.81 383 THR A O 1
ATOM 2943 N N . ILE A 1 384 ? -17.522 -11.485 25.269 1.00 92.12 384 ILE A N 1
ATOM 2944 C CA . ILE A 1 384 ? -17.933 -10.261 25.971 1.00 92.12 384 ILE A CA 1
ATOM 2945 C C . ILE A 1 384 ? -18.493 -9.225 24.992 1.00 92.12 384 ILE A C 1
ATOM 2947 O O . ILE A 1 384 ? -19.560 -8.674 25.266 1.00 92.12 384 ILE A O 1
ATOM 2951 N N . ILE A 1 385 ? -17.824 -8.986 23.855 1.00 90.62 385 ILE A N 1
ATOM 2952 C CA . ILE A 1 385 ? -18.303 -8.043 22.830 1.00 90.62 385 ILE A CA 1
ATOM 2953 C C . ILE A 1 385 ? -19.622 -8.514 22.217 1.00 90.62 385 ILE A C 1
ATOM 2955 O O . ILE A 1 385 ? -20.536 -7.707 22.078 1.00 90.62 385 ILE A O 1
ATOM 2959 N N . PHE A 1 386 ? -19.750 -9.802 21.880 1.00 89.44 386 PHE A N 1
ATOM 2960 C CA . PHE A 1 386 ? -20.999 -10.356 21.339 1.00 89.44 386 PHE A CA 1
ATOM 2961 C C . PHE A 1 386 ? -22.188 -10.191 22.291 1.00 89.44 386 PHE A C 1
ATOM 2963 O O . PHE A 1 386 ? -23.324 -10.071 21.835 1.00 89.44 386 PHE A O 1
ATOM 2970 N N . LEU A 1 387 ? -21.932 -10.184 23.600 1.00 87.81 387 LEU A N 1
ATOM 2971 C CA . LEU A 1 387 ? -22.953 -10.002 24.628 1.00 87.81 387 LEU A CA 1
ATOM 2972 C C . LEU A 1 387 ? -23.293 -8.526 24.896 1.00 87.81 387 LEU A C 1
ATOM 2974 O O . LEU A 1 387 ? -24.290 -8.262 25.569 1.00 87.81 387 LEU A O 1
ATOM 2978 N N . GLN A 1 388 ? -22.498 -7.564 24.410 1.00 86.94 388 GLN A N 1
ATOM 2979 C CA . GLN A 1 388 ? -22.782 -6.145 24.634 1.00 86.94 388 GLN A CA 1
ATOM 2980 C C . GLN A 1 388 ? -23.897 -5.626 23.712 1.00 86.94 388 GLN A C 1
ATOM 2982 O O . GLN A 1 388 ? -23.957 -5.989 22.534 1.00 86.94 388 GLN A O 1
ATOM 2987 N N . PRO A 1 389 ? -24.764 -4.722 24.210 1.00 80.56 389 PRO A N 1
ATOM 2988 C CA . PRO A 1 389 ? -25.750 -4.049 23.376 1.00 80.56 389 PRO A CA 1
ATOM 2989 C C . PRO A 1 389 ? -25.053 -3.174 22.325 1.00 80.56 389 PRO A C 1
ATOM 2991 O O . PRO A 1 389 ? -24.160 -2.389 22.643 1.00 80.56 389 PRO A O 1
ATOM 2994 N N . GLN A 1 390 ? -25.476 -3.313 21.068 1.00 80.62 390 GLN A N 1
ATOM 2995 C CA . GLN A 1 390 ? -24.990 -2.505 19.951 1.00 80.62 390 GLN A CA 1
ATOM 2996 C C . GLN A 1 390 ? -25.847 -1.260 19.765 1.00 80.62 390 GLN A C 1
ATOM 2998 O O . GLN A 1 390 ? -27.072 -1.312 19.899 1.00 80.62 390 GLN A O 1
ATOM 3003 N N . ASN A 1 391 ? -25.210 -0.175 19.344 1.00 72.69 391 ASN A N 1
ATOM 3004 C CA . ASN A 1 391 ? -25.905 1.014 18.903 1.00 72.69 391 ASN A CA 1
ATOM 3005 C C . ASN A 1 391 ? -26.562 0.773 17.526 1.00 72.69 391 ASN A C 1
ATOM 3007 O O . ASN A 1 391 ? -25.904 0.319 16.584 1.00 72.69 391 ASN A O 1
ATOM 3011 N N . ARG A 1 392 ? -27.873 1.023 17.423 1.00 65.44 392 ARG A N 1
ATOM 3012 C CA . ARG A 1 392 ? -28.705 0.706 16.246 1.00 65.44 392 ARG A CA 1
ATOM 3013 C C . ARG A 1 392 ? -29.089 1.929 15.409 1.00 65.44 392 ARG A C 1
ATOM 3015 O O . ARG A 1 392 ? -30.032 1.834 14.634 1.00 65.44 392 ARG A O 1
ATOM 3022 N N . PHE A 1 393 ? -28.388 3.054 15.542 1.00 64.38 393 PHE A N 1
ATOM 3023 C CA . PHE A 1 393 ? -28.640 4.187 14.652 1.00 64.38 393 PHE A CA 1
ATOM 3024 C C . PHE A 1 393 ? -28.359 3.823 13.192 1.00 64.38 393 PHE A C 1
ATOM 3026 O O . PHE A 1 393 ? -27.382 3.130 12.881 1.00 64.38 393 PHE A O 1
ATOM 3033 N N . ASP A 1 394 ? -29.223 4.322 12.310 1.00 57.03 394 ASP A N 1
ATOM 3034 C CA . ASP A 1 394 ? -29.086 4.187 10.867 1.00 57.03 394 ASP A CA 1
ATOM 3035 C C . ASP A 1 394 ? -27.911 5.042 10.389 1.00 57.03 394 ASP A C 1
ATOM 3037 O O . ASP A 1 394 ? -28.033 6.229 10.094 1.00 57.03 394 ASP A O 1
ATOM 3041 N N . LEU A 1 395 ? -26.731 4.427 10.336 1.00 63.91 395 LEU A N 1
ATOM 3042 C CA . LEU A 1 395 ? -25.592 5.013 9.647 1.00 63.91 395 LEU A CA 1
ATOM 3043 C C . LEU A 1 395 ? -25.822 4.899 8.132 1.00 63.91 395 LEU A C 1
ATOM 3045 O O . LEU A 1 395 ? -26.210 3.821 7.667 1.00 63.91 395 LEU A O 1
ATOM 3049 N N . PRO A 1 396 ? -25.487 5.939 7.339 1.00 58.47 396 PRO A N 1
ATOM 3050 C CA . PRO A 1 396 ? -25.533 5.882 5.873 1.00 58.47 396 PRO A CA 1
ATOM 3051 C C . PRO A 1 396 ? -24.760 4.686 5.299 1.00 58.47 396 PRO A C 1
ATOM 3053 O O . PRO A 1 396 ? -25.074 4.191 4.218 1.00 58.47 396 PRO A O 1
ATOM 3056 N N . PHE A 1 397 ? -23.754 4.220 6.044 1.00 64.31 397 PHE A N 1
ATOM 3057 C CA . PHE A 1 397 ? -22.978 3.023 5.774 1.00 64.31 397 PHE A CA 1
ATOM 3058 C C . PHE A 1 397 ? -22.913 2.146 7.029 1.00 64.31 397 PHE A C 1
ATOM 3060 O O . PHE A 1 397 ? -22.357 2.549 8.050 1.00 64.31 397 PHE A O 1
ATOM 3067 N N . SER A 1 398 ? -23.460 0.933 6.948 1.00 67.44 398 SER A N 1
ATOM 3068 C CA . SER A 1 398 ? -23.386 -0.059 8.022 1.00 67.44 398 SER A CA 1
ATOM 3069 C C . SER A 1 398 ? -22.615 -1.288 7.555 1.00 67.44 398 SER A C 1
ATOM 3071 O O . SER A 1 398 ? -22.932 -1.886 6.528 1.00 67.44 398 SER A O 1
ATOM 3073 N N . VAL A 1 399 ? -21.605 -1.681 8.330 1.00 77.31 399 VAL A N 1
ATOM 3074 C CA . VAL A 1 399 ? -20.824 -2.897 8.077 1.00 77.31 399 VAL A CA 1
ATOM 3075 C C . VAL A 1 399 ? -21.648 -4.121 8.508 1.00 77.31 399 VAL A C 1
ATOM 3077 O O . VAL A 1 399 ? -22.145 -4.143 9.638 1.00 77.31 399 VAL A O 1
ATOM 3080 N N . PRO A 1 400 ? -21.820 -5.147 7.653 1.00 82.38 400 PRO A N 1
ATOM 3081 C CA . PRO A 1 400 ? -22.520 -6.369 8.038 1.00 82.38 400 PRO A CA 1
ATOM 3082 C C . PRO A 1 400 ? -21.677 -7.217 9.005 1.00 82.38 400 PRO A C 1
ATOM 3084 O O . PRO A 1 400 ? -20.452 -7.136 9.024 1.00 82.38 400 PRO A O 1
ATOM 3087 N N . MET A 1 401 ? -22.338 -8.080 9.786 1.00 86.19 401 MET A N 1
ATOM 3088 C CA . MET A 1 401 ? -21.686 -9.076 10.657 1.00 86.19 401 MET A CA 1
ATOM 3089 C C . MET A 1 401 ? -20.722 -8.493 11.713 1.00 86.19 401 MET A C 1
ATOM 3091 O O . MET A 1 401 ? -19.700 -9.099 12.032 1.00 86.19 401 MET A O 1
ATOM 3095 N N . VAL A 1 402 ? -21.036 -7.331 12.292 1.00 85.56 402 VAL A N 1
ATOM 3096 C CA . VAL A 1 402 ? -20.305 -6.793 13.456 1.00 85.56 402 VAL A CA 1
ATOM 3097 C C . VAL A 1 402 ? -20.693 -7.592 14.712 1.00 85.56 402 VAL A C 1
ATOM 3099 O O . VAL A 1 402 ? -21.892 -7.769 14.950 1.00 85.56 402 VAL A O 1
ATOM 3102 N N . PRO A 1 403 ? -19.736 -8.070 15.536 1.00 89.12 403 PRO A N 1
ATOM 3103 C CA . PRO A 1 403 ? -18.299 -7.746 15.569 1.00 89.12 403 PRO A CA 1
ATOM 3104 C C . PRO A 1 403 ? -17.366 -8.655 14.747 1.00 89.12 403 PRO A C 1
ATOM 3106 O O . PRO A 1 403 ? -16.178 -8.355 14.654 1.00 89.12 403 PRO A O 1
ATOM 3109 N N . LEU A 1 404 ? -17.863 -9.744 14.153 1.00 91.25 404 LEU A N 1
ATOM 3110 C CA . LEU A 1 404 ? -17.034 -10.770 13.509 1.00 91.25 404 LEU A CA 1
ATOM 3111 C C . LEU A 1 404 ? -16.155 -10.216 12.378 1.00 91.25 404 LEU A C 1
ATOM 3113 O O . LEU A 1 404 ? -14.950 -10.455 12.373 1.00 91.25 404 LEU A O 1
ATOM 3117 N N . LEU A 1 405 ? -16.741 -9.473 11.434 1.00 91.88 405 LEU A N 1
ATOM 3118 C CA . LEU A 1 405 ? -16.022 -8.997 10.247 1.00 91.88 405 LEU A CA 1
ATOM 3119 C C . LEU A 1 405 ? -14.881 -8.019 10.606 1.00 91.88 405 LEU A C 1
ATOM 3121 O O . LEU A 1 405 ? -13.753 -8.271 10.175 1.00 91.88 405 LEU A O 1
ATOM 3125 N N . PRO A 1 406 ? -15.091 -6.970 11.433 1.00 93.25 406 PRO A N 1
ATOM 3126 C CA . PRO A 1 406 ? -13.990 -6.111 11.873 1.00 93.25 406 PRO A CA 1
ATOM 3127 C C . PRO A 1 406 ? -12.889 -6.858 12.634 1.00 93.25 406 PRO A C 1
ATOM 3129 O O . PRO A 1 406 ? -11.711 -6.595 12.407 1.00 93.25 406 PRO A O 1
ATOM 3132 N N . VAL A 1 407 ? -13.239 -7.818 13.497 1.00 94.31 407 VAL A N 1
ATOM 3133 C CA . VAL A 1 407 ? -12.236 -8.589 14.250 1.00 94.31 407 VAL A CA 1
ATOM 3134 C C . VAL A 1 407 ? -11.415 -9.497 13.331 1.00 94.31 407 VAL A C 1
ATOM 3136 O O . VAL A 1 407 ? -10.193 -9.549 13.460 1.00 94.31 407 VAL A O 1
ATOM 3139 N N . MET A 1 408 ? -12.051 -10.152 12.355 1.00 94.38 408 MET A N 1
ATOM 3140 C CA . MET A 1 408 ? -11.340 -10.918 11.325 1.00 94.38 408 MET A CA 1
ATOM 3141 C C . MET A 1 408 ? -10.397 -10.024 10.513 1.00 94.38 408 MET A C 1
ATOM 3143 O O . MET A 1 408 ? -9.260 -10.414 10.250 1.00 94.38 408 MET A O 1
ATOM 3147 N N . SER A 1 409 ? -10.831 -8.807 10.165 1.00 94.12 409 SER A N 1
ATOM 3148 C CA . SER A 1 409 ? -9.980 -7.833 9.475 1.00 94.12 409 SER A CA 1
ATOM 3149 C C . SER A 1 409 ? -8.764 -7.437 10.314 1.00 94.12 409 SER A C 1
ATOM 3151 O O . SER A 1 409 ? -7.657 -7.423 9.782 1.00 94.12 409 SER A O 1
ATOM 3153 N N . ILE A 1 410 ? -8.943 -7.157 11.611 1.00 95.44 410 ILE A N 1
ATOM 3154 C CA . ILE A 1 410 ? -7.842 -6.849 12.539 1.00 95.44 410 ILE A CA 1
ATOM 3155 C C . ILE A 1 410 ? -6.841 -8.010 12.572 1.00 95.44 410 ILE A C 1
ATOM 3157 O O . ILE A 1 410 ? -5.641 -7.795 12.408 1.00 95.44 410 ILE A O 1
ATOM 3161 N N . PHE A 1 411 ? -7.325 -9.244 12.724 1.00 94.81 411 PHE A N 1
ATOM 3162 C CA . PHE A 1 411 ? -6.472 -10.428 12.808 1.00 94.81 411 PHE A CA 1
ATOM 3163 C C . PHE A 1 411 ? -5.665 -10.676 11.522 1.00 94.81 411 PHE A C 1
ATOM 3165 O O . PHE A 1 411 ? -4.455 -10.904 11.583 1.00 94.81 411 PHE A O 1
ATOM 3172 N N . ILE A 1 412 ? -6.307 -10.585 10.350 1.00 93.56 412 ILE A N 1
ATOM 3173 C CA . ILE A 1 412 ? -5.641 -10.763 9.048 1.00 93.56 412 ILE A CA 1
ATOM 3174 C C . ILE A 1 412 ? -4.604 -9.661 8.819 1.00 93.56 412 ILE A C 1
ATOM 3176 O O . ILE A 1 412 ? -3.466 -9.966 8.460 1.00 93.56 412 ILE A O 1
ATOM 3180 N N . ASN A 1 413 ? -4.960 -8.398 9.074 1.00 94.12 413 ASN A N 1
ATOM 3181 C CA . ASN A 1 413 ? -4.038 -7.280 8.888 1.00 94.12 413 ASN A CA 1
ATOM 3182 C C . ASN A 1 413 ? -2.805 -7.428 9.782 1.00 94.12 413 ASN A C 1
ATOM 3184 O O . ASN A 1 413 ? -1.682 -7.288 9.305 1.00 94.12 413 ASN A O 1
ATOM 3188 N N . ILE A 1 414 ? -2.996 -7.776 11.059 1.00 94.44 414 ILE A N 1
ATOM 3189 C CA . ILE A 1 414 ? -1.891 -8.027 11.990 1.00 94.44 414 ILE A CA 1
ATOM 3190 C C . ILE A 1 414 ? -1.037 -9.208 11.525 1.00 94.44 414 ILE A C 1
ATOM 3192 O O . ILE A 1 414 ? 0.188 -9.103 11.541 1.00 94.44 414 ILE A O 1
ATOM 3196 N N . THR A 1 415 ? -1.645 -10.298 11.056 1.00 92.31 415 THR A N 1
ATOM 3197 C CA . THR A 1 415 ? -0.898 -11.449 10.525 1.00 92.31 415 THR A CA 1
ATOM 3198 C C . THR A 1 415 ? 0.001 -11.041 9.357 1.00 92.31 415 THR A C 1
ATOM 3200 O O . THR A 1 415 ? 1.176 -11.405 9.341 1.00 92.31 415 THR A O 1
ATOM 3203 N N . LEU A 1 416 ? -0.514 -10.253 8.406 1.00 91.69 416 LEU A N 1
ATOM 3204 C CA . LEU A 1 416 ? 0.273 -9.755 7.273 1.00 91.69 416 LEU A CA 1
ATOM 3205 C C . LEU A 1 416 ? 1.365 -8.771 7.717 1.00 91.69 416 LEU A C 1
ATOM 3207 O O . LEU A 1 416 ? 2.483 -8.853 7.217 1.00 91.69 416 LEU A O 1
ATOM 3211 N N . MET A 1 417 ? 1.093 -7.904 8.699 1.00 91.88 417 MET A N 1
ATOM 3212 C CA . MET A 1 417 ? 2.113 -7.012 9.269 1.00 91.88 417 MET A CA 1
ATOM 3213 C C . MET A 1 417 ? 3.265 -7.790 9.924 1.00 91.88 417 MET A C 1
ATOM 3215 O O . MET A 1 417 ? 4.423 -7.387 9.807 1.00 91.88 417 MET A O 1
ATOM 3219 N N . MET A 1 418 ? 2.976 -8.921 10.578 1.00 91.06 418 MET A N 1
ATOM 3220 C CA . MET A 1 418 ? 4.000 -9.774 11.199 1.00 91.06 418 MET A CA 1
ATOM 3221 C C . MET A 1 418 ? 4.890 -10.501 10.182 1.00 91.06 418 MET A C 1
ATOM 3223 O O . MET A 1 418 ? 5.996 -10.895 10.532 1.00 91.06 418 MET A O 1
ATOM 3227 N N . GLN A 1 419 ? 4.441 -10.669 8.934 1.00 89.19 419 GLN A N 1
ATOM 3228 C CA . GLN A 1 419 ? 5.227 -11.293 7.858 1.00 89.19 419 GLN A CA 1
ATOM 3229 C C . GLN A 1 419 ? 6.243 -10.332 7.213 1.00 89.19 419 GLN A C 1
ATOM 3231 O O . GLN A 1 419 ? 7.059 -10.759 6.394 1.00 89.19 419 GLN A O 1
ATOM 3236 N N . LEU A 1 420 ? 6.192 -9.037 7.547 1.00 87.44 420 LEU A N 1
ATOM 3237 C CA . LEU A 1 420 ? 7.108 -8.024 7.024 1.00 87.44 420 LEU A CA 1
ATOM 3238 C C . LEU A 1 420 ? 8.434 -8.004 7.797 1.00 87.44 420 LEU A C 1
ATOM 3240 O O . LEU A 1 420 ? 8.520 -8.375 8.967 1.00 87.44 420 LEU A O 1
ATOM 3244 N N . ARG A 1 421 ? 9.494 -7.521 7.139 1.00 87.69 421 ARG A N 1
ATOM 3245 C CA . ARG A 1 421 ? 10.846 -7.463 7.713 1.00 87.69 421 ARG A CA 1
ATOM 3246 C C . ARG A 1 421 ? 10.908 -6.523 8.926 1.00 87.69 421 ARG A C 1
ATOM 3248 O O . ARG A 1 421 ? 10.298 -5.457 8.934 1.00 87.69 421 ARG A O 1
ATOM 3255 N N . LEU A 1 422 ? 11.743 -6.849 9.919 1.00 87.88 422 LEU A N 1
ATOM 3256 C CA . LEU A 1 422 ? 11.944 -6.006 11.113 1.00 87.88 422 LEU A CA 1
ATOM 3257 C C . LEU A 1 422 ? 12.421 -4.583 10.767 1.00 87.88 422 LEU A C 1
ATOM 3259 O O . LEU A 1 422 ? 12.026 -3.614 11.408 1.00 87.88 422 LEU A O 1
ATOM 3263 N N . ILE A 1 423 ? 13.239 -4.431 9.721 1.00 87.94 423 ILE A N 1
ATOM 3264 C CA . ILE A 1 423 ? 13.687 -3.109 9.257 1.00 87.94 423 ILE A CA 1
ATOM 3265 C C . ILE A 1 423 ? 12.514 -2.221 8.816 1.00 87.94 423 ILE A C 1
ATOM 3267 O O . ILE A 1 423 ? 12.557 -1.004 8.995 1.00 87.94 423 ILE A O 1
ATOM 3271 N N . THR A 1 424 ? 11.451 -2.824 8.285 1.00 89.06 424 THR A N 1
ATOM 3272 C CA . THR A 1 424 ? 10.231 -2.137 7.856 1.00 89.06 424 THR A CA 1
ATOM 3273 C C . THR A 1 424 ? 9.487 -1.574 9.061 1.00 89.06 424 THR A C 1
ATOM 3275 O O . THR A 1 424 ? 9.102 -0.407 9.037 1.00 89.06 424 THR A O 1
ATOM 3278 N N . TRP A 1 425 ? 9.408 -2.338 10.157 1.00 90.88 425 TRP A N 1
ATOM 3279 C CA . TRP A 1 425 ? 8.890 -1.857 11.442 1.00 90.88 425 TRP A CA 1
ATOM 3280 C C . TRP A 1 425 ? 9.685 -0.671 11.977 1.00 90.88 425 TRP A C 1
ATOM 3282 O O . TRP A 1 425 ? 9.091 0.337 12.339 1.00 90.88 425 TRP A O 1
ATOM 3292 N N . ILE A 1 426 ? 11.019 -0.745 11.964 1.00 92.06 426 ILE A N 1
ATOM 3293 C CA . ILE A 1 426 ? 11.876 0.352 12.442 1.00 92.06 426 ILE A CA 1
ATOM 3294 C C . ILE A 1 426 ? 11.627 1.629 11.627 1.00 92.06 426 ILE A C 1
ATOM 3296 O O . ILE A 1 426 ? 11.390 2.693 12.199 1.00 92.06 426 ILE A O 1
ATOM 3300 N N . ARG A 1 427 ? 11.645 1.532 10.291 1.00 90.00 427 ARG A N 1
ATOM 3301 C CA . ARG A 1 427 ? 11.407 2.674 9.387 1.00 90.00 427 ARG A CA 1
ATOM 3302 C C . ARG A 1 427 ? 10.025 3.287 9.605 1.00 90.00 427 ARG A C 1
ATOM 3304 O O . ARG A 1 427 ? 9.891 4.508 9.669 1.00 90.00 427 ARG A O 1
ATOM 3311 N N . PHE A 1 428 ? 9.016 2.439 9.761 1.00 90.56 428 PHE A N 1
ATOM 3312 C CA . PHE A 1 428 ? 7.654 2.865 10.033 1.00 90.56 428 PHE A CA 1
ATOM 3313 C C . PHE A 1 428 ? 7.512 3.534 11.413 1.00 90.56 428 PHE A C 1
ATOM 3315 O O . PHE A 1 428 ? 6.907 4.601 11.521 1.00 90.56 428 PHE A O 1
ATOM 3322 N N . SER A 1 429 ? 8.136 2.984 12.460 1.00 91.25 429 SER A N 1
ATOM 3323 C CA . SER A 1 429 ? 8.162 3.599 13.792 1.00 91.25 429 SER A CA 1
ATOM 3324 C C . SER A 1 429 ? 8.789 4.990 13.767 1.00 91.25 429 SER A C 1
ATOM 3326 O O . SER A 1 429 ? 8.218 5.903 14.355 1.00 91.25 429 SER A O 1
ATOM 3328 N N . VAL A 1 430 ? 9.895 5.187 13.037 1.00 92.50 430 VAL A N 1
ATOM 3329 C CA . VAL A 1 430 ? 10.510 6.518 12.865 1.00 92.50 430 VAL A CA 1
ATOM 3330 C C . VAL A 1 430 ? 9.511 7.513 12.270 1.00 92.50 430 VAL A C 1
ATOM 3332 O O . VAL A 1 430 ? 9.383 8.627 12.777 1.00 92.50 430 VAL A O 1
ATOM 3335 N N . TRP A 1 431 ? 8.758 7.118 11.240 1.00 91.44 431 TRP A N 1
ATOM 3336 C CA . TRP A 1 431 ? 7.744 7.987 10.638 1.00 91.44 431 TRP A CA 1
ATOM 3337 C C . TRP A 1 431 ? 6.622 8.367 11.612 1.00 91.44 431 TRP A C 1
ATOM 3339 O O . TRP A 1 431 ? 6.221 9.533 11.689 1.00 91.44 431 TRP A O 1
ATOM 3349 N N . ILE A 1 432 ? 6.118 7.395 12.373 1.00 91.56 432 ILE A N 1
ATOM 3350 C CA . ILE A 1 432 ? 5.089 7.647 13.385 1.00 91.56 432 ILE A CA 1
ATOM 3351 C C . ILE A 1 432 ? 5.624 8.560 14.490 1.00 91.56 432 ILE A C 1
ATOM 3353 O O . ILE A 1 432 ? 4.922 9.483 14.903 1.00 91.56 432 ILE A O 1
ATOM 3357 N N . THR A 1 433 ? 6.870 8.367 14.926 1.00 93.25 433 THR A N 1
ATOM 3358 C CA . THR A 1 433 ? 7.522 9.253 15.895 1.00 93.25 433 THR A CA 1
ATOM 3359 C C . THR A 1 433 ? 7.611 10.682 15.369 1.00 93.25 433 THR A C 1
ATOM 3361 O O . THR A 1 433 ? 7.273 11.599 16.108 1.00 93.25 433 THR A O 1
ATOM 3364 N N . ILE A 1 434 ? 7.977 10.899 14.101 1.00 92.88 434 ILE A N 1
ATOM 3365 C CA . ILE A 1 434 ? 7.997 12.247 13.503 1.00 92.88 434 ILE A CA 1
ATOM 3366 C C . ILE A 1 434 ? 6.610 12.900 13.580 1.00 92.88 434 ILE A C 1
ATOM 3368 O O . ILE A 1 434 ? 6.496 14.036 14.037 1.00 92.88 434 ILE A O 1
ATOM 3372 N N . GLY A 1 435 ? 5.552 12.179 13.199 1.00 90.81 435 GLY A N 1
ATOM 3373 C CA . GLY A 1 435 ? 4.181 12.696 13.275 1.00 90.81 435 GLY A CA 1
ATOM 3374 C C . GLY A 1 435 ? 3.738 13.025 14.697 1.00 90.81 435 GLY A C 1
ATOM 3375 O O . GLY A 1 435 ? 3.126 14.066 14.929 1.00 90.81 435 GLY A O 1
ATOM 3376 N N . LEU A 1 436 ? 4.088 12.169 15.659 1.00 90.88 436 LEU A N 1
ATOM 3377 C CA . LEU A 1 436 ? 3.819 12.406 17.077 1.00 90.88 436 LEU A CA 1
ATOM 3378 C C . LEU A 1 436 ? 4.567 13.632 17.602 1.00 90.88 436 LEU A C 1
ATOM 3380 O O . LEU A 1 436 ? 3.978 14.418 18.333 1.00 90.88 436 LEU A O 1
ATOM 3384 N N . LEU A 1 437 ? 5.829 13.829 17.215 1.00 93.06 437 LEU A N 1
ATOM 3385 C CA . LEU A 1 437 ? 6.596 15.011 17.611 1.00 93.06 437 LEU A CA 1
ATOM 3386 C C . LEU A 1 437 ? 5.974 16.289 17.032 1.00 93.06 437 LEU A C 1
ATOM 3388 O O . LEU A 1 437 ? 5.807 17.259 17.766 1.00 93.06 437 LEU A O 1
ATOM 3392 N N . ILE A 1 438 ? 5.570 16.287 15.757 1.00 90.69 438 ILE A N 1
ATOM 3393 C CA . ILE A 1 438 ? 4.868 17.430 15.146 1.00 90.69 438 ILE A CA 1
ATOM 3394 C C . ILE A 1 438 ? 3.570 17.726 15.905 1.00 90.69 438 ILE A C 1
ATOM 3396 O O . ILE A 1 438 ? 3.306 18.875 16.253 1.00 90.69 438 ILE A O 1
ATOM 3400 N N . TYR A 1 439 ? 2.786 16.695 16.220 1.00 89.25 439 TYR A N 1
ATOM 3401 C CA . TYR A 1 439 ? 1.560 16.863 16.992 1.00 89.25 439 TYR A CA 1
ATOM 3402 C C . TYR A 1 439 ? 1.834 17.432 18.392 1.00 89.25 439 TYR A C 1
ATOM 3404 O O . TYR A 1 439 ? 1.217 18.419 18.772 1.00 89.25 439 TYR A O 1
ATOM 3412 N N . LEU A 1 440 ? 2.784 16.867 19.143 1.00 89.50 440 LEU A N 1
ATOM 3413 C CA . LEU A 1 440 ? 3.079 17.286 20.517 1.00 89.50 440 LEU A CA 1
ATOM 3414 C C . LEU A 1 440 ? 3.638 18.712 20.604 1.00 89.50 440 LEU A C 1
ATOM 3416 O O . LEU A 1 440 ? 3.267 19.449 21.513 1.00 89.50 440 LEU A O 1
ATOM 3420 N N . PHE A 1 441 ? 4.527 19.102 19.685 1.00 90.94 441 PHE A N 1
ATOM 3421 C CA . PHE A 1 441 ? 5.187 20.412 19.735 1.00 90.94 441 PHE A CA 1
ATOM 3422 C C . PHE A 1 441 ? 4.415 21.528 19.034 1.00 90.94 441 PHE A C 1
ATOM 3424 O O . PHE A 1 441 ? 4.589 22.689 19.390 1.00 90.94 441 PHE A O 1
ATOM 3431 N N . TYR A 1 442 ? 3.594 21.202 18.036 1.00 89.31 442 TYR A N 1
ATOM 3432 C CA . TYR A 1 442 ? 2.858 22.193 17.254 1.00 89.31 442 TYR A CA 1
ATOM 3433 C C . TYR A 1 442 ? 1.346 21.982 17.354 1.00 89.3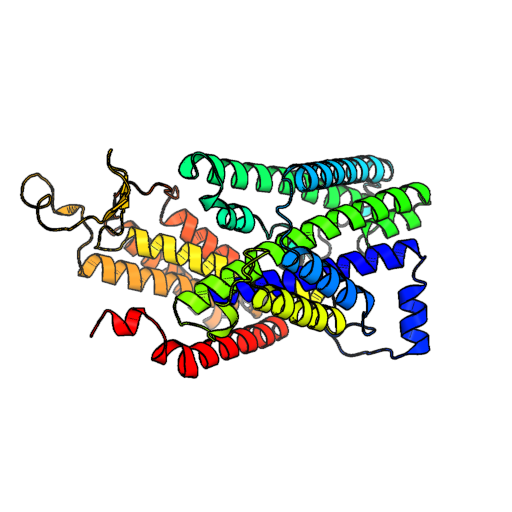1 442 TYR A C 1
ATOM 3435 O O . TYR A 1 442 ? 0.629 22.894 17.767 1.00 89.31 442 TYR A O 1
ATOM 3443 N N . GLY A 1 443 ? 0.875 20.774 17.027 1.00 84.62 443 GLY A N 1
ATOM 3444 C CA . GLY A 1 443 ? -0.552 20.456 16.921 1.00 84.62 443 GLY A CA 1
ATOM 3445 C C . GLY A 1 443 ? -1.344 20.680 18.211 1.00 84.62 443 GLY A C 1
ATOM 3446 O O . GLY A 1 443 ? -2.407 21.281 18.165 1.00 84.62 443 GLY A O 1
ATOM 3447 N N . VAL A 1 444 ? -0.816 20.282 19.373 1.00 85.75 444 VAL A N 1
ATOM 3448 C CA . VAL A 1 444 ? -1.496 20.456 20.674 1.00 85.75 444 VAL A CA 1
ATOM 3449 C C . VAL A 1 444 ? -1.784 21.931 20.980 1.00 85.75 444 VAL A C 1
ATOM 3451 O O . VAL A 1 444 ? -2.818 22.243 21.556 1.00 85.75 444 VAL A O 1
ATOM 3454 N N . GLN A 1 445 ? -0.899 22.845 20.576 1.00 83.75 445 GLN A N 1
ATOM 3455 C CA . GLN A 1 445 ? -1.052 24.280 20.850 1.00 83.75 445 GLN A CA 1
ATOM 3456 C C . GLN A 1 445 ? -1.935 25.005 19.828 1.00 83.75 445 GLN A C 1
ATOM 3458 O O . GLN A 1 445 ? -2.479 26.058 20.140 1.00 83.75 445 GLN A O 1
ATOM 3463 N N . HIS A 1 446 ? -2.045 24.475 18.608 1.00 83.12 446 HIS A N 1
ATOM 3464 C CA . HIS A 1 446 ? -2.720 25.138 17.487 1.00 83.12 446 HIS A CA 1
ATOM 3465 C C . HIS A 1 446 ? -4.017 24.436 17.058 1.00 83.12 446 HIS A C 1
ATOM 3467 O O . HIS A 1 446 ? -4.704 24.937 16.169 1.00 83.12 446 HIS A O 1
ATOM 3473 N N . SER A 1 447 ? -4.346 23.286 17.658 1.00 81.44 447 SER A N 1
ATOM 3474 C CA . SER A 1 447 ? -5.566 22.532 17.368 1.00 81.44 447 SER A CA 1
ATOM 3475 C C . SER A 1 447 ? -6.804 23.329 17.764 1.00 81.44 447 SER A C 1
ATOM 3477 O O . SER A 1 447 ? -6.924 23.785 18.903 1.00 81.44 447 SER A O 1
ATOM 3479 N N . LYS A 1 448 ? -7.753 23.439 16.831 1.00 72.81 448 LYS A N 1
ATOM 3480 C CA . LYS A 1 448 ? -9.023 24.147 17.050 1.00 72.81 448 LYS A CA 1
ATOM 3481 C C . LYS A 1 448 ? -9.902 23.492 18.111 1.00 72.81 448 LYS A C 1
ATOM 3483 O O . LYS A 1 448 ? -10.611 24.193 18.816 1.00 72.81 448 LYS A O 1
ATOM 3488 N N . GLU A 1 449 ? -9.802 22.174 18.267 1.00 67.56 449 GLU A N 1
ATOM 3489 C CA . GLU A 1 449 ? -10.587 21.416 19.251 1.00 67.56 449 GLU A CA 1
ATOM 3490 C C . GLU A 1 449 ? -10.224 21.811 20.694 1.00 67.56 449 GLU A C 1
ATOM 3492 O O . GLU A 1 449 ? -11.079 21.817 21.565 1.00 67.56 449 GLU A O 1
ATOM 3497 N N . ASN A 1 450 ? -8.985 22.265 20.931 1.00 58.88 450 ASN A N 1
ATOM 3498 C CA . ASN A 1 450 ? -8.566 22.801 22.230 1.00 58.88 450 ASN A CA 1
ATOM 3499 C C . ASN A 1 450 ? -9.079 24.235 22.479 1.00 58.88 450 ASN A C 1
ATOM 3501 O O . ASN A 1 450 ? -9.039 24.713 23.602 1.00 58.88 450 ASN A O 1
ATOM 3505 N N . THR A 1 451 ? -9.519 24.943 21.431 1.00 54.31 451 THR A N 1
ATOM 3506 C CA . THR A 1 451 ? -10.073 26.308 21.530 1.00 54.31 451 THR A CA 1
ATOM 3507 C C . THR A 1 451 ? -11.600 26.305 21.672 1.00 54.31 451 THR A C 1
ATOM 3509 O O . THR A 1 451 ? -12.163 27.315 22.064 1.00 54.31 451 THR A O 1
ATOM 3512 N N . GLU A 1 452 ? -12.279 25.199 21.343 1.00 51.91 452 GLU A N 1
ATOM 3513 C CA . GLU A 1 452 ? -13.734 25.047 21.527 1.00 51.91 452 GLU A CA 1
ATOM 3514 C C . GLU A 1 452 ? -14.122 24.601 22.954 1.00 51.91 452 GLU A C 1
ATOM 3516 O O . GLU A 1 452 ? -15.293 24.699 23.318 1.00 51.91 452 GLU A O 1
ATOM 3521 N N . GLU A 1 453 ? -13.164 24.132 23.767 1.00 45.53 453 GLU A N 1
ATOM 3522 C CA . GLU A 1 453 ? -13.372 23.758 25.180 1.00 45.53 453 GLU A CA 1
ATOM 3523 C C . GLU A 1 453 ? -13.108 24.902 26.191 1.00 45.53 453 GLU A C 1
ATOM 3525 O O . GLU A 1 453 ? -13.414 24.732 27.375 1.00 45.53 453 GLU A O 1
ATOM 3530 N N . GLU A 1 454 ? -12.586 26.057 25.752 1.00 37.09 454 GLU A N 1
ATOM 3531 C CA . GLU A 1 454 ? -12.432 27.296 26.551 1.00 37.09 454 GLU A CA 1
ATOM 3532 C C . GLU A 1 454 ? -13.538 28.313 26.239 1.00 37.09 454 GLU A C 1
ATOM 3534 O O . GLU A 1 454 ? -14.058 28.928 27.205 1.00 37.09 454 GLU A O 1
#

Radius of gyration: 24.7 Å; Cα contacts (8 Å, |Δi|>4): 546; chains: 1; bounding box: 70×61×62 Å

Nearest PDB structures (foldseek):
  6f34-assembly1_A  TM=8.423E-01  e=1.990E-13  Geobacillus kaustophilus HTA426
  5oqt-assembly1_A  TM=8.756E-01  e=9.782E-13  Geobacillus kaustophilus HTA426
  8wny-assembly1_B  TM=7.185E-01  e=3.481E-07  Homo sapiens
  7nf6-assembly1_B  TM=6.847E-01  e=2.168E-05  Ovis aries
  8a6l-assembly1_B  TM=5.982E-01  e=4.410E-06  Homo sapiens